Protein AF-0000000084992375 (afdb_homodimer)

pLDDT: mean 96.58, std 5.12, range [36.03, 98.94]

Structure (mmCIF, N/CA/C/O backbone):
data_AF-0000000084992375-model_v1
#
loop_
_entity.id
_entity.type
_entity.pdbx_description
1 polymer 'Peptidase M20'
#
loop_
_atom_site.group_PDB
_atom_site.id
_atom_site.type_symbol
_atom_site.label_atom_id
_atom_site.label_alt_id
_atom_site.label_comp_id
_atom_site.label_asym_id
_atom_site.label_entity_id
_atom_site.label_seq_id
_atom_site.pdbx_PDB_ins_code
_atom_site.Cartn_x
_atom_site.Cartn_y
_atom_site.Cartn_z
_atom_site.occupancy
_atom_site.B_iso_or_equiv
_atom_site.auth_seq_id
_atom_site.auth_comp_id
_atom_site.auth_asym_id
_atom_site.auth_atom_id
_atom_site.pdbx_PDB_model_num
ATOM 1 N N . MET A 1 1 ? -22.203 34.688 29.859 1 39.03 1 MET A N 1
ATOM 2 C CA . MET A 1 1 ? -20.953 34.688 29.094 1 39.03 1 MET A CA 1
ATOM 3 C C . MET A 1 1 ? -20.547 33.281 28.703 1 39.03 1 MET A C 1
ATOM 5 O O . MET A 1 1 ? -20.406 32.406 29.578 1 39.03 1 MET A O 1
ATOM 9 N N . TRP A 1 2 ? -20.875 32.781 27.609 1 53.34 2 TRP A N 1
ATOM 10 C CA . TRP A 1 2 ? -20.703 31.391 27.188 1 53.34 2 TRP A CA 1
ATOM 11 C C . TRP A 1 2 ? -19.297 30.891 27.5 1 53.34 2 TRP A C 1
ATOM 13 O O . TRP A 1 2 ? -18.328 31.609 27.297 1 53.34 2 TRP A O 1
ATOM 23 N N . GLN A 1 3 ? -19.188 29.984 28.375 1 79.69 3 GLN A N 1
ATOM 24 C CA . GLN A 1 3 ? -17.922 29.391 28.828 1 79.69 3 GLN A CA 1
ATOM 25 C C . GLN A 1 3 ? -17.125 28.859 27.641 1 79.69 3 GLN A C 1
ATOM 27 O O . GLN A 1 3 ? -17.703 28.391 26.656 1 79.69 3 GLN A O 1
ATOM 32 N N . CYS A 1 4 ? -15.977 29.469 27.406 1 92.88 4 CYS A N 1
ATOM 33 C CA . CYS A 1 4 ? -15 29.078 26.406 1 92.88 4 CYS A CA 1
ATOM 34 C C . CYS A 1 4 ? -15.094 27.578 26.109 1 92.88 4 CYS A C 1
ATOM 36 O O . CYS A 1 4 ? -15.039 27.172 24.953 1 92.88 4 CYS A O 1
ATOM 38 N N . LYS A 1 5 ? -15.461 26.875 27.109 1 95.94 5 LYS A N 1
ATOM 39 C CA . LYS A 1 5 ? -15.586 25.422 27 1 95.94 5 LYS A CA 1
ATOM 40 C C . LYS A 1 5 ? -16.797 25.031 26.156 1 95.94 5 LYS A C 1
ATOM 42 O O . LYS A 1 5 ? -16.703 24.172 25.281 1 95.94 5 LYS A O 1
ATOM 47 N N . GLU A 1 6 ? -17.906 25.656 26.453 1 96.88 6 GLU A N 1
ATOM 48 C CA . GLU A 1 6 ? -19.125 25.344 25.734 1 96.88 6 GLU A CA 1
ATOM 49 C C . GLU A 1 6 ? -19.031 25.766 24.266 1 96.88 6 GLU A C 1
ATOM 51 O O . GLU A 1 6 ? -19.547 25.078 23.375 1 96.88 6 GLU A O 1
ATOM 56 N N . LEU A 1 7 ? -18.422 26.875 24.062 1 97.62 7 LEU A N 1
ATOM 57 C CA . LEU A 1 7 ? -18.219 27.328 22.688 1 97.62 7 LEU A CA 1
ATOM 58 C C . LEU A 1 7 ? -17.359 26.328 21.922 1 97.62 7 LEU A C 1
ATOM 60 O O . LEU A 1 7 ? -17.656 26.016 20.766 1 97.62 7 LEU A O 1
ATOM 64 N N . LEU A 1 8 ? -16.281 25.844 22.547 1 98.44 8 LEU A N 1
ATOM 65 C CA . LEU A 1 8 ? -15.422 24.875 21.891 1 98.44 8 LEU A CA 1
ATOM 66 C C . LEU A 1 8 ? -16.203 23.625 21.516 1 98.44 8 LEU A C 1
ATOM 68 O O . LEU A 1 8 ? -16.047 23.094 20.422 1 98.44 8 LEU A O 1
ATOM 72 N N . LYS A 1 9 ? -17.031 23.156 22.391 1 98.19 9 LYS A N 1
ATOM 73 C CA . LYS A 1 9 ? -17.859 21.984 22.125 1 98.19 9 LYS A CA 1
ATOM 74 C C . LYS A 1 9 ? -18.75 22.203 20.906 1 98.19 9 LYS A C 1
ATOM 76 O O . LYS A 1 9 ? -18.891 21.297 20.078 1 98.19 9 LYS A O 1
ATOM 81 N N . LEU A 1 10 ? -19.328 23.406 20.859 1 98.19 10 LEU A N 1
ATOM 82 C CA . LEU A 1 10 ? -20.219 23.719 19.75 1 98.19 10 LEU A CA 1
ATOM 83 C C . LEU A 1 10 ? -19.438 23.766 18.438 1 98.19 10 LEU A C 1
ATOM 85 O O . LEU A 1 10 ? -19.922 23.281 17.406 1 98.19 10 LEU A O 1
ATOM 89 N N . LEU A 1 11 ? -18.312 24.375 18.484 1 98.69 11 LEU A N 1
ATOM 90 C CA . LEU A 1 11 ? -17.453 24.469 17.297 1 98.69 11 LEU A CA 1
ATOM 91 C C . LEU A 1 11 ? -17.078 23.078 16.797 1 98.69 11 LEU A C 1
ATOM 93 O O . LEU A 1 11 ? -17.203 22.781 15.609 1 98.69 11 LEU A O 1
ATOM 97 N N . VAL A 1 12 ? -16.625 22.234 17.672 1 98.62 12 VAL A N 1
ATOM 98 C CA . VAL A 1 12 ? -16.141 20.906 17.328 1 98.62 12 VAL A CA 1
ATOM 99 C C . VAL A 1 12 ? -17.281 20.047 16.781 1 98.62 12 VAL A C 1
ATOM 101 O O . VAL A 1 12 ? -17.125 19.359 15.773 1 98.62 12 VAL A O 1
ATOM 104 N N . LYS A 1 13 ? -18.422 20.125 17.422 1 98.12 13 LYS A N 1
ATOM 105 C CA . LYS A 1 13 ? -19.594 19.375 16.969 1 98.12 13 LYS A CA 1
ATOM 106 C C . LYS A 1 13 ? -20 19.797 15.555 1 98.12 13 LYS A C 1
ATOM 108 O O . LYS A 1 13 ? -20.25 18.938 14.703 1 98.12 13 LYS A O 1
ATOM 113 N N . ALA A 1 14 ? -20.031 21.062 15.312 1 98.5 14 ALA A N 1
ATOM 114 C CA . ALA A 1 14 ? -20.438 21.578 14 1 98.5 14 ALA A CA 1
ATOM 115 C C . ALA A 1 14 ? -19.406 21.219 12.938 1 98.5 14 ALA A C 1
ATOM 117 O O . ALA A 1 14 ? -19.75 20.859 11.812 1 98.5 14 ALA A O 1
ATOM 118 N N . ALA A 1 15 ? -18.172 21.312 13.297 1 97.69 15 ALA A N 1
ATOM 119 C CA . ALA A 1 15 ? -17.094 21 12.367 1 97.69 15 ALA A CA 1
ATOM 120 C C . ALA A 1 15 ? -17.078 19.516 12 1 97.69 15 ALA A C 1
ATOM 122 O O . ALA A 1 15 ? -16.734 19.141 10.883 1 97.69 15 ALA A O 1
ATOM 123 N N . THR A 1 16 ? -17.453 18.688 12.953 1 96.5 16 THR A N 1
ATOM 124 C CA . THR A 1 16 ? -17.547 17.266 12.695 1 96.5 16 THR A CA 1
ATOM 125 C C . THR A 1 16 ? -18.547 16.969 11.586 1 96.5 16 THR A C 1
ATOM 127 O O . THR A 1 16 ? -18.359 16.062 10.789 1 96.5 16 THR A O 1
ATOM 130 N N . CYS A 1 17 ? -19.547 17.781 11.5 1 97 17 CYS A N 1
ATOM 131 C CA . CYS A 1 17 ? -20.594 17.594 10.5 1 97 17 CYS A CA 1
ATOM 132 C C . CYS A 1 17 ? -20.141 18.141 9.141 1 97 17 CYS A C 1
ATOM 134 O O . CYS A 1 17 ? -20.469 17.562 8.102 1 97 17 CYS A O 1
ATOM 136 N N . ASP A 1 18 ? -19.469 19.234 9.156 1 98.06 18 ASP A N 1
ATOM 137 C CA . ASP A 1 18 ? -18.938 19.875 7.965 1 98.06 18 ASP A CA 1
ATOM 138 C C . ASP A 1 18 ? -17.531 20.406 8.219 1 98.06 18 ASP A C 1
ATOM 140 O O . ASP A 1 18 ? -17.344 21.562 8.602 1 98.06 18 ASP A O 1
ATOM 144 N N . PRO A 1 19 ? -16.578 19.594 7.914 1 98.38 19 PRO A N 1
ATOM 145 C CA . PRO A 1 19 ? -15.188 19.922 8.258 1 98.38 19 PRO A CA 1
ATOM 146 C C . PRO A 1 19 ? -14.719 21.234 7.625 1 98.38 19 PRO A C 1
ATOM 148 O O . PRO A 1 19 ? -13.867 21.922 8.195 1 98.38 19 PRO A O 1
ATOM 151 N N . ALA A 1 20 ? -15.242 21.625 6.508 1 97.88 20 ALA A N 1
ATOM 152 C CA . ALA A 1 20 ? -14.766 22.797 5.777 1 97.88 20 ALA A CA 1
ATOM 153 C C . ALA A 1 20 ? -15.383 24.078 6.328 1 97.88 20 ALA A C 1
ATOM 155 O O . ALA A 1 20 ? -14.711 25.094 6.445 1 97.88 20 ALA A O 1
ATOM 156 N N . ARG A 1 21 ? -16.766 24 6.793 1 97.38 21 ARG A N 1
ATOM 157 C CA . ARG A 1 21 ? -17.453 25.266 7.043 1 97.38 21 ARG A CA 1
ATOM 158 C C . ARG A 1 21 ? -18.297 25.188 8.312 1 97.38 21 ARG A C 1
ATOM 160 O O . ARG A 1 21 ? -18.859 26.188 8.758 1 97.38 21 ARG A O 1
ATOM 167 N N . GLY A 1 22 ? -18.312 24.078 8.867 1 98.44 22 GLY A N 1
ATOM 168 C CA . GLY A 1 22 ? -19.234 23.859 9.961 1 98.44 22 GLY A CA 1
ATOM 169 C C . GLY A 1 22 ? -19.016 24.797 11.133 1 98.44 22 GLY A C 1
ATOM 170 O O . GLY A 1 22 ? -19.969 25.234 11.773 1 98.44 22 GLY A O 1
ATOM 171 N N . ALA A 1 23 ? -17.828 25.125 11.398 1 98.5 23 ALA A N 1
ATOM 172 C CA . ALA A 1 23 ? -17.484 25.953 12.562 1 98.5 23 ALA A CA 1
ATOM 173 C C . ALA A 1 23 ? -17.922 27.391 12.367 1 98.5 23 ALA A C 1
ATOM 175 O O . ALA A 1 23 ? -17.984 28.172 13.328 1 98.5 23 ALA A O 1
ATOM 176 N N . LEU A 1 24 ? -18.281 27.797 11.164 1 98.44 24 LEU A N 1
ATOM 177 C CA . LEU A 1 24 ? -18.609 29.188 10.867 1 98.44 24 LEU A CA 1
ATOM 178 C C . LEU A 1 24 ? -19.844 29.625 11.648 1 98.44 24 LEU A C 1
ATOM 180 O O . LEU A 1 24 ? -19.875 30.734 12.195 1 98.44 24 LEU A O 1
ATOM 184 N N . ALA A 1 25 ? -20.828 28.797 11.711 1 97.94 25 ALA A N 1
ATOM 185 C CA . ALA A 1 25 ? -22.078 29.188 12.344 1 97.94 25 ALA A CA 1
ATOM 186 C C . ALA A 1 25 ? -21.875 29.516 13.82 1 97.94 25 ALA A C 1
ATOM 188 O O . ALA A 1 25 ? -22.203 30.609 14.281 1 97.94 25 ALA A O 1
ATOM 189 N N . PRO A 1 26 ? -21.328 28.562 14.578 1 98.38 26 PRO A N 1
ATOM 190 C CA . PRO A 1 26 ? -21.094 28.922 15.977 1 98.38 26 PRO A CA 1
ATOM 191 C C . PRO A 1 26 ? -20.109 30.078 16.141 1 98.38 26 PRO A C 1
ATOM 193 O O . PRO A 1 26 ? -20.219 30.859 17.078 1 98.38 26 PRO A O 1
ATOM 196 N N . LEU A 1 27 ? -19.172 30.203 15.289 1 98.44 27 LEU A N 1
ATOM 197 C CA . LEU A 1 27 ? -18.203 31.297 15.305 1 98.44 27 LEU A CA 1
ATOM 198 C C . LEU A 1 27 ? -18.906 32.625 15.133 1 98.44 27 LEU A C 1
ATOM 200 O O . LEU A 1 27 ? -18.672 33.562 15.914 1 98.44 27 LEU A O 1
ATOM 204 N N . LEU A 1 28 ? -19.766 32.75 14.133 1 98.31 28 LEU A N 1
ATOM 205 C CA . LEU A 1 28 ? -20.484 33.969 13.859 1 98.31 28 LEU A CA 1
ATOM 206 C C . LEU A 1 28 ? -21.469 34.281 14.977 1 98.31 28 LEU A C 1
ATOM 208 O O . LEU A 1 28 ? -21.625 35.469 15.352 1 98.31 28 LEU A O 1
ATOM 212 N N . PHE A 1 29 ? -22.062 33.281 15.461 1 97.25 29 PHE A N 1
ATOM 213 C CA . PHE A 1 29 ? -22.953 33.469 16.594 1 97.25 29 PHE A CA 1
ATOM 214 C C . PHE A 1 29 ? -22.219 34.062 17.781 1 97.25 29 PHE A C 1
ATOM 216 O O . PHE A 1 29 ? -22.734 34.969 18.438 1 97.25 29 PHE A O 1
ATOM 223 N N . ALA A 1 30 ? -21.062 33.562 18.062 1 97.12 30 ALA A N 1
ATOM 224 C CA . ALA A 1 30 ? -20.266 34.062 19.172 1 97.12 30 ALA A CA 1
ATOM 225 C C . ALA A 1 30 ? -19.891 35.531 18.953 1 97.12 30 ALA A C 1
ATOM 227 O O . ALA A 1 30 ? -19.969 36.344 19.891 1 97.12 30 ALA A O 1
ATOM 228 N N . LEU A 1 31 ? -19.469 35.906 17.75 1 97.5 31 LEU A N 1
ATOM 229 C CA . LEU A 1 31 ? -19.094 37.281 17.422 1 97.5 31 LEU A CA 1
ATOM 230 C C . LEU A 1 31 ? -20.281 38.219 17.578 1 97.5 31 LEU A C 1
ATOM 232 O O . LEU A 1 31 ? -20.172 39.281 18.188 1 97.5 31 LEU A O 1
ATOM 236 N N . GLU A 1 32 ? -21.406 37.781 17.062 1 96.62 32 GLU A N 1
ATOM 237 C CA . GLU A 1 32 ? -22.625 38.594 17.109 1 96.62 32 GLU A CA 1
ATOM 238 C C . GLU A 1 32 ? -23.125 38.781 18.547 1 96.62 32 GLU A C 1
ATOM 240 O O . GLU A 1 32 ? -23.531 39.875 18.938 1 96.62 32 GLU A O 1
ATOM 245 N N . SER A 1 33 ? -23.094 37.688 19.234 1 95.19 33 SER A N 1
ATOM 246 C CA . SER A 1 33 ? -23.562 37.75 20.609 1 95.19 33 SER A CA 1
ATOM 247 C C . SER A 1 33 ? -22.719 38.688 21.453 1 95.19 33 SER A C 1
ATOM 249 O O . SER A 1 33 ? -23.219 39.312 22.406 1 95.19 33 SER A O 1
ATOM 251 N N . ALA A 1 34 ? -21.453 38.812 21.109 1 94.38 34 ALA A N 1
ATOM 252 C CA . ALA A 1 34 ? -20.547 39.688 21.844 1 94.38 34 ALA A CA 1
ATOM 253 C C . ALA A 1 34 ? -20.562 41.094 21.266 1 94.38 34 ALA A C 1
ATOM 255 O O . ALA A 1 34 ? -19.922 42 21.812 1 94.38 34 ALA A O 1
ATOM 256 N N . GLY A 1 35 ? -21.188 41.344 20.125 1 95 35 GLY A N 1
ATOM 257 C CA . GLY A 1 35 ? -21.406 42.656 19.562 1 95 35 GLY A CA 1
ATOM 258 C C . GLY A 1 35 ? -20.25 43.125 18.688 1 95 35 GLY A C 1
ATOM 259 O O . GLY A 1 35 ? -20.047 44.312 18.5 1 95 35 GLY A O 1
ATOM 260 N N . PHE A 1 36 ? -19.516 42.25 18.203 1 96.62 36 PHE A N 1
ATOM 261 C CA . PHE A 1 36 ? -18.375 42.625 17.375 1 96.62 36 PHE A CA 1
ATOM 262 C C . PHE A 1 36 ? -18.781 42.719 15.906 1 96.62 36 PHE A C 1
ATOM 264 O O . PHE A 1 36 ? -19.531 41.906 15.391 1 96.62 36 PHE A O 1
ATOM 271 N N . PRO A 1 37 ? -18.266 43.781 15.328 1 95.19 37 PRO A N 1
ATOM 272 C CA . PRO A 1 37 ? -18.469 43.844 13.875 1 95.19 37 PRO A CA 1
ATOM 273 C C . PRO A 1 37 ? -17.609 42.812 13.125 1 95.19 37 PRO A C 1
ATOM 275 O O . PRO A 1 37 ? -16.5 42.5 13.547 1 95.19 37 PRO A O 1
ATOM 278 N N . TRP A 1 38 ? -18.172 42.25 12.07 1 97.06 38 TRP A N 1
ATOM 279 C CA . TRP A 1 38 ? -17.422 41.312 11.219 1 97.06 38 TRP A CA 1
ATOM 280 C C . TRP A 1 38 ? -17.891 41.438 9.766 1 97.06 38 TRP A C 1
ATOM 282 O O . TRP A 1 38 ? -18.969 41.969 9.492 1 97.06 38 TRP A O 1
ATOM 292 N N . ARG A 1 39 ? -17.031 41.062 8.844 1 97.06 39 ARG A N 1
ATOM 293 C CA . ARG A 1 39 ? -17.422 41 7.438 1 97.06 39 ARG A CA 1
ATOM 294 C C . ARG A 1 39 ? -16.828 39.75 6.758 1 97.06 39 ARG A C 1
ATOM 296 O O . ARG A 1 39 ? -15.695 39.375 7.059 1 97.06 39 ARG A O 1
ATOM 303 N N . PRO A 1 40 ? -17.594 39.219 5.824 1 97.62 40 PRO A N 1
ATOM 304 C CA . PRO A 1 40 ? -17.062 38.125 5.023 1 97.62 40 PRO A CA 1
ATOM 305 C C . PRO A 1 40 ? -16.109 38.594 3.932 1 97.62 40 PRO A C 1
ATOM 307 O O . PRO A 1 40 ? -16.312 39.656 3.338 1 97.62 40 PRO A O 1
ATOM 310 N N . GLU A 1 41 ? -15.062 37.875 3.781 1 97.12 41 GLU A N 1
ATOM 311 C CA . GLU A 1 41 ? -14.148 38.062 2.662 1 97.12 41 GLU A CA 1
ATOM 312 C C . GLU A 1 41 ? -14.086 36.812 1.789 1 97.12 41 GLU A C 1
ATOM 314 O O . GLU A 1 41 ? -13.242 35.938 2.006 1 97.12 41 GLU A O 1
ATOM 319 N N . PRO A 1 42 ? -14.906 36.812 0.761 1 96.5 42 PRO A N 1
ATOM 320 C CA . PRO A 1 42 ? -14.891 35.656 -0.117 1 96.5 42 PRO A CA 1
ATOM 321 C C . PRO A 1 42 ? -13.57 35.5 -0.87 1 96.5 42 PRO A C 1
ATOM 323 O O . PRO A 1 42 ? -13.055 36.469 -1.419 1 96.5 42 PRO A O 1
ATOM 326 N N . VAL A 1 43 ? -13.031 34.406 -0.852 1 96.25 43 VAL A N 1
ATOM 327 C CA . VAL A 1 43 ? -11.805 34.062 -1.58 1 96.25 43 VAL A CA 1
ATOM 328 C C . VAL A 1 43 ? -12.156 33.406 -2.912 1 96.25 43 VAL A C 1
ATOM 330 O O . VAL A 1 43 ? -11.602 33.781 -3.953 1 96.25 43 VAL A O 1
ATOM 333 N N . ASP A 1 44 ? -13.07 32.469 -2.951 1 94.31 44 ASP A N 1
ATOM 334 C CA . ASP A 1 44 ? -13.68 31.828 -4.109 1 94.31 44 ASP A CA 1
ATOM 335 C C . ASP A 1 44 ? -15.047 31.25 -3.76 1 94.31 44 ASP A C 1
ATOM 337 O O . ASP A 1 44 ? -15.672 31.656 -2.781 1 94.31 44 ASP A O 1
ATOM 341 N N . GLU A 1 45 ? -15.57 30.375 -4.605 1 93.44 45 GLU A N 1
ATOM 342 C CA . GLU A 1 45 ? -16.922 29.875 -4.438 1 93.44 45 GLU A CA 1
ATOM 343 C C . GLU A 1 45 ? -17.031 29 -3.188 1 93.44 45 GLU A C 1
ATOM 345 O O . GLU A 1 45 ? -18.125 28.859 -2.617 1 93.44 45 GLU A O 1
ATOM 350 N N . GLU A 1 46 ? -15.93 28.531 -2.658 1 94.62 46 GLU A N 1
ATOM 351 C CA . GLU A 1 46 ? -15.984 27.516 -1.607 1 94.62 46 GLU A CA 1
ATOM 352 C C . GLU A 1 46 ? -15.414 28.047 -0.298 1 94.62 46 GLU A C 1
ATOM 354 O O . GLU A 1 46 ? -15.734 27.547 0.779 1 94.62 46 GLU A O 1
ATOM 359 N N . VAL A 1 47 ? -14.523 29.078 -0.389 1 97.44 47 VAL A N 1
ATOM 360 C CA . VAL A 1 47 ? -13.758 29.516 0.771 1 97.44 47 VAL A CA 1
ATOM 361 C C . VAL A 1 47 ? -14.102 30.953 1.108 1 97.44 47 VAL A C 1
ATOM 363 O O . VAL A 1 47 ? -14.094 31.828 0.232 1 97.44 47 VAL A O 1
ATOM 366 N N . VAL A 1 48 ? -14.438 31.219 2.381 1 98.25 48 VAL A N 1
ATOM 367 C CA . VAL A 1 48 ? -14.711 32.562 2.879 1 98.25 48 VAL A CA 1
ATOM 368 C C . VAL A 1 48 ? -13.93 32.812 4.168 1 98.25 48 VAL A C 1
ATOM 370 O O . VAL A 1 48 ? -13.828 31.922 5.016 1 98.25 48 VAL A O 1
ATOM 373 N N . ASN A 1 49 ? -13.297 33.906 4.215 1 98.69 49 ASN A N 1
ATOM 374 C CA . ASN A 1 49 ? -12.711 34.344 5.469 1 98.69 49 ASN A CA 1
ATOM 375 C C . ASN A 1 49 ? -13.672 35.25 6.238 1 98.69 49 ASN A C 1
ATOM 377 O O . ASN A 1 49 ? -14.562 35.875 5.648 1 98.69 49 ASN A O 1
ATOM 381 N N . ILE A 1 50 ? -13.57 35.25 7.543 1 98.75 50 ILE A N 1
ATOM 382 C CA . ILE A 1 50 ? -14.289 36.188 8.391 1 98.75 50 ILE A CA 1
ATOM 383 C C . ILE A 1 50 ? -13.312 37.188 9.008 1 98.75 50 ILE A C 1
ATOM 385 O O . ILE A 1 50 ? -12.422 36.812 9.766 1 98.75 50 ILE A O 1
ATOM 389 N N . LEU A 1 51 ? -13.516 38.438 8.672 1 98.44 51 LEU A N 1
ATOM 390 C CA . LEU A 1 51 ? -12.641 39.469 9.172 1 98.44 51 LEU A CA 1
ATOM 391 C C . LEU A 1 51 ? -13.328 40.281 10.266 1 98.44 51 LEU A C 1
ATOM 393 O O . LEU A 1 51 ? -14.508 40.625 10.148 1 98.44 51 LEU A O 1
ATOM 397 N N . VAL A 1 52 ? -12.609 40.531 11.344 1 98.38 52 VAL A N 1
ATOM 398 C CA . VAL A 1 52 ? -13.016 41.406 12.438 1 98.38 52 VAL A CA 1
ATOM 399 C C . VAL A 1 52 ? -12.062 42.562 12.547 1 98.38 52 VAL A C 1
ATOM 401 O O . VAL A 1 52 ? -11.109 42.531 13.328 1 98.38 52 VAL A O 1
ATOM 404 N N . PRO A 1 53 ? -12.359 43.656 11.82 1 97.25 53 PRO A N 1
ATOM 405 C CA . PRO A 1 53 ? -11.469 44.812 11.773 1 97.25 53 PRO A CA 1
ATOM 406 C C . PRO A 1 53 ? -11.648 45.719 12.977 1 97.25 53 PRO A C 1
ATOM 408 O O . PRO A 1 53 ? -12.383 46.719 12.906 1 97.25 53 PRO A O 1
ATOM 411 N N . LEU A 1 54 ? -10.891 45.562 13.961 1 97.69 54 LEU A N 1
ATOM 412 C CA . LEU A 1 54 ? -11.109 46.219 15.242 1 97.69 54 LEU A CA 1
ATOM 413 C C . LEU A 1 54 ? -10.406 47.562 15.289 1 97.69 54 LEU A C 1
ATOM 415 O O . LEU A 1 54 ? -10.539 48.312 16.266 1 97.69 54 LEU A O 1
ATOM 419 N N . SER A 1 55 ? -9.656 47.875 14.281 1 97.5 55 SER A N 1
ATOM 420 C CA . SER A 1 55 ? -8.984 49.156 14.148 1 97.5 55 SER A CA 1
ATOM 421 C C . SER A 1 55 ? -8.984 49.625 12.703 1 97.5 55 SER A C 1
ATOM 423 O O . SER A 1 55 ? -8.938 48.812 11.773 1 97.5 55 SER A O 1
ATOM 425 N N . SER A 1 56 ? -8.969 50.969 12.523 1 97 56 SER A N 1
ATOM 426 C CA . SER A 1 56 ? -8.938 51.531 11.18 1 97 56 SER A CA 1
ATOM 427 C C . SER A 1 56 ? -7.535 51.5 10.602 1 97 56 SER A C 1
ATOM 429 O O . SER A 1 56 ? -7.359 51.562 9.375 1 97 56 SER A O 1
ATOM 431 N N . VAL A 1 57 ? -6.543 51.406 11.414 1 97.19 57 VAL A N 1
ATOM 432 C CA . VAL A 1 57 ? -5.148 51.344 10.992 1 97.19 57 VAL A CA 1
ATOM 433 C C . VAL A 1 57 ? -4.457 50.188 11.719 1 97.19 57 VAL A C 1
ATOM 435 O O . VAL A 1 57 ? -3.588 50.406 12.562 1 97.19 57 VAL A O 1
ATOM 438 N N . PRO A 1 58 ? -4.797 49.031 11.32 1 97.44 58 PRO A N 1
ATOM 439 C CA . PRO A 1 58 ? -4.254 47.875 12.023 1 97.44 58 PRO A CA 1
ATOM 440 C C . PRO A 1 58 ? -2.75 47.719 11.828 1 97.44 58 PRO A C 1
ATOM 442 O O . PRO A 1 58 ? -2.23 48 10.742 1 97.44 58 PRO A O 1
ATOM 445 N N . ARG A 1 59 ? -2.062 47.219 12.852 1 98.12 59 ARG A N 1
ATOM 446 C CA . ARG A 1 59 ? -0.638 46.875 12.82 1 98.12 59 ARG A CA 1
ATOM 447 C C . ARG A 1 59 ? -0.403 45.406 13.078 1 98.12 59 ARG A C 1
ATOM 449 O O . ARG A 1 59 ? 0.623 44.844 12.68 1 98.12 59 ARG A O 1
ATOM 456 N N . VAL A 1 60 ? -1.342 44.812 13.781 1 98.5 60 VAL A N 1
ATOM 457 C CA . VAL A 1 60 ? -1.217 43.406 14.18 1 98.5 60 VAL A CA 1
ATOM 458 C C . VAL A 1 60 ? -2.414 42.625 13.664 1 98.5 60 VAL A C 1
ATOM 460 O O . VAL A 1 60 ? -3.555 43.094 13.742 1 98.5 60 VAL A O 1
ATOM 463 N N . LEU A 1 61 ? -2.115 41.469 13.109 1 98.75 61 LEU A N 1
ATOM 464 C CA . LEU A 1 61 ? -3.133 40.5 12.695 1 98.75 61 LEU A CA 1
ATOM 465 C C . LEU A 1 61 ? -3.105 39.25 13.578 1 98.75 61 LEU A C 1
ATOM 467 O O . LEU A 1 61 ? -2.045 38.656 13.789 1 98.75 61 LEU A O 1
ATOM 471 N N . VAL A 1 62 ? -4.227 38.938 14.156 1 98.88 62 VAL A N 1
ATOM 472 C CA . VAL A 1 62 ? -4.391 37.594 14.766 1 98.88 62 VAL A CA 1
ATOM 473 C C . VAL A 1 62 ? -5.234 36.719 13.852 1 98.88 62 VAL A C 1
ATOM 475 O O . VAL A 1 62 ? -6.355 37.094 13.484 1 98.88 62 VAL A O 1
ATOM 478 N N . ALA A 1 63 ? -4.668 35.594 13.477 1 98.88 63 ALA A N 1
ATOM 479 C CA . ALA A 1 63 ? -5.363 34.75 12.516 1 98.88 63 ALA A CA 1
ATOM 480 C C . ALA A 1 63 ? -5.477 33.312 13.031 1 98.88 63 ALA A C 1
ATOM 482 O O . ALA A 1 63 ? -4.559 32.812 13.688 1 98.88 63 ALA A O 1
ATOM 483 N N . VAL A 1 64 ? -6.559 32.656 12.766 1 98.88 64 VAL A N 1
ATOM 484 C CA . VAL A 1 64 ? -6.812 31.25 13.086 1 98.88 64 VAL A CA 1
ATOM 485 C C . VAL A 1 64 ? -7.758 30.656 12.047 1 98.88 64 VAL A C 1
ATOM 487 O O . VAL A 1 64 ? -8.688 31.312 11.586 1 98.88 64 VAL A O 1
ATOM 490 N N . HIS A 1 65 ? -7.457 29.469 11.594 1 98.88 65 HIS A N 1
ATOM 491 C CA . HIS A 1 65 ? -8.367 28.859 10.633 1 98.88 65 HIS A CA 1
ATOM 492 C C . HIS A 1 65 ? -9.516 28.156 11.328 1 98.88 65 HIS A C 1
ATOM 494 O O . HIS A 1 65 ? -9.461 27.906 12.539 1 98.88 65 HIS A O 1
ATOM 500 N N . TYR A 1 66 ? -10.609 27.922 10.547 1 98.75 66 TYR A N 1
ATOM 501 C CA . TYR A 1 66 ? -11.781 27.328 11.18 1 98.75 66 TYR A CA 1
ATOM 502 C C . TYR A 1 66 ? -12.078 25.953 10.586 1 98.75 66 TYR A C 1
ATOM 504 O O . TYR A 1 66 ? -12.898 25.203 11.133 1 98.75 66 TYR A O 1
ATOM 512 N N . ASP A 1 67 ? -11.43 25.594 9.438 1 98.69 67 ASP A N 1
ATOM 513 C CA . ASP A 1 67 ? -11.633 24.281 8.852 1 98.69 67 ASP A CA 1
ATOM 514 C C . ASP A 1 67 ? -10.844 23.219 9.609 1 98.69 67 ASP A C 1
ATOM 516 O O . ASP A 1 67 ? -9.852 23.531 10.273 1 98.69 67 ASP A O 1
ATOM 520 N N . VAL A 1 68 ? -11.352 22.016 9.562 1 98.62 68 VAL A N 1
ATOM 521 C CA . VAL A 1 68 ? -10.68 20.875 10.195 1 98.62 68 VAL A CA 1
ATOM 522 C C . VAL A 1 68 ? -10.562 19.734 9.195 1 98.62 68 VAL A C 1
ATOM 524 O O . VAL A 1 68 ? -11.141 19.781 8.109 1 98.62 68 VAL A O 1
ATOM 527 N N . VAL A 1 69 ? -9.703 18.734 9.453 1 98.31 69 VAL A N 1
ATOM 528 C CA . VAL A 1 69 ? -9.617 17.547 8.609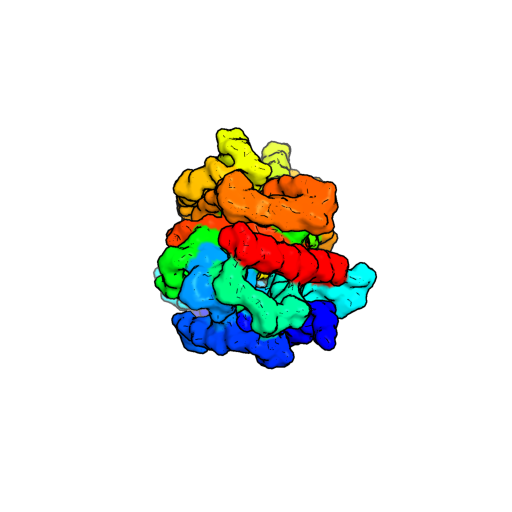 1 98.31 69 VAL A CA 1
ATOM 529 C C . VAL A 1 69 ? -10.828 16.656 8.859 1 98.31 69 VAL A C 1
ATOM 531 O O . VAL A 1 69 ? -11.578 16.859 9.812 1 98.31 69 VAL A O 1
ATOM 534 N N . PRO A 1 70 ? -11.078 15.648 8.047 1 97.94 70 PRO A N 1
ATOM 535 C CA . PRO A 1 70 ? -12.266 14.805 8.18 1 97.94 70 PRO A CA 1
ATOM 536 C C . PRO A 1 70 ? -12.312 14.047 9.508 1 97.94 70 PRO A C 1
ATOM 538 O O . PRO A 1 70 ? -11.273 13.633 10.023 1 97.94 70 PRO A O 1
ATOM 541 N N . PRO A 1 71 ? -13.547 13.867 9.984 1 97.75 71 PRO A N 1
ATOM 542 C CA . PRO A 1 71 ? -13.68 13.141 11.25 1 97.75 71 PRO A CA 1
ATOM 543 C C . PRO A 1 71 ? -13.305 11.672 11.133 1 97.75 71 PRO A C 1
ATOM 545 O O . PRO A 1 71 ? -13 11.023 12.141 1 97.75 71 PRO A O 1
ATOM 548 N N . VAL A 1 72 ? -13.43 11.141 9.93 1 97.81 72 VAL A N 1
ATOM 549 C CA . VAL A 1 72 ? -13.047 9.758 9.656 1 97.81 72 VAL A CA 1
ATOM 550 C C . VAL A 1 72 ? -11.859 9.727 8.695 1 97.81 72 VAL A C 1
ATOM 552 O O . VAL A 1 72 ? -11.938 10.266 7.59 1 97.81 72 VAL A O 1
ATOM 555 N N . ILE A 1 73 ? -10.781 9.141 9.117 1 97.06 73 ILE A N 1
ATOM 556 C CA . ILE A 1 73 ? -9.586 8.961 8.305 1 97.06 73 ILE A CA 1
ATOM 557 C C . ILE A 1 73 ? -9.188 7.484 8.289 1 97.06 73 ILE A C 1
ATOM 559 O O . ILE A 1 73 ? -9.102 6.848 9.336 1 97.06 73 ILE A O 1
ATOM 563 N N . GLU A 1 74 ? -8.961 6.934 7.141 1 96.56 74 GLU A N 1
ATOM 564 C CA . GLU A 1 74 ? -8.602 5.527 6.988 1 96.56 74 GLU A CA 1
ATOM 565 C C . GLU A 1 74 ? -9.664 4.617 7.609 1 96.56 74 GLU A C 1
ATOM 567 O O . GLU A 1 74 ? -9.336 3.594 8.211 1 96.56 74 GLU A O 1
ATOM 572 N N . GLY A 1 75 ? -10.875 5.105 7.598 1 95.56 75 GLY A N 1
ATOM 573 C CA . GLY A 1 75 ? -11.977 4.324 8.141 1 95.56 75 GLY A CA 1
ATOM 574 C C . GLY A 1 75 ? -12.078 4.395 9.648 1 95.56 75 GLY A C 1
ATOM 575 O O . GLY A 1 75 ? -12.961 3.775 10.25 1 95.56 75 GLY A O 1
ATOM 576 N N . VAL A 1 76 ? -11.172 5.148 10.281 1 96.88 76 VAL A N 1
ATOM 577 C CA . VAL A 1 76 ? -11.172 5.27 11.734 1 96.88 76 VAL A CA 1
ATOM 578 C C . VAL A 1 76 ? -11.758 6.617 12.141 1 96.88 76 VAL A C 1
ATOM 580 O O . VAL A 1 76 ? -11.289 7.668 11.703 1 96.88 76 VAL A O 1
ATOM 583 N N . ARG A 1 77 ? -12.734 6.641 13.008 1 97.56 77 ARG A N 1
ATOM 584 C CA . ARG A 1 77 ? -13.367 7.863 13.484 1 97.56 77 ARG A CA 1
ATOM 585 C C . ARG A 1 77 ? -12.609 8.445 14.68 1 97.56 77 ARG A C 1
ATOM 587 O O . ARG A 1 77 ? -12.172 7.703 15.562 1 97.56 77 ARG A O 1
ATOM 594 N N . ALA A 1 78 ? -12.461 9.734 14.688 1 98.06 78 ALA A N 1
ATOM 595 C CA . ALA A 1 78 ? -11.852 10.398 15.844 1 98.06 78 ALA A CA 1
ATOM 596 C C . ALA A 1 78 ? -12.695 10.195 17.094 1 98.06 78 ALA A C 1
ATOM 598 O O . ALA A 1 78 ? -13.93 10.227 17.047 1 98.06 78 ALA A O 1
ATOM 599 N N . ARG A 1 79 ? -12.023 9.992 18.219 1 97.5 79 ARG A N 1
ATOM 600 C CA . ARG A 1 79 ? -12.703 9.906 19.5 1 97.5 79 ARG A CA 1
ATOM 601 C C . ARG A 1 79 ? -13.477 11.18 19.812 1 97.5 79 ARG A C 1
ATOM 603 O O . ARG A 1 79 ? -13.016 12.281 19.484 1 97.5 79 ARG A O 1
ATOM 610 N N . GLU A 1 80 ? -14.633 11.055 20.438 1 98.06 80 GLU A N 1
ATOM 611 C CA . GLU A 1 80 ? -15.477 12.188 20.797 1 98.06 80 GLU A CA 1
ATOM 612 C C . GLU A 1 80 ? -15.883 12.133 22.266 1 98.06 80 GLU A C 1
ATOM 614 O O . GLU A 1 80 ? -15.938 11.055 22.859 1 98.06 80 GLU A O 1
ATOM 619 N N . GLY A 1 81 ? -16.062 13.289 22.797 1 97.5 81 GLY A N 1
ATOM 620 C CA . GLY A 1 81 ? -16.562 13.359 24.172 1 97.5 81 GLY A CA 1
ATOM 621 C C . GLY A 1 81 ? -15.547 13.961 25.125 1 97.5 81 GLY A C 1
ATOM 622 O O . GLY A 1 81 ? -14.523 14.492 24.703 1 97.5 81 GLY A O 1
ATOM 623 N N . GLU A 1 82 ? -15.977 14.008 26.375 1 97.69 82 GLU A N 1
ATOM 624 C CA . GLU A 1 82 ? -15.133 14.57 27.422 1 97.69 82 GLU A CA 1
ATOM 625 C C . GLU A 1 82 ? -14.609 13.484 28.359 1 97.69 82 GLU A C 1
ATOM 627 O O . GLU A 1 82 ? -15.352 12.57 28.734 1 97.69 82 GLU A O 1
ATOM 632 N N . GLU A 1 83 ? -13.344 13.531 28.578 1 97.44 83 GLU A N 1
ATOM 633 C CA . GLU A 1 83 ? -12.727 12.594 29.516 1 97.44 83 GLU A CA 1
ATOM 634 C C . GLU A 1 83 ? -11.539 13.227 30.234 1 97.44 83 GLU A C 1
ATOM 636 O O . GLU A 1 83 ? -10.648 13.797 29.609 1 97.44 83 GLU A O 1
ATOM 641 N N . SER A 1 84 ? -11.531 13.234 31.609 1 97.06 84 SER A N 1
ATOM 642 C CA . SER A 1 84 ? -10.406 13.641 32.438 1 97.06 84 SER A CA 1
ATOM 643 C C . SER A 1 84 ? -9.984 15.07 32.125 1 97.06 84 SER A C 1
ATOM 645 O O . SER A 1 84 ? -8.797 15.344 31.938 1 97.06 84 SER A O 1
ATOM 647 N N . GLY A 1 85 ? -10.945 15.93 31.891 1 97.38 85 GLY A N 1
ATOM 648 C CA . GLY A 1 85 ? -10.664 17.344 31.703 1 97.38 85 GLY A CA 1
ATOM 649 C C . GLY A 1 85 ? -10.25 17.688 30.297 1 97.38 85 GLY A C 1
ATOM 650 O O . GLY A 1 85 ? -9.75 18.781 30.031 1 97.38 85 GLY A O 1
ATOM 651 N N . ARG A 1 86 ? -10.477 16.734 29.406 1 98.12 86 ARG A N 1
ATOM 652 C CA . ARG A 1 86 ? -10.133 16.938 28 1 98.12 86 ARG A CA 1
ATOM 653 C C . ARG A 1 86 ? -11.367 16.812 27.109 1 98.12 86 ARG A C 1
ATOM 655 O O . ARG A 1 86 ? -12.273 16.016 27.406 1 98.12 86 ARG A O 1
ATOM 662 N N . LEU A 1 87 ? -11.391 17.594 26.094 1 98.56 87 LEU A N 1
ATOM 663 C CA . LEU A 1 87 ? -12.359 17.391 25.031 1 98.56 87 LEU A CA 1
ATOM 664 C C . LEU A 1 87 ? -11.734 16.641 23.859 1 98.56 87 LEU A C 1
ATOM 666 O O . LEU A 1 87 ? -10.789 17.141 23.234 1 98.56 87 LEU A O 1
ATOM 670 N N . TYR A 1 88 ? -12.258 15.5 23.641 1 98.62 88 TYR A N 1
ATOM 671 C CA . TYR A 1 88 ? -11.859 14.742 22.469 1 98.62 88 TYR A CA 1
ATOM 672 C C . TYR A 1 88 ? -12.75 15.078 21.281 1 98.62 88 TYR A C 1
ATOM 674 O O . TYR A 1 88 ? -13.969 15.234 21.422 1 98.62 88 TYR A O 1
ATOM 682 N N . GLY A 1 89 ? -12.133 15.25 20.141 1 98.5 89 GLY A N 1
ATOM 683 C CA . GLY A 1 89 ? -12.852 15.547 18.906 1 98.5 89 GLY A CA 1
ATOM 684 C C . GLY A 1 89 ? -11.969 16.141 17.828 1 98.5 89 GLY A C 1
ATOM 685 O O . GLY A 1 89 ? -10.992 16.828 18.125 1 98.5 89 GLY A O 1
ATOM 686 N N . ARG A 1 90 ? -12.398 15.836 16.609 1 98.5 90 ARG A N 1
ATOM 687 C CA . ARG A 1 90 ? -11.688 16.438 15.477 1 98.5 90 ARG A CA 1
ATOM 688 C C . ARG A 1 90 ? -11.773 17.953 15.523 1 98.5 90 ARG A C 1
ATOM 690 O O . ARG A 1 90 ? -12.859 18.516 15.609 1 98.5 90 ARG A O 1
ATOM 697 N N . GLY A 1 91 ? -10.609 18.594 15.539 1 98.44 91 GLY A N 1
ATOM 698 C CA . GLY A 1 91 ? -10.578 20.047 15.555 1 98.44 91 GLY A CA 1
ATOM 699 C C . GLY A 1 91 ? -10.383 20.625 16.953 1 98.44 91 GLY A C 1
ATOM 700 O O . GLY A 1 91 ? -10.078 21.797 17.094 1 98.44 91 GLY A O 1
ATOM 701 N N . ALA A 1 92 ? -10.453 19.797 17.984 1 98.62 92 ALA A N 1
ATOM 702 C CA . ALA A 1 92 ? -10.328 20.312 19.344 1 98.62 92 ALA A CA 1
ATOM 703 C C . ALA A 1 92 ? -9 21.031 19.531 1 98.62 92 ALA A C 1
ATOM 705 O O . ALA A 1 92 ? -8.977 22.172 20.016 1 98.62 92 ALA A O 1
ATOM 706 N N . CYS A 1 93 ? -7.988 20.375 19.109 1 97.06 93 CYS A N 1
ATOM 707 C CA . CYS A 1 93 ? -6.652 20.938 19.266 1 97.06 93 CYS A CA 1
ATOM 708 C C . CYS A 1 93 ? -6.23 21.703 18.016 1 97.06 93 CYS A C 1
ATOM 710 O O . CYS A 1 93 ? -5.52 22.703 18.109 1 97.06 93 CYS A O 1
ATOM 712 N N . ASP A 1 94 ? -6.621 21.391 16.844 1 98.06 94 ASP A N 1
ATOM 713 C CA . ASP A 1 94 ? -6.227 21.922 15.547 1 98.06 94 ASP A CA 1
ATOM 714 C C . ASP A 1 94 ? -7.449 22.281 14.703 1 98.06 94 ASP A C 1
ATOM 716 O O . ASP A 1 94 ? -7.922 21.469 13.906 1 98.06 94 ASP A O 1
ATOM 720 N N . VAL A 1 95 ? -7.973 23.453 14.93 1 98.06 95 VAL A N 1
ATOM 721 C CA . VAL A 1 95 ? -7.395 24.469 15.797 1 98.06 95 VAL A CA 1
ATOM 722 C C . VAL A 1 95 ? -8.508 25.219 16.531 1 98.06 95 VAL A C 1
ATOM 724 O O . VAL A 1 95 ? -8.312 26.344 16.969 1 98.06 95 VAL A O 1
ATOM 727 N N . LEU A 1 96 ? -9.641 24.531 16.641 1 98.81 96 LEU A N 1
ATOM 728 C CA . LEU A 1 96 ? -10.836 25.219 17.125 1 98.81 96 LEU A CA 1
ATOM 729 C C . LEU A 1 96 ? -10.688 25.578 18.609 1 98.81 96 LEU A C 1
ATOM 731 O O . LEU A 1 96 ? -11.383 26.469 19.094 1 98.81 96 LEU A O 1
ATOM 735 N N . GLY A 1 97 ? -9.797 24.891 19.328 1 98.69 97 GLY A N 1
ATOM 736 C CA . GLY A 1 97 ? -9.445 25.359 20.656 1 98.69 97 GLY A CA 1
ATOM 737 C C . GLY A 1 97 ? -8.891 26.766 20.672 1 98.69 97 GLY A C 1
ATOM 738 O O . GLY A 1 97 ? -9.242 27.578 21.531 1 98.69 97 GLY A O 1
ATOM 739 N N . GLY A 1 98 ? -7.98 27.031 19.734 1 98.69 98 GLY A N 1
ATOM 740 C CA . GLY A 1 98 ? -7.465 28.375 19.578 1 98.69 98 GLY A CA 1
ATOM 741 C C . GLY A 1 98 ? -8.539 29.391 19.203 1 98.69 98 GLY A C 1
ATOM 742 O O . GLY A 1 98 ? -8.562 30.5 19.719 1 98.69 98 GLY A O 1
ATOM 743 N N . ALA A 1 99 ? -9.422 29 18.297 1 98.81 99 ALA A N 1
ATOM 744 C CA . ALA A 1 99 ? -10.523 29.859 17.891 1 98.81 99 ALA A CA 1
ATOM 745 C C . ALA A 1 99 ? -11.43 30.188 19.078 1 98.81 99 ALA A C 1
ATOM 747 O O . ALA A 1 99 ? -11.828 31.344 19.266 1 98.81 99 ALA A O 1
ATOM 748 N N . ALA A 1 100 ? -11.734 29.172 19.828 1 98.69 100 ALA A N 1
ATOM 749 C CA . ALA A 1 100 ? -12.594 29.359 20.984 1 98.69 100 ALA A CA 1
ATOM 750 C C . ALA A 1 100 ? -11.938 30.297 22 1 98.69 100 ALA A C 1
ATOM 752 O O . ALA A 1 100 ? -12.602 31.156 22.578 1 98.69 100 ALA A O 1
ATOM 753 N N . ALA A 1 101 ? -10.688 30.094 22.266 1 98.56 101 ALA A N 1
ATOM 754 C CA . ALA A 1 101 ? -9.953 30.953 23.188 1 98.56 101 ALA A CA 1
ATOM 755 C C . ALA A 1 101 ? -9.969 32.406 22.734 1 98.56 101 ALA A C 1
ATOM 757 O O . ALA A 1 101 ? -10.172 33.312 23.531 1 98.56 101 ALA A O 1
ATOM 758 N N . LEU A 1 102 ? -9.758 32.594 21.438 1 98.62 102 LEU A N 1
ATOM 759 C CA . LEU A 1 102 ? -9.758 33.938 20.844 1 98.62 102 LEU A CA 1
ATOM 760 C C . LEU A 1 102 ? -11.125 34.594 21.016 1 98.62 102 LEU A C 1
ATOM 762 O O . LEU A 1 102 ? -11.219 35.75 21.453 1 98.62 102 LEU A O 1
ATOM 766 N N . LEU A 1 103 ? -12.156 33.875 20.703 1 98.31 103 LEU A N 1
ATOM 767 C CA . LEU A 1 103 ? -13.516 34.375 20.828 1 98.31 103 LEU A CA 1
ATOM 768 C C . LEU A 1 103 ? -13.859 34.656 22.281 1 98.31 103 LEU A C 1
ATOM 770 O O . LEU A 1 103 ? -14.539 35.656 22.578 1 98.31 103 LEU A O 1
ATOM 774 N N . GLY A 1 104 ? -13.422 33.781 23.125 1 97.69 104 GLY A N 1
ATOM 775 C CA . GLY A 1 104 ? -13.617 34 24.547 1 97.69 104 GLY A CA 1
ATOM 776 C C . GLY A 1 104 ? -12.938 35.281 25.047 1 97.69 104 GLY A C 1
ATOM 777 O O . GLY A 1 104 ? -13.523 36.031 25.828 1 97.69 104 GLY A O 1
ATOM 778 N N . ALA A 1 105 ? -11.688 35.469 24.641 1 97.88 105 ALA A N 1
ATOM 779 C CA . ALA A 1 105 ? -10.953 36.688 25.016 1 97.88 105 ALA A CA 1
ATOM 780 C C . ALA A 1 105 ? -11.68 37.938 24.531 1 97.88 105 ALA A C 1
ATOM 782 O O . ALA A 1 105 ? -11.828 38.906 25.281 1 97.88 105 ALA A O 1
ATOM 783 N N . LEU A 1 106 ? -12.133 37.938 23.297 1 97.62 106 LEU A N 1
ATOM 784 C CA . LEU A 1 106 ? -12.891 39.062 22.734 1 97.62 106 LEU A CA 1
ATOM 785 C C . LEU A 1 106 ? -14.156 39.312 23.531 1 97.62 106 LEU A C 1
ATOM 787 O O . LEU A 1 106 ? -14.438 40.469 23.906 1 97.62 106 LEU A O 1
ATOM 791 N N . ALA A 1 107 ? -14.859 38.281 23.812 1 96.5 107 ALA A N 1
ATOM 792 C CA . ALA A 1 107 ? -16.125 38.406 24.516 1 96.5 107 ALA A CA 1
ATOM 793 C C . ALA A 1 107 ? -15.922 39 25.906 1 96.5 107 ALA A C 1
ATOM 795 O O . ALA A 1 107 ? -16.719 39.812 26.359 1 96.5 107 ALA A O 1
ATOM 796 N N . GLU A 1 108 ? -14.953 38.5 26.578 1 96.5 108 GLU A N 1
ATOM 797 C CA . GLU A 1 108 ? -14.703 38.969 27.938 1 96.5 108 GLU A CA 1
ATOM 798 C C . GLU A 1 108 ? -14.281 40.438 27.969 1 96.5 108 GLU A C 1
ATOM 800 O O . GLU A 1 108 ? -14.68 41.188 28.859 1 96.5 108 GLU A O 1
ATOM 805 N N . LEU A 1 109 ? -13.406 40.844 27.047 1 96.12 109 LEU A N 1
ATOM 806 C CA . LEU A 1 109 ? -13.008 42.25 26.969 1 96.12 109 LEU A CA 1
ATOM 807 C C . LEU A 1 109 ? -14.156 43.094 26.484 1 96.12 109 LEU A C 1
ATOM 809 O O . LEU A 1 109 ? -14.32 44.25 26.938 1 96.12 109 LEU A O 1
ATOM 813 N N . GLY A 1 110 ? -14.883 42.562 25.531 1 94.94 110 GLY A N 1
ATOM 814 C CA . GLY A 1 110 ? -16.109 43.219 25.078 1 94.94 110 GLY A CA 1
ATOM 815 C C . GLY A 1 110 ? -15.859 44.281 24.016 1 94.94 110 GLY A C 1
ATOM 816 O O . GLY A 1 110 ? -14.711 44.656 23.75 1 94.94 110 GLY A O 1
ATOM 817 N N . LYS A 1 111 ? -16.953 44.812 23.547 1 91.88 111 LYS A N 1
ATOM 818 C CA . LYS A 1 111 ? -16.891 45.75 22.438 1 91.88 111 LYS A CA 1
ATOM 819 C C . LYS A 1 111 ? -16.391 47.125 22.891 1 91.88 111 LYS A C 1
ATOM 821 O O . LYS A 1 111 ? -15.898 47.906 22.078 1 91.88 111 LYS A O 1
ATOM 826 N N . ASP A 1 112 ? -16.469 47.438 24.188 1 93.75 112 ASP A N 1
ATOM 827 C CA . ASP A 1 112 ? -16.141 48.75 24.703 1 93.75 112 ASP A CA 1
ATOM 828 C C . ASP A 1 112 ? -14.641 48.875 24.984 1 93.75 112 ASP A C 1
ATOM 830 O O . ASP A 1 112 ? -14.141 49.969 25.281 1 93.75 112 ASP A O 1
ATOM 834 N N . PHE A 1 113 ? -13.945 47.719 24.969 1 96.5 113 PHE A N 1
ATOM 835 C CA . PHE A 1 113 ? -12.484 47.781 25.031 1 96.5 113 PHE A CA 1
ATOM 836 C C . PHE A 1 113 ? -11.938 48.75 23.969 1 96.5 113 PHE A C 1
ATOM 838 O O . PHE A 1 113 ? -12.516 48.875 22.875 1 96.5 113 PHE A O 1
ATOM 845 N N . PRO A 1 114 ? -10.828 49.5 24.219 1 97.31 114 PRO A N 1
ATOM 846 C CA . PRO A 1 114 ? -10.328 50.469 23.25 1 97.31 114 PRO A CA 1
ATOM 847 C C . PRO A 1 114 ? -9.602 49.812 22.078 1 97.31 114 PRO A C 1
ATOM 849 O O . PRO A 1 114 ? -8.406 50.062 21.859 1 97.31 114 PRO A O 1
ATOM 852 N N . TRP A 1 115 ? -10.312 49.188 21.328 1 97.38 115 TRP A N 1
ATOM 853 C CA . TRP A 1 115 ? -9.781 48.375 20.234 1 97.38 115 TRP A CA 1
ATOM 854 C C . TRP A 1 115 ? -9.039 49.25 19.219 1 97.38 115 TRP A C 1
ATOM 856 O O . TRP A 1 115 ? -8.039 48.812 18.641 1 97.38 115 TRP A O 1
ATOM 866 N N . GLU A 1 116 ? -9.547 50.438 18.953 1 96.88 116 GLU A N 1
ATOM 867 C CA . GLU A 1 116 ? -8.875 51.312 18 1 96.88 116 GLU A CA 1
ATOM 868 C C . GLU A 1 116 ? -7.422 51.531 18.391 1 96.88 116 GLU A C 1
ATOM 870 O O . GLU A 1 116 ? -6.543 51.594 17.531 1 96.88 116 GLU A O 1
ATOM 875 N N . LYS A 1 117 ? -7.176 51.625 19.641 1 96.81 117 LYS A N 1
ATOM 876 C CA . LYS A 1 117 ? -5.836 51.875 20.156 1 96.81 117 LYS A CA 1
ATOM 877 C C . LYS A 1 117 ? -4.957 50.625 20.062 1 96.81 117 LYS A C 1
ATOM 879 O O . LYS A 1 117 ? -3.73 50.75 19.984 1 96.81 117 LYS A O 1
ATOM 884 N N . SER A 1 118 ? -5.527 49.5 20.047 1 95.69 118 SER A N 1
ATOM 885 C CA . SER A 1 118 ? -4.773 48.25 20 1 95.69 118 SER A CA 1
ATOM 886 C C . SER A 1 118 ? -4.254 47.969 18.594 1 95.69 118 SER A C 1
ATOM 888 O O . SER A 1 118 ? -3.377 47.125 18.406 1 95.69 118 SER A O 1
ATOM 890 N N . LYS A 1 119 ? -4.828 48.562 17.516 1 97.5 119 LYS A N 1
ATOM 891 C CA . LYS A 1 119 ? -4.414 48.469 16.125 1 97.5 119 LYS A CA 1
ATOM 892 C C . LYS A 1 119 ? -4.422 47 15.664 1 97.5 119 LYS A C 1
ATOM 894 O O . LYS A 1 119 ? -3.459 46.531 15.055 1 97.5 119 LYS A O 1
ATOM 899 N N . ILE A 1 120 ? -5.57 46.375 15.984 1 97.44 120 ILE A N 1
ATOM 900 C CA . ILE A 1 120 ? -5.594 44.938 15.742 1 97.44 120 ILE A CA 1
ATOM 901 C C . ILE A 1 120 ? -6.707 44.625 14.758 1 97.44 120 ILE A C 1
ATOM 903 O O . ILE A 1 120 ? -7.754 45.25 14.75 1 97.44 120 ILE A O 1
ATOM 907 N N . TRP A 1 121 ? -6.383 43.625 13.852 1 98.44 121 TRP A N 1
ATOM 908 C CA . TRP A 1 121 ? -7.387 42.875 13.109 1 98.44 121 TRP A CA 1
ATOM 909 C C . TRP A 1 121 ? -7.383 41.406 13.539 1 98.44 121 TRP A C 1
ATOM 911 O O . TRP A 1 121 ? -6.344 40.844 13.922 1 98.44 121 TRP A O 1
ATOM 921 N N . VAL A 1 122 ? -8.57 40.844 13.539 1 98.69 122 VAL A N 1
ATOM 922 C CA . VAL A 1 122 ? -8.734 39.406 13.734 1 98.69 122 VAL A CA 1
ATOM 923 C C . VAL A 1 122 ? -9.297 38.781 12.469 1 98.69 122 VAL A C 1
ATOM 925 O O . VAL A 1 122 ? -10.172 39.344 11.82 1 98.69 122 VAL A O 1
ATOM 928 N N . ALA A 1 123 ? -8.734 37.656 12.094 1 98.81 123 ALA A N 1
ATOM 929 C CA . ALA A 1 123 ? -9.227 36.969 10.898 1 98.81 123 ALA A CA 1
ATOM 930 C C . ALA A 1 123 ? -9.414 35.469 11.172 1 98.81 123 ALA A C 1
ATOM 932 O O . ALA A 1 123 ? -8.562 34.844 11.789 1 98.81 123 ALA A O 1
ATOM 933 N N . PHE A 1 124 ? -10.523 34.938 10.805 1 98.88 124 PHE A N 1
ATOM 934 C CA . PHE A 1 124 ? -10.789 33.5 10.727 1 98.88 124 PHE A CA 1
ATOM 935 C C . PHE A 1 124 ? -10.727 33.031 9.281 1 98.88 124 PHE A C 1
ATOM 937 O O . PHE A 1 124 ? -11.531 33.469 8.445 1 98.88 124 PHE A O 1
ATOM 944 N N . THR A 1 125 ? -9.75 32.125 8.969 1 98.81 125 THR A N 1
ATOM 945 C CA . THR A 1 125 ? -9.469 31.781 7.582 1 98.81 125 THR A CA 1
ATOM 946 C C . THR A 1 125 ? -9.977 30.375 7.266 1 98.81 125 THR A C 1
ATOM 948 O O . THR A 1 125 ? -10.094 29.547 8.164 1 98.81 125 THR A O 1
ATOM 951 N N . GLY A 1 126 ? -10.305 30.188 6.008 1 98.38 126 GLY A N 1
ATOM 952 C CA . GLY A 1 126 ? -10.727 28.875 5.547 1 98.38 126 GLY A CA 1
ATOM 953 C C . GLY A 1 126 ? -9.672 28.156 4.734 1 98.38 126 GLY A C 1
ATOM 954 O O . GLY A 1 126 ? -8.742 28.781 4.223 1 98.38 126 GLY A O 1
ATOM 955 N N . ASP A 1 127 ? -9.711 26.844 4.742 1 97.62 127 ASP A N 1
ATOM 956 C CA . ASP A 1 127 ? -9.008 25.969 3.818 1 97.62 127 ASP A CA 1
ATOM 957 C C . ASP A 1 127 ? -7.535 25.828 4.211 1 97.62 127 ASP A C 1
ATOM 959 O O . ASP A 1 127 ? -6.684 25.562 3.359 1 97.62 127 ASP A O 1
ATOM 963 N N . GLU A 1 128 ? -7.215 26 5.438 1 97.38 128 GLU A N 1
ATOM 964 C CA . GLU A 1 128 ? -5.848 25.781 5.898 1 97.38 128 GLU A CA 1
ATOM 965 C C . GLU A 1 128 ? -5.445 24.312 5.77 1 97.38 128 GLU A C 1
ATOM 967 O O . GLU A 1 128 ? -4.305 24 5.422 1 97.38 128 GLU A O 1
ATOM 972 N N . GLU A 1 129 ? -6.281 23.391 5.973 1 96.06 129 GLU A N 1
ATOM 973 C CA . GLU A 1 129 ? -6.012 21.953 6.031 1 96.06 129 GLU A CA 1
ATOM 974 C C . GLU A 1 129 ? -5.816 21.375 4.637 1 96.06 129 GLU A C 1
ATOM 976 O O . GLU A 1 129 ? -5.5 20.188 4.488 1 96.06 129 GLU A O 1
ATOM 981 N N . ARG A 1 130 ? -6.004 22.172 3.605 1 92.94 130 ARG A N 1
ATOM 982 C CA . ARG A 1 130 ? -5.836 21.719 2.227 1 92.94 130 ARG A CA 1
ATOM 983 C C . ARG A 1 130 ? -4.832 22.594 1.483 1 92.94 130 ARG A C 1
ATOM 985 O O . ARG A 1 130 ? -3.623 22.453 1.682 1 92.94 130 ARG A O 1
ATOM 992 N N . GLU A 1 131 ? -5.285 23.766 0.9 1 92.19 131 GLU A N 1
ATOM 993 C CA . GLU A 1 131 ? -4.41 24.516 0.014 1 92.19 131 GLU A CA 1
ATOM 994 C C . GLU A 1 131 ? -4.016 25.859 0.638 1 92.19 131 GLU A C 1
ATOM 996 O O . GLU A 1 131 ? -3.188 26.578 0.086 1 92.19 131 GLU A O 1
ATOM 1001 N N . GLY A 1 132 ? -4.598 26.172 1.754 1 96.25 132 GLY A N 1
ATOM 1002 C CA . GLY A 1 132 ? -4.297 27.453 2.367 1 96.25 132 GLY A CA 1
ATOM 1003 C C . GLY A 1 132 ? -4.84 28.641 1.58 1 96.25 132 GLY A C 1
ATOM 1004 O O . GLY A 1 132 ? -4.285 29.734 1.64 1 96.25 132 GLY A O 1
ATOM 1005 N N . ARG A 1 133 ? -6.051 28.438 0.833 1 96.94 133 ARG A N 1
ATOM 1006 C CA . ARG A 1 133 ? -6.59 29.453 -0.063 1 96.94 133 ARG A CA 1
ATOM 1007 C C . ARG A 1 133 ? -7.039 30.688 0.716 1 96.94 133 ARG A C 1
ATOM 1009 O O . ARG A 1 133 ? -6.898 31.812 0.241 1 96.94 133 ARG A O 1
ATOM 1016 N N . GLY A 1 134 ? -7.512 30.453 1.933 1 98.44 134 GLY A N 1
ATOM 1017 C CA . GLY A 1 134 ? -7.984 31.547 2.758 1 98.44 134 GLY A CA 1
ATOM 1018 C C . GLY A 1 134 ? -6.887 32.531 3.133 1 98.44 134 GLY A C 1
ATOM 1019 O O . GLY A 1 134 ? -6.992 33.719 2.852 1 98.44 134 GLY A O 1
ATOM 1020 N N . SER A 1 135 ? -5.875 32 3.709 1 98.25 135 SER A N 1
ATOM 1021 C CA . SER A 1 135 ? -4.785 32.875 4.145 1 98.25 135 SER A CA 1
ATOM 1022 C C . SER A 1 135 ? -4.043 33.469 2.953 1 98.25 135 SER A C 1
ATOM 1024 O O . SER A 1 135 ? -3.553 34.594 3.023 1 98.25 135 SER A O 1
ATOM 1026 N N . ARG A 1 136 ? -3.91 32.719 1.889 1 97.38 136 ARG A N 1
ATOM 1027 C CA . ARG A 1 136 ? -3.297 33.25 0.682 1 97.38 136 ARG A CA 1
ATOM 1028 C C . ARG A 1 136 ? -4.066 34.469 0.178 1 97.38 136 ARG A C 1
ATOM 1030 O O . ARG A 1 136 ? -3.469 35.5 -0.147 1 97.38 136 ARG A O 1
ATOM 1037 N N . GLY A 1 137 ? -5.359 34.344 0.041 1 97.25 137 GLY A N 1
ATOM 1038 C CA . GLY A 1 137 ? -6.203 35.438 -0.367 1 97.25 137 GLY A CA 1
ATOM 1039 C C . GLY A 1 137 ? -6.113 36.625 0.568 1 97.25 137 GLY A C 1
ATOM 1040 O O . GLY A 1 137 ? -5.996 37.781 0.118 1 97.25 137 GLY A O 1
ATOM 1041 N N . LEU A 1 138 ? -6.148 36.344 1.847 1 98 138 LEU A N 1
ATOM 1042 C CA . LEU A 1 138 ? -6.078 37.406 2.842 1 98 138 LEU A CA 1
ATOM 1043 C C . LEU A 1 138 ? -4.746 38.156 2.76 1 98 138 LEU A C 1
ATOM 1045 O O . LEU A 1 138 ? -4.711 39.375 2.803 1 98 138 LEU A O 1
ATOM 1049 N N . ALA A 1 139 ? -3.691 37.406 2.682 1 97.88 139 ALA A N 1
ATOM 1050 C CA . ALA A 1 139 ? -2.357 38 2.619 1 97.88 139 ALA A CA 1
ATOM 1051 C C . ALA A 1 139 ? -2.242 38.969 1.446 1 97.88 139 ALA A C 1
ATOM 1053 O O . ALA A 1 139 ? -1.56 40 1.543 1 97.88 139 ALA A O 1
ATOM 1054 N N . ALA A 1 140 ? -2.9 38.719 0.39 1 95.88 140 ALA A N 1
ATOM 1055 C CA . ALA A 1 140 ? -2.82 39.531 -0.822 1 95.88 140 ALA A CA 1
ATOM 1056 C C . ALA A 1 140 ? -3.564 40.844 -0.648 1 95.88 140 ALA A C 1
ATOM 1058 O O . ALA A 1 140 ? -3.297 41.812 -1.362 1 95.88 140 ALA A O 1
ATOM 1059 N N . SER A 1 141 ? -4.449 40.906 0.286 1 94.62 141 SER A N 1
ATOM 1060 C CA . SER A 1 141 ? -5.324 42.062 0.376 1 94.62 141 SER A CA 1
ATOM 1061 C C . SER A 1 141 ? -5.074 42.844 1.662 1 94.62 141 SER A C 1
ATOM 1063 O O . SER A 1 141 ? -5.781 43.812 1.955 1 94.62 141 SER A O 1
ATOM 1065 N N . LEU A 1 142 ? -4.129 42.5 2.404 1 96 142 LEU A N 1
ATOM 1066 C CA . LEU A 1 142 ? -3.863 43.156 3.688 1 96 142 LEU A CA 1
ATOM 1067 C C . LEU A 1 142 ? -3.422 44.594 3.492 1 96 142 LEU A C 1
ATOM 1069 O O . LEU A 1 142 ? -2.699 44.906 2.543 1 96 142 LEU A O 1
ATOM 1073 N N . PRO A 1 143 ? -3.826 45.469 4.352 1 96.56 143 PRO A N 1
ATOM 1074 C CA . PRO A 1 143 ? -3.328 46.844 4.273 1 96.56 143 PRO A CA 1
ATOM 1075 C C . PRO A 1 143 ? -1.844 46.969 4.613 1 96.56 143 PRO A C 1
ATOM 1077 O O . PRO A 1 143 ? -1.318 46.125 5.371 1 96.56 143 PRO A O 1
ATOM 1080 N N . PRO A 1 144 ? -1.228 47.969 4.121 1 96.5 144 PRO A N 1
ATOM 1081 C CA . PRO A 1 144 ? 0.211 48.125 4.344 1 96.5 144 PRO A CA 1
ATOM 1082 C C . PRO A 1 144 ? 0.553 48.438 5.797 1 96.5 144 PRO A C 1
ATOM 1084 O O . PRO A 1 144 ? 1.708 48.281 6.207 1 96.5 144 PRO A O 1
ATOM 1087 N N . SER A 1 145 ? -0.442 48.844 6.539 1 97.56 145 SER A N 1
ATOM 1088 C CA . SER A 1 145 ? -0.192 49.188 7.93 1 97.56 145 SER A CA 1
ATOM 1089 C C . SER A 1 145 ? 0.112 47.938 8.766 1 97.56 145 SER A C 1
ATOM 1091 O O . SER A 1 145 ? 0.701 48.062 9.844 1 97.56 145 SER A O 1
ATOM 1093 N N . LEU A 1 146 ? -0.292 46.812 8.305 1 98.06 146 LEU A N 1
ATOM 1094 C CA . LEU A 1 146 ? -0.052 45.594 9.047 1 98.06 146 LEU A CA 1
ATOM 1095 C C . LEU A 1 146 ? 1.428 45.219 9.023 1 98.06 146 LEU A C 1
ATOM 1097 O O . LEU A 1 146 ? 2.041 45.156 7.957 1 98.06 146 LEU A O 1
ATOM 1101 N N . ARG A 1 147 ? 1.977 44.875 10.188 1 97.75 147 ARG A N 1
ATOM 1102 C CA . ARG A 1 147 ? 3.402 44.594 10.305 1 97.75 147 ARG A CA 1
ATOM 1103 C C . ARG A 1 147 ? 3.629 43.219 10.961 1 97.75 147 ARG A C 1
ATOM 1105 O O . ARG A 1 147 ? 4.652 42.594 10.727 1 97.75 147 ARG A O 1
ATOM 1112 N N . TYR A 1 148 ? 2.662 42.844 11.773 1 98.31 148 TYR A N 1
ATOM 1113 C CA . TYR A 1 148 ? 2.846 41.656 12.609 1 98.31 148 TYR A CA 1
ATOM 1114 C C . TYR A 1 148 ? 1.665 40.688 12.477 1 98.31 148 TYR A C 1
ATOM 1116 O O . TYR A 1 148 ? 0.546 41.125 12.18 1 98.31 148 TYR A O 1
ATOM 1124 N N . ALA A 1 149 ? 1.96 39.438 12.664 1 98.75 149 ALA A N 1
ATOM 1125 C CA . ALA A 1 149 ? 0.883 38.438 12.68 1 98.75 149 ALA A CA 1
ATOM 1126 C C . ALA A 1 149 ? 1.102 37.406 13.781 1 98.75 149 ALA A C 1
ATOM 1128 O O . ALA A 1 149 ? 2.221 36.938 13.984 1 98.75 149 ALA A O 1
ATOM 1129 N N . LEU A 1 150 ? 0.12 37.156 14.547 1 98.88 150 LEU A N 1
ATOM 1130 C CA . LEU A 1 150 ? 0.033 36 15.445 1 98.88 150 LEU A CA 1
ATOM 1131 C C . LEU A 1 150 ? -0.926 34.938 14.898 1 98.88 150 LEU A C 1
ATOM 1133 O O . LEU A 1 150 ? -2.131 35.188 14.789 1 98.88 150 LEU A O 1
ATOM 1137 N N . VAL A 1 151 ? -0.376 33.812 14.531 1 98.94 151 VAL A N 1
ATOM 1138 C CA . VAL A 1 151 ? -1.188 32.75 13.969 1 98.94 151 VAL A CA 1
ATOM 1139 C C . VAL A 1 151 ? -1.401 31.656 15.023 1 98.94 151 VAL A C 1
ATOM 1141 O O . VAL A 1 151 ? -0.44 31.156 15.617 1 98.94 151 VAL A O 1
ATOM 1144 N N . LEU A 1 152 ? -2.625 31.297 15.273 1 98.94 152 LEU A N 1
ATOM 1145 C CA . LEU A 1 152 ? -2.932 30.344 16.328 1 98.94 152 LEU A CA 1
ATOM 1146 C C . LEU A 1 152 ? -2.887 28.906 15.805 1 98.94 152 LEU A C 1
ATOM 1148 O O . LEU A 1 152 ? -3.615 28.562 14.867 1 98.94 152 LEU A O 1
ATOM 1152 N N . GLU A 1 153 ? -2.047 28.125 16.312 1 98.81 153 GLU A N 1
ATOM 1153 C CA . GLU A 1 153 ? -1.84 26.703 16.031 1 98.81 153 GLU A CA 1
ATOM 1154 C C . GLU A 1 153 ? -1.426 25.953 17.297 1 98.81 153 GLU A C 1
ATOM 1156 O O . GLU A 1 153 ? -0.957 26.562 18.266 1 98.81 153 GLU A O 1
ATOM 1161 N N . PRO A 1 154 ? -1.558 24.688 17.328 1 98.69 154 PRO A N 1
ATOM 1162 C CA . PRO A 1 154 ? -1.182 23.969 18.531 1 98.69 154 PRO A CA 1
ATOM 1163 C C . PRO A 1 154 ? 0.331 23.891 18.734 1 98.69 154 PRO A C 1
ATOM 1165 O O . PRO A 1 154 ? 0.998 23.062 18.109 1 98.69 154 PRO A O 1
ATOM 1168 N N . THR A 1 155 ? 0.775 24.703 19.641 1 98.31 155 THR A N 1
ATOM 1169 C CA . THR A 1 155 ? 2.188 24.734 20 1 98.31 155 THR A CA 1
ATOM 1170 C C . THR A 1 155 ? 2.373 24.422 21.484 1 98.31 155 THR A C 1
ATOM 1172 O O . THR A 1 155 ? 3.416 24.734 22.062 1 98.31 155 THR A O 1
ATOM 1175 N N . ARG A 1 156 ? 1.396 23.906 22.141 1 96.75 156 ARG A N 1
ATOM 1176 C CA . ARG A 1 156 ? 1.408 23.625 23.578 1 96.75 156 ARG A CA 1
ATOM 1177 C C . ARG A 1 156 ? 1.594 24.906 24.391 1 96.75 156 ARG A C 1
ATOM 1179 O O . ARG A 1 156 ? 2.24 24.906 25.438 1 96.75 156 ARG A O 1
ATOM 1186 N N . GLY A 1 157 ? 1.211 25.953 23.75 1 97.69 157 GLY A N 1
ATOM 1187 C CA . GLY A 1 157 ? 1.315 27.234 24.422 1 97.69 157 GLY A CA 1
ATOM 1188 C C . GLY A 1 157 ? 2.699 27.859 24.328 1 97.69 157 GLY A C 1
ATOM 1189 O O . GLY A 1 157 ? 2.992 28.844 25 1 97.69 157 GLY A O 1
ATOM 1190 N N . GLU A 1 158 ? 3.547 27.297 23.562 1 98.06 158 GLU A N 1
ATOM 1191 C CA . GLU A 1 158 ? 4.883 27.859 23.375 1 98.06 158 GLU A CA 1
ATOM 1192 C C . GLU A 1 158 ? 4.922 28.797 22.172 1 98.06 158 GLU A C 1
ATOM 1194 O O . GLU A 1 158 ? 4.16 28.625 21.219 1 98.06 158 GLU A O 1
ATOM 1199 N N . LEU A 1 159 ? 5.84 29.781 22.219 1 98.62 159 LEU A N 1
ATOM 1200 C CA . LEU A 1 159 ? 5.984 30.734 21.141 1 98.62 159 LEU A CA 1
ATOM 1201 C C . LEU A 1 159 ? 6.895 30.188 20.047 1 98.62 159 LEU A C 1
ATOM 1203 O O . LEU A 1 159 ? 8.07 29.906 20.281 1 98.62 159 LEU A O 1
ATOM 1207 N N . ALA A 1 160 ? 6.379 30.016 18.875 1 98.75 160 ALA A N 1
ATOM 1208 C CA . ALA A 1 160 ? 7.18 29.578 17.734 1 98.75 160 ALA A CA 1
ATOM 1209 C C . ALA A 1 160 ? 7.555 30.75 16.844 1 98.75 160 ALA A C 1
ATOM 1211 O O . ALA A 1 160 ? 6.699 31.312 16.141 1 98.75 160 ALA A O 1
ATOM 1212 N N . PHE A 1 161 ? 8.812 31.047 16.797 1 98.19 161 PHE A N 1
ATOM 1213 C CA . PHE A 1 161 ? 9.305 32.156 15.992 1 98.19 161 PHE A CA 1
ATOM 1214 C C . PHE A 1 161 ? 9.82 31.688 14.648 1 98.19 161 PHE A C 1
ATOM 1216 O O . PHE A 1 161 ? 10.398 32.469 13.883 1 98.19 161 PHE A O 1
ATOM 1223 N N . SER A 1 162 ? 9.68 30.391 14.406 1 98.12 162 SER A N 1
ATOM 1224 C CA . SER A 1 162 ? 10.062 29.781 13.141 1 98.12 162 SER A CA 1
ATOM 1225 C C . SER A 1 162 ? 9.141 28.609 12.781 1 98.12 162 SER A C 1
ATOM 1227 O O . SER A 1 162 ? 8.383 28.141 13.625 1 98.12 162 SER A O 1
ATOM 1229 N N . SER A 1 163 ? 9.195 28.25 11.5 1 98.38 163 SER A N 1
ATOM 1230 C CA . SER A 1 163 ? 8.398 27.125 11.016 1 98.38 163 SER A CA 1
ATOM 1231 C C . SER A 1 163 ? 9.156 26.312 9.984 1 98.38 163 SER A C 1
ATOM 1233 O O . SER A 1 163 ? 9.953 26.844 9.211 1 98.38 163 SER A O 1
ATOM 1235 N N . CYS A 1 164 ? 8.906 25.016 10.039 1 98.44 164 CYS A N 1
ATOM 1236 C CA . CYS A 1 164 ? 9.445 24.156 8.992 1 98.44 164 CYS A CA 1
ATOM 1237 C C . CYS A 1 164 ? 8.789 24.453 7.648 1 98.44 164 CYS A C 1
ATOM 1239 O O . CYS A 1 164 ? 7.633 24.875 7.594 1 98.44 164 CYS A O 1
ATOM 1241 N N . GLY A 1 165 ? 9.648 24.281 6.598 1 97.06 165 GLY A N 1
ATOM 1242 C CA . GLY A 1 165 ? 9.07 24.141 5.27 1 97.06 165 GLY A CA 1
ATOM 1243 C C . GLY A 1 165 ? 8.477 22.781 5.012 1 97.06 165 GLY A C 1
ATOM 1244 O O . GLY A 1 165 ? 8.469 21.922 5.895 1 97.06 165 GLY A O 1
ATOM 1245 N N . SER A 1 166 ? 7.945 22.625 3.791 1 95.5 166 SER A N 1
ATOM 1246 C CA . SER A 1 166 ? 7.285 21.359 3.494 1 95.5 166 SER A CA 1
ATOM 1247 C C . SER A 1 166 ? 7.391 21.016 2.014 1 95.5 166 SER A C 1
ATOM 1249 O O . SER A 1 166 ? 7.398 21.906 1.162 1 95.5 166 SER A O 1
ATOM 1251 N N . LEU A 1 167 ? 7.574 19.781 1.766 1 96 167 LEU A N 1
ATOM 1252 C CA . LEU A 1 167 ? 7.445 19.172 0.449 1 96 167 LEU A CA 1
ATOM 1253 C C . LEU A 1 167 ? 6.547 17.938 0.507 1 96 167 LEU A C 1
ATOM 1255 O O . LEU A 1 167 ? 6.809 17.016 1.27 1 96 167 LEU A O 1
ATOM 1259 N N . GLU A 1 168 ? 5.488 17.969 -0.213 1 95.88 168 GLU A N 1
ATOM 1260 C CA . GLU A 1 168 ? 4.625 16.797 -0.323 1 95.88 168 GLU A CA 1
ATOM 1261 C C . GLU A 1 168 ? 4.594 16.266 -1.754 1 95.88 168 GLU A C 1
ATOM 1263 O O . GLU A 1 168 ? 4.285 17 -2.689 1 95.88 168 GLU A O 1
ATOM 1268 N N . TYR A 1 169 ? 4.902 14.977 -1.903 1 96.31 169 TYR A N 1
ATOM 1269 C CA . TYR A 1 169 ? 5.023 14.398 -3.234 1 96.31 169 TYR A CA 1
ATOM 1270 C C . TYR A 1 169 ? 4.07 13.219 -3.402 1 96.31 169 TYR A C 1
ATOM 1272 O O . TYR A 1 169 ? 3.721 12.555 -2.426 1 96.31 169 TYR A O 1
ATOM 1280 N N . GLU A 1 170 ? 3.609 13.102 -4.566 1 96.69 170 GLU A N 1
ATOM 1281 C CA . GLU A 1 170 ? 2.941 11.883 -5.023 1 96.69 170 GLU A CA 1
ATOM 1282 C C . GLU A 1 170 ? 3.725 11.219 -6.152 1 96.69 170 GLU A C 1
ATOM 1284 O O . GLU A 1 170 ? 4.23 11.891 -7.051 1 96.69 170 GLU A O 1
ATOM 1289 N N . VAL A 1 171 ? 3.863 9.938 -6.078 1 97.19 171 VAL A N 1
ATOM 1290 C CA . VAL A 1 171 ? 4.617 9.164 -7.059 1 97.19 171 VAL A CA 1
ATOM 1291 C C . VAL A 1 171 ? 3.787 7.98 -7.539 1 97.19 171 VAL A C 1
ATOM 1293 O O . VAL A 1 171 ? 3.361 7.148 -6.734 1 97.19 171 VAL A O 1
ATOM 1296 N N . GLU A 1 172 ? 3.488 7.957 -8.773 1 97.31 172 GLU A N 1
ATOM 1297 C CA . GLU A 1 172 ? 2.965 6.758 -9.422 1 97.31 172 GLU A CA 1
ATOM 1298 C C . GLU A 1 172 ? 4.094 5.883 -9.953 1 97.31 172 GLU A C 1
ATOM 1300 O O . GLU A 1 172 ? 4.91 6.34 -10.758 1 97.31 172 GLU A O 1
ATOM 1305 N N . ILE A 1 173 ? 4.129 4.703 -9.516 1 98 173 ILE A N 1
ATOM 1306 C CA . ILE A 1 173 ? 5.188 3.766 -9.883 1 98 173 ILE A CA 1
ATOM 1307 C C . ILE A 1 173 ? 4.613 2.654 -10.758 1 98 173 ILE A C 1
ATOM 1309 O O . ILE A 1 173 ? 3.822 1.832 -10.289 1 98 173 ILE A O 1
ATOM 1313 N N . LYS A 1 174 ? 4.977 2.609 -11.961 1 97.38 174 LYS A N 1
ATOM 1314 C CA . LYS A 1 174 ? 4.559 1.542 -12.867 1 97.38 174 LYS A CA 1
ATOM 1315 C C . LYS A 1 174 ? 5.645 0.48 -13 1 97.38 174 LYS A C 1
ATOM 1317 O O . LYS A 1 174 ? 6.773 0.787 -13.391 1 97.38 174 LYS A O 1
ATOM 1322 N N . GLY A 1 175 ? 5.316 -0.702 -12.656 1 97.19 175 GLY A N 1
ATOM 1323 C CA . GLY A 1 175 ? 6.254 -1.808 -12.758 1 97.19 175 GLY A CA 1
ATOM 1324 C C . GLY A 1 175 ? 6.035 -2.654 -14 1 97.19 175 GLY A C 1
ATOM 1325 O O . GLY A 1 175 ? 5.395 -2.213 -14.953 1 97.19 175 GLY A O 1
ATOM 1326 N N . THR A 1 176 ? 6.703 -3.752 -14.023 1 97.5 176 THR A N 1
ATOM 1327 C CA . THR A 1 176 ? 6.562 -4.773 -15.055 1 97.5 176 THR A CA 1
ATOM 1328 C C . THR A 1 176 ? 5.996 -6.062 -14.469 1 97.5 176 THR A C 1
ATOM 1330 O O . THR A 1 176 ? 6.664 -6.742 -13.688 1 97.5 176 THR A O 1
ATOM 1333 N N . PRO A 1 177 ? 4.766 -6.352 -14.844 1 97.31 177 PRO A N 1
ATOM 1334 C CA . PRO A 1 177 ? 4.129 -7.527 -14.242 1 97.31 177 PRO A CA 1
ATOM 1335 C C . PRO A 1 177 ? 4.773 -8.836 -14.688 1 97.31 177 PRO A C 1
ATOM 1337 O O . PRO A 1 177 ? 5.309 -8.922 -15.789 1 97.31 177 PRO A O 1
ATOM 1340 N N . SER A 1 178 ? 4.781 -9.812 -13.883 1 98.19 178 SER A N 1
ATOM 1341 C CA . SER A 1 178 ? 5.156 -11.203 -14.094 1 98.19 178 SER A CA 1
ATOM 1342 C C . SER A 1 178 ? 4.43 -12.125 -13.117 1 98.19 178 SER A C 1
ATOM 1344 O O . SER A 1 178 ? 3.844 -11.656 -12.133 1 98.19 178 SER A O 1
ATOM 1346 N N . HIS A 1 179 ? 4.391 -13.344 -13.469 1 98.44 179 HIS A N 1
ATOM 1347 C CA . HIS A 1 179 ? 3.846 -14.297 -12.508 1 98.44 179 HIS A CA 1
ATOM 1348 C C . HIS A 1 179 ? 4.555 -14.195 -11.164 1 98.44 179 HIS A C 1
ATOM 1350 O O . HIS A 1 179 ? 5.773 -14 -11.117 1 98.44 179 HIS A O 1
ATOM 1356 N N . GLY A 1 180 ? 3.826 -14.367 -10.125 1 97.75 180 GLY A N 1
ATOM 1357 C CA . GLY A 1 180 ? 4.352 -14.156 -8.781 1 97.75 180 GLY A CA 1
ATOM 1358 C C . GLY A 1 180 ? 5.488 -15.094 -8.43 1 97.75 180 GLY A C 1
ATOM 1359 O O . GLY A 1 180 ? 6.297 -14.797 -7.551 1 97.75 180 GLY A O 1
ATOM 1360 N N . SER A 1 181 ? 5.602 -16.203 -9.109 1 97.94 181 SER A N 1
ATOM 1361 C CA . SER A 1 181 ? 6.605 -17.203 -8.797 1 97.94 181 SER A CA 1
ATOM 1362 C C . SER A 1 181 ? 7.91 -16.938 -9.539 1 97.94 181 SER A C 1
ATOM 1364 O O . SER A 1 181 ? 8.914 -17.609 -9.305 1 97.94 181 SER A O 1
ATOM 1366 N N . VAL A 1 182 ? 7.883 -16 -10.477 1 98 182 VAL A N 1
ATOM 1367 C CA . VAL A 1 182 ? 9.094 -15.633 -11.203 1 98 182 VAL A CA 1
ATOM 1368 C C . VAL A 1 182 ? 9.258 -14.109 -11.203 1 98 182 VAL A C 1
ATOM 1370 O O . VAL A 1 182 ? 9.383 -13.5 -12.266 1 98 182 VAL A O 1
ATOM 1373 N N . PRO A 1 183 ? 9.383 -13.57 -10.031 1 97.94 183 PRO A N 1
ATOM 1374 C CA . PRO A 1 183 ? 9.398 -12.109 -9.922 1 97.94 183 PRO A CA 1
ATOM 1375 C C . PRO A 1 183 ? 10.586 -11.477 -10.648 1 97.94 183 PRO A C 1
ATOM 1377 O O . PRO A 1 183 ? 10.531 -10.305 -11.016 1 97.94 183 PRO A O 1
ATOM 1380 N N . GLU A 1 184 ? 11.688 -12.25 -10.906 1 96.5 184 GLU A N 1
ATOM 1381 C CA . GLU A 1 184 ? 12.875 -11.727 -11.555 1 96.5 184 GLU A CA 1
ATOM 1382 C C . GLU A 1 184 ? 12.602 -11.391 -13.023 1 96.5 184 GLU A C 1
ATOM 1384 O O . GLU A 1 184 ? 13.375 -10.672 -13.656 1 96.5 184 GLU A O 1
ATOM 1389 N N . ARG A 1 185 ? 11.5 -11.914 -13.516 1 97.19 185 ARG A N 1
ATOM 1390 C CA . ARG A 1 185 ? 11.141 -11.641 -14.898 1 97.19 185 ARG A CA 1
ATOM 1391 C C . ARG A 1 185 ? 10.328 -10.359 -15.008 1 97.19 185 ARG A C 1
ATOM 1393 O O . ARG A 1 185 ? 9.977 -9.93 -16.109 1 97.19 185 ARG A O 1
ATOM 1400 N N . GLY A 1 186 ? 9.992 -9.727 -13.898 1 97.56 186 GLY A N 1
ATOM 1401 C CA . GLY A 1 186 ? 9.312 -8.445 -13.828 1 97.56 186 GLY A CA 1
ATOM 1402 C C . GLY A 1 186 ? 10.039 -7.43 -12.961 1 97.56 186 GLY A C 1
ATOM 1403 O O . GLY A 1 186 ? 11.25 -7.547 -12.742 1 97.56 186 GLY A O 1
ATOM 1404 N N . LYS A 1 187 ? 9.391 -6.359 -12.648 1 97.88 187 LYS A N 1
ATOM 1405 C CA . LYS A 1 187 ? 9.859 -5.336 -11.719 1 97.88 187 LYS A CA 1
ATOM 1406 C C . LYS A 1 187 ? 8.742 -4.914 -10.766 1 97.88 187 LYS A C 1
ATOM 1408 O O . LYS A 1 187 ? 7.727 -4.363 -11.195 1 97.88 187 LYS A O 1
ATOM 1413 N N . ASN A 1 188 ? 8.945 -5.141 -9.531 1 98.44 188 ASN A N 1
ATOM 1414 C CA . ASN A 1 188 ? 7.91 -4.945 -8.523 1 98.44 188 ASN A CA 1
ATOM 1415 C C . ASN A 1 188 ? 7.887 -3.504 -8.023 1 98.44 188 ASN A C 1
ATOM 1417 O O . ASN A 1 188 ? 8.828 -3.051 -7.375 1 98.44 188 ASN A O 1
ATOM 1421 N N . PRO A 1 189 ? 6.824 -2.801 -8.266 1 98.31 189 PRO A N 1
ATOM 1422 C CA . PRO A 1 189 ? 6.758 -1.396 -7.855 1 98.31 189 PRO A CA 1
ATOM 1423 C C . PRO A 1 189 ? 6.758 -1.227 -6.34 1 98.31 189 PRO A C 1
ATOM 1425 O O . PRO A 1 189 ? 7.176 -0.182 -5.832 1 98.31 189 PRO A O 1
ATOM 1428 N N . LEU A 1 190 ? 6.258 -2.227 -5.574 1 98.75 190 LEU A N 1
ATOM 1429 C CA . LEU A 1 190 ? 6.277 -2.158 -4.117 1 98.75 190 LEU A CA 1
ATOM 1430 C C . LEU A 1 190 ? 7.703 -2.25 -3.588 1 98.75 190 LEU A C 1
ATOM 1432 O O . LEU A 1 190 ? 8.062 -1.554 -2.635 1 98.75 190 LEU A O 1
ATOM 1436 N N . LEU A 1 191 ? 8.523 -3.113 -4.188 1 98.19 191 LEU A N 1
ATOM 1437 C CA . LEU A 1 191 ? 9.922 -3.203 -3.787 1 98.19 191 LEU A CA 1
ATOM 1438 C C . LEU A 1 191 ? 10.68 -1.93 -4.156 1 98.19 191 LEU A C 1
ATOM 1440 O O . LEU A 1 191 ? 11.523 -1.464 -3.393 1 98.19 191 LEU A O 1
ATOM 1444 N N . TRP A 1 192 ? 10.344 -1.404 -5.328 1 97.88 192 TRP A N 1
ATOM 1445 C CA . TRP A 1 192 ? 10.938 -0.125 -5.695 1 97.88 192 TRP A CA 1
ATOM 1446 C C . TRP A 1 192 ? 10.633 0.938 -4.645 1 97.88 192 TRP A C 1
ATOM 1448 O O . TRP A 1 192 ? 11.531 1.667 -4.211 1 97.88 192 TRP A O 1
ATOM 1458 N N . ALA A 1 193 ? 9.375 1.049 -4.242 1 98.38 193 ALA A N 1
ATOM 1459 C CA . ALA A 1 193 ? 8.945 2.039 -3.258 1 98.38 193 ALA A CA 1
ATOM 1460 C C . ALA A 1 193 ? 9.672 1.85 -1.931 1 98.38 193 ALA A C 1
ATOM 1462 O O . ALA A 1 193 ? 10.094 2.822 -1.302 1 98.38 193 ALA A O 1
ATOM 1463 N N . ALA A 1 194 ? 9.805 0.542 -1.498 1 98.5 194 ALA A N 1
ATOM 1464 C CA . ALA A 1 194 ? 10.5 0.244 -0.247 1 98.5 194 ALA A CA 1
ATOM 1465 C C . ALA A 1 194 ? 11.953 0.699 -0.303 1 98.5 194 ALA A C 1
ATOM 1467 O O . ALA A 1 194 ? 12.445 1.347 0.625 1 98.5 194 ALA A O 1
ATOM 1468 N N . HIS A 1 195 ? 12.633 0.362 -1.392 1 97.94 195 HIS A N 1
ATOM 1469 C CA . HIS A 1 195 ? 14.016 0.784 -1.567 1 97.94 195 HIS A CA 1
ATOM 1470 C C . HIS A 1 195 ? 14.125 2.305 -1.594 1 97.94 195 HIS A C 1
ATOM 1472 O O . HIS A 1 195 ? 15.039 2.873 -0.996 1 97.94 195 HIS A O 1
ATOM 1478 N N . PHE A 1 196 ? 13.211 2.977 -2.309 1 98 196 PHE A N 1
ATOM 1479 C CA . PHE A 1 196 ? 13.203 4.434 -2.402 1 98 196 PHE A CA 1
ATOM 1480 C C . PHE A 1 196 ? 13.086 5.062 -1.02 1 98 196 PHE A C 1
ATOM 1482 O O . PHE A 1 196 ? 13.844 5.965 -0.676 1 98 196 PHE A O 1
ATOM 1489 N N . LEU A 1 197 ? 12.133 4.625 -0.224 1 98.56 197 LEU A N 1
ATOM 1490 C CA . LEU A 1 197 ? 11.891 5.184 1.101 1 98.56 197 LEU A CA 1
ATOM 1491 C C . LEU A 1 197 ? 13.125 5.055 1.982 1 98.56 197 LEU A C 1
ATOM 1493 O O . LEU A 1 197 ? 13.492 5.996 2.691 1 98.56 197 LEU A O 1
ATOM 1497 N N . LEU A 1 198 ? 13.812 3.906 1.961 1 98.19 198 LEU A N 1
ATOM 1498 C CA . LEU A 1 198 ? 14.984 3.703 2.807 1 98.19 198 LEU A CA 1
ATOM 1499 C C . LEU A 1 198 ? 16.156 4.559 2.328 1 98.19 198 LEU A C 1
ATOM 1501 O O . LEU A 1 198 ? 16.906 5.09 3.141 1 98.19 198 LEU A O 1
ATOM 1505 N N . ARG A 1 199 ? 16.312 4.656 1.012 1 97.94 199 ARG A N 1
ATOM 1506 C CA . ARG A 1 199 ? 17.359 5.531 0.486 1 97.94 199 ARG A CA 1
ATOM 1507 C C . ARG A 1 199 ? 17.094 6.984 0.864 1 97.94 199 ARG A C 1
ATOM 1509 O O . ARG A 1 199 ? 18.031 7.734 1.152 1 97.94 199 ARG A O 1
ATOM 1516 N N . LEU A 1 200 ? 15.836 7.363 0.773 1 98.19 200 LEU A N 1
ATOM 1517 C CA . LEU A 1 200 ? 15.461 8.719 1.153 1 98.19 200 LEU A CA 1
ATOM 1518 C C . LEU A 1 200 ? 15.766 8.977 2.627 1 98.19 200 LEU A C 1
ATOM 1520 O O . LEU A 1 200 ? 16.297 10.031 2.982 1 98.19 200 LEU A O 1
ATOM 1524 N N . GLU A 1 201 ? 15.422 8.031 3.508 1 98.06 201 GLU A N 1
ATOM 1525 C CA . GLU A 1 201 ? 15.758 8.148 4.926 1 98.06 201 GLU A CA 1
ATOM 1526 C C . GLU A 1 201 ? 17.25 8.391 5.121 1 98.06 201 GLU A C 1
ATOM 1528 O O . GLU A 1 201 ? 17.656 9.25 5.902 1 98.06 201 GLU A O 1
ATOM 1533 N N . GLU A 1 202 ? 18.031 7.605 4.398 1 98.19 202 GLU A N 1
ATOM 1534 C CA . GLU A 1 202 ? 19.484 7.734 4.492 1 98.19 202 GLU A CA 1
ATOM 1535 C C . GLU A 1 202 ? 19.938 9.117 4.031 1 98.19 202 GLU A C 1
ATOM 1537 O O . GLU A 1 202 ? 20.828 9.711 4.645 1 98.19 202 GLU A O 1
ATOM 1542 N N . THR A 1 203 ? 19.391 9.523 2.979 1 98.25 203 THR A N 1
ATOM 1543 C CA . THR A 1 203 ? 19.719 10.836 2.43 1 98.25 203 THR A CA 1
ATOM 1544 C C . THR A 1 203 ? 19.375 11.938 3.426 1 98.25 203 THR A C 1
ATOM 1546 O O . THR A 1 203 ? 20.172 12.867 3.621 1 98.25 203 THR A O 1
ATOM 1549 N N . LEU A 1 204 ? 18.234 11.852 4.043 1 98.06 204 LEU A N 1
ATOM 1550 C CA . LEU A 1 204 ? 17.812 12.852 5.012 1 98.06 204 LEU A CA 1
ATOM 1551 C C . LEU A 1 204 ? 18.703 12.828 6.242 1 98.06 204 LEU A C 1
ATOM 1553 O O . LEU A 1 204 ? 19.016 13.883 6.816 1 98.06 204 LEU A O 1
ATOM 1557 N N . GLU A 1 205 ? 19.094 11.641 6.629 1 98.19 205 GLU A N 1
ATOM 1558 C CA . GLU A 1 205 ? 20.047 11.531 7.742 1 98.19 205 GLU A CA 1
ATOM 1559 C C . GLU A 1 205 ? 21.359 12.234 7.43 1 98.19 205 GLU A C 1
ATOM 1561 O O . GLU A 1 205 ? 21.938 12.906 8.289 1 98.19 205 GLU A O 1
ATOM 1566 N N . ALA A 1 206 ? 21.828 12.086 6.246 1 98.44 206 ALA A N 1
ATOM 1567 C CA . ALA A 1 206 ? 23.062 12.75 5.812 1 98.44 206 ALA A CA 1
ATOM 1568 C C . ALA A 1 206 ? 22.906 14.266 5.836 1 98.44 206 ALA A C 1
ATOM 1570 O O . ALA A 1 206 ? 23.828 14.984 6.25 1 98.44 206 ALA A O 1
ATOM 1571 N N . LEU A 1 207 ? 21.781 14.742 5.379 1 98.44 207 LEU A N 1
ATOM 1572 C CA . LEU A 1 207 ? 21.516 16.172 5.395 1 98.44 207 LEU A CA 1
ATOM 1573 C C . LEU A 1 207 ? 21.422 16.703 6.824 1 98.44 207 LEU A C 1
ATOM 1575 O O . LEU A 1 207 ? 21.922 17.797 7.125 1 98.44 207 LEU A O 1
ATOM 1579 N N . ASN A 1 208 ? 20.797 15.914 7.676 1 98.56 208 ASN A N 1
ATOM 1580 C CA . ASN A 1 208 ? 20.734 16.281 9.086 1 98.56 208 ASN A CA 1
ATOM 1581 C C . ASN A 1 208 ? 22.125 16.391 9.703 1 98.56 208 ASN A C 1
ATOM 1583 O O . ASN A 1 208 ? 22.391 17.297 10.492 1 98.56 208 ASN A O 1
ATOM 1587 N N . CYS A 1 209 ? 22.984 15.484 9.367 1 98.38 209 CYS A N 1
ATOM 1588 C CA . CYS A 1 209 ? 24.359 15.508 9.867 1 98.38 209 CYS A CA 1
ATOM 1589 C C . CYS A 1 209 ? 25.109 16.719 9.328 1 98.38 209 CYS A C 1
ATOM 1591 O O . CYS A 1 209 ? 25.859 17.359 10.07 1 98.38 209 CYS A O 1
ATOM 1593 N N . ARG A 1 210 ? 24.906 17.109 8.164 1 98 210 ARG A N 1
ATOM 1594 C CA . ARG A 1 210 ? 25.609 18.188 7.496 1 98 210 ARG A CA 1
ATOM 1595 C C . ARG A 1 210 ? 25.203 19.547 8.055 1 98 210 ARG A C 1
ATOM 1597 O O . ARG A 1 210 ? 26.047 20.406 8.297 1 98 210 ARG A O 1
ATOM 1604 N N . TYR A 1 211 ? 23.875 19.703 8.312 1 98.19 211 TYR A N 1
ATOM 1605 C CA . TYR A 1 211 ? 23.391 21.031 8.625 1 98.19 211 TYR A CA 1
ATOM 1606 C C . TYR A 1 211 ? 23.109 21.172 10.117 1 98.19 211 TYR A C 1
ATOM 1608 O O . TYR A 1 211 ? 22.969 22.297 10.625 1 98.19 211 TYR A O 1
ATOM 1616 N N . SER A 1 212 ? 22.906 20.109 10.852 1 97.81 212 SER A N 1
ATOM 1617 C CA . SER A 1 212 ? 22.641 20.078 12.281 1 97.81 212 SER A CA 1
ATOM 1618 C C . SER A 1 212 ? 21.531 21.062 12.648 1 97.81 212 SER A C 1
ATOM 1620 O O . SER A 1 212 ? 21.703 21.906 13.523 1 97.81 212 SER A O 1
ATOM 1622 N N . PRO A 1 213 ? 20.391 20.906 12 1 97.31 213 PRO A N 1
ATOM 1623 C CA . PRO A 1 213 ? 19.281 21.828 12.273 1 97.31 213 PRO A CA 1
ATOM 1624 C C . PRO A 1 213 ? 18.719 21.672 13.68 1 97.31 213 PRO A C 1
ATOM 1626 O O . PRO A 1 213 ? 19.047 20.719 14.383 1 97.31 213 PRO A O 1
ATOM 1629 N N . PRO A 1 214 ? 17.891 22.672 14.148 1 95.31 214 PRO A N 1
ATOM 1630 C CA . PRO A 1 214 ? 17.344 22.609 15.508 1 95.31 214 PRO A CA 1
ATOM 1631 C C . PRO A 1 214 ? 16.438 21.406 15.727 1 95.31 214 PRO A C 1
ATOM 1633 O O . PRO A 1 214 ? 16.266 20.969 16.859 1 95.31 214 PRO A O 1
ATOM 1636 N N . LEU A 1 215 ? 15.805 20.938 14.727 1 96.56 215 LEU A N 1
ATOM 1637 C CA . LEU A 1 215 ? 15.094 19.656 14.68 1 96.56 215 LEU A CA 1
ATOM 1638 C C . LEU A 1 215 ? 15.367 18.922 13.375 1 96.56 215 LEU A C 1
ATOM 1640 O O . LEU A 1 215 ? 15.75 19.547 12.383 1 96.56 215 LEU A O 1
ATOM 1644 N N . PRO A 1 216 ? 15.148 17.75 13.367 1 97.38 216 PRO A N 1
ATOM 1645 C CA . PRO A 1 216 ? 15.555 16.969 12.188 1 97.38 216 PRO A CA 1
ATOM 1646 C C . PRO A 1 216 ? 14.609 17.156 11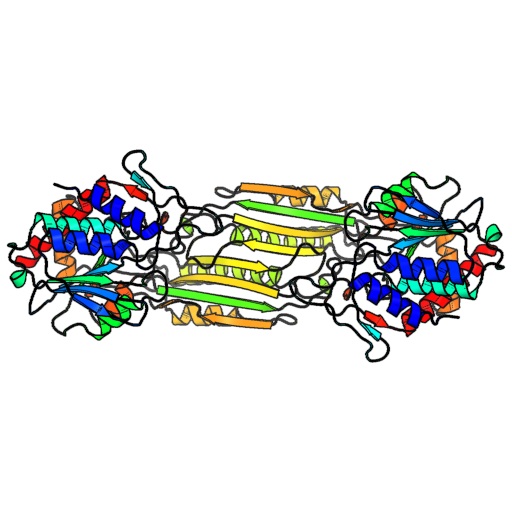.008 1 97.38 216 PRO A C 1
ATOM 1648 O O . PRO A 1 216 ? 13.406 17.344 11.195 1 97.38 216 PRO A O 1
ATOM 1651 N N . LEU A 1 217 ? 15.242 17.109 9.852 1 97.81 217 LEU A N 1
ATOM 1652 C CA . LEU A 1 217 ? 14.484 16.859 8.633 1 97.81 217 LEU A CA 1
ATOM 1653 C C . LEU A 1 217 ? 13.781 15.508 8.695 1 97.81 217 LEU A C 1
ATOM 1655 O O . LEU A 1 217 ? 14.398 14.5 9.047 1 97.81 217 LEU A O 1
ATOM 1659 N N . THR A 1 218 ? 12.461 15.5 8.383 1 97.88 218 THR A N 1
ATOM 1660 C CA . THR A 1 218 ? 11.727 14.258 8.609 1 97.88 218 THR A CA 1
ATOM 1661 C C . THR A 1 218 ? 10.969 13.844 7.355 1 97.88 218 THR A C 1
ATOM 1663 O O . THR A 1 218 ? 10.609 14.688 6.531 1 97.88 218 THR A O 1
ATOM 1666 N N . LEU A 1 219 ? 10.836 12.578 7.234 1 98.44 219 LEU A N 1
ATOM 1667 C CA . LEU A 1 219 ? 10.039 11.922 6.199 1 98.44 219 LEU A CA 1
ATOM 1668 C C . LEU A 1 219 ? 8.797 11.273 6.797 1 98.44 219 LEU A C 1
ATOM 1670 O O . LEU A 1 219 ? 8.883 10.57 7.809 1 98.44 219 LEU A O 1
ATOM 1674 N N . THR A 1 220 ? 7.641 11.5 6.168 1 98.56 220 THR A N 1
ATOM 1675 C CA . THR A 1 220 ? 6.418 10.797 6.551 1 98.56 220 THR A CA 1
ATOM 1676 C C . THR A 1 220 ? 5.738 10.188 5.332 1 98.56 220 THR A C 1
ATOM 1678 O O . THR A 1 220 ? 5.023 10.875 4.602 1 98.56 220 THR A O 1
ATOM 1681 N N . PRO A 1 221 ? 5.969 8.883 5.094 1 98.75 221 PRO A N 1
ATOM 1682 C CA . PRO A 1 221 ? 5.059 8.25 4.137 1 98.75 221 PRO A CA 1
ATOM 1683 C C . PRO A 1 221 ? 3.596 8.344 4.566 1 98.75 221 PRO A C 1
ATOM 1685 O O . PRO A 1 221 ? 3.236 7.887 5.656 1 98.75 221 PRO A O 1
ATOM 1688 N N . LEU A 1 222 ? 2.793 8.906 3.721 1 98.44 222 LEU A N 1
ATOM 1689 C CA . LEU A 1 222 ? 1.391 9.148 4.047 1 98.44 222 LEU A CA 1
ATOM 1690 C C . LEU A 1 222 ? 0.507 8.023 3.52 1 98.44 222 LEU A C 1
ATOM 1692 O O . LEU A 1 222 ? -0.48 7.652 4.16 1 98.44 222 LEU A O 1
ATOM 1696 N N . LEU A 1 223 ? 0.855 7.547 2.348 1 98.56 223 LEU A N 1
ATOM 1697 C CA . LEU A 1 223 ? 0.059 6.543 1.646 1 98.56 223 LEU A CA 1
ATOM 1698 C C . LEU A 1 223 ? 0.94 5.676 0.753 1 98.56 223 LEU A C 1
ATOM 1700 O O . LEU A 1 223 ? 1.838 6.188 0.077 1 98.56 223 LEU A O 1
ATOM 1704 N N . LEU A 1 224 ? 0.757 4.418 0.782 1 98.88 224 LEU A N 1
ATOM 1705 C CA . LEU A 1 224 ? 1.312 3.471 -0.177 1 98.88 224 LEU A CA 1
ATOM 1706 C C . LEU A 1 224 ? 0.301 2.377 -0.509 1 98.88 224 LEU A C 1
ATOM 1708 O O . LEU A 1 224 ? -0.173 1.673 0.385 1 98.88 224 LEU A O 1
ATOM 1712 N N . THR A 1 225 ? -0.047 2.289 -1.757 1 98.56 225 THR A N 1
ATOM 1713 C CA . THR A 1 225 ? -1.011 1.278 -2.18 1 98.56 225 THR A CA 1
ATOM 1714 C C . THR A 1 225 ? -0.591 0.652 -3.506 1 98.56 225 THR A C 1
ATOM 1716 O O . THR A 1 225 ? -0.106 1.348 -4.402 1 98.56 225 THR A O 1
ATOM 1719 N N . GLY A 1 226 ? -0.648 -0.624 -3.549 1 98.62 226 GLY A N 1
ATOM 1720 C CA . GLY A 1 226 ? -0.361 -1.354 -4.773 1 98.62 226 GLY A CA 1
ATOM 1721 C C . GLY A 1 226 ? -0.561 -2.852 -4.637 1 98.62 226 GLY A C 1
ATOM 1722 O O . GLY A 1 226 ? -0.474 -3.395 -3.531 1 98.62 226 GLY A O 1
ATOM 1723 N N . GLY A 1 227 ? -0.933 -3.449 -5.75 1 98.19 227 GLY A N 1
ATOM 1724 C CA . GLY A 1 227 ? -1.01 -4.898 -5.809 1 98.19 227 GLY A CA 1
ATOM 1725 C C . GLY A 1 227 ? -2.408 -5.434 -5.559 1 98.19 227 GLY A C 1
ATOM 1726 O O . GLY A 1 227 ? -3.383 -4.68 -5.605 1 98.19 227 GLY A O 1
ATOM 1727 N N . SER A 1 228 ? -2.514 -6.742 -5.434 1 96.94 228 SER A N 1
ATOM 1728 C CA . SER A 1 228 ? -3.768 -7.465 -5.242 1 96.94 228 SER A CA 1
ATOM 1729 C C . SER A 1 228 ? -3.539 -8.789 -4.523 1 96.94 228 SER A C 1
ATOM 1731 O O . SER A 1 228 ? -2.43 -9.07 -4.062 1 96.94 228 SER A O 1
ATOM 1733 N N . GLU A 1 229 ? -4.59 -9.547 -4.43 1 93.75 229 GLU A N 1
ATOM 1734 C CA . GLU A 1 229 ? -4.504 -10.844 -3.777 1 93.75 229 GLU A CA 1
ATOM 1735 C C . GLU A 1 229 ? -4.016 -11.922 -4.746 1 93.75 229 GLU A C 1
ATOM 1737 O O . GLU A 1 229 ? -3.742 -13.047 -4.34 1 93.75 229 GLU A O 1
ATOM 1742 N N . GLU A 1 230 ? -3.908 -11.555 -5.965 1 95.56 230 GLU A N 1
ATOM 1743 C CA . GLU A 1 230 ? -3.49 -12.531 -6.965 1 95.56 230 GLU A CA 1
ATOM 1744 C C . GLU A 1 230 ? -1.976 -12.719 -6.945 1 95.56 230 GLU A C 1
ATOM 1746 O O . GLU A 1 230 ? -1.231 -11.805 -6.59 1 95.56 230 GLU A O 1
ATOM 1751 N N . LEU A 1 231 ? -1.559 -13.859 -7.348 1 96.56 231 LEU A N 1
ATOM 1752 C CA . LEU A 1 231 ? -0.142 -14.211 -7.348 1 96.56 231 LEU A CA 1
ATOM 1753 C C . LEU A 1 231 ? 0.556 -13.648 -8.578 1 96.56 231 LEU A C 1
ATOM 1755 O O . LEU A 1 231 ? 0.911 -14.406 -9.492 1 96.56 231 LEU A O 1
ATOM 1759 N N . SER A 1 232 ? 0.788 -12.359 -8.562 1 97.5 232 SER A N 1
ATOM 1760 C CA . SER A 1 232 ? 1.464 -11.641 -9.641 1 97.5 232 SER A CA 1
ATOM 1761 C C . SER A 1 232 ? 2.213 -10.43 -9.109 1 97.5 232 SER A C 1
ATOM 1763 O O . SER A 1 232 ? 1.824 -9.844 -8.102 1 97.5 232 SER A O 1
ATOM 1765 N N . VAL A 1 233 ? 3.285 -10.141 -9.758 1 98.5 233 VAL A N 1
ATOM 1766 C CA . VAL A 1 233 ? 3.961 -8.875 -9.492 1 98.5 233 VAL A CA 1
ATOM 1767 C C . VAL A 1 233 ? 3.029 -7.711 -9.828 1 98.5 233 VAL A C 1
ATOM 1769 O O . VAL A 1 233 ? 2.48 -7.648 -10.93 1 98.5 233 VAL A O 1
ATOM 1772 N N . PRO A 1 234 ? 2.842 -6.816 -8.945 1 98.5 234 PRO A N 1
ATOM 1773 C CA . PRO A 1 234 ? 1.9 -5.719 -9.172 1 98.5 234 PRO A CA 1
ATOM 1774 C C . PRO A 1 234 ? 2.242 -4.898 -10.414 1 98.5 234 PRO A C 1
ATOM 1776 O O . PRO A 1 234 ? 3.42 -4.707 -10.727 1 98.5 234 PRO A O 1
ATOM 1779 N N . VAL A 1 235 ? 1.187 -4.348 -11.07 1 97.88 235 VAL A N 1
ATOM 1780 C CA . VAL A 1 235 ? 1.359 -3.531 -12.266 1 97.88 235 VAL A CA 1
ATOM 1781 C C . VAL A 1 235 ? 1.809 -2.125 -11.875 1 97.88 235 VAL A C 1
ATOM 1783 O O . VAL A 1 235 ? 2.559 -1.479 -12.609 1 97.88 235 VAL A O 1
ATOM 1786 N N . ALA A 1 236 ? 1.316 -1.72 -10.711 1 97.94 236 ALA A N 1
ATOM 1787 C CA . ALA A 1 236 ? 1.629 -0.35 -10.312 1 97.94 236 ALA A CA 1
ATOM 1788 C C . ALA A 1 236 ? 1.448 -0.162 -8.812 1 97.94 236 ALA A C 1
ATOM 1790 O O . ALA A 1 236 ? 0.874 -1.02 -8.133 1 97.94 236 ALA A O 1
ATOM 1791 N N . ALA A 1 237 ? 2.012 0.859 -8.273 1 98.44 237 ALA A N 1
ATOM 1792 C CA . ALA A 1 237 ? 1.826 1.325 -6.902 1 98.44 237 ALA A CA 1
ATOM 1793 C C . ALA A 1 237 ? 1.775 2.85 -6.844 1 98.44 237 ALA A C 1
ATOM 1795 O O . ALA A 1 237 ? 2.23 3.527 -7.766 1 98.44 237 ALA A O 1
ATOM 1796 N N . ARG A 1 238 ? 1.151 3.35 -5.895 1 98.44 238 ARG A N 1
ATOM 1797 C CA . ARG A 1 238 ? 1.062 4.785 -5.637 1 98.44 238 ARG A CA 1
ATOM 1798 C C . ARG A 1 238 ? 1.631 5.129 -4.266 1 98.44 238 ARG A C 1
ATOM 1800 O O . ARG A 1 238 ? 1.287 4.492 -3.266 1 98.44 238 ARG A O 1
ATOM 1807 N N . LEU A 1 239 ? 2.529 6.109 -4.242 1 98.5 239 LEU A N 1
ATOM 1808 C CA . LEU A 1 239 ? 3.168 6.559 -3.008 1 98.5 239 LEU A CA 1
ATOM 1809 C C . LEU A 1 239 ? 2.967 8.055 -2.803 1 98.5 239 LEU A C 1
ATOM 1811 O O . LEU A 1 239 ? 3.15 8.844 -3.732 1 98.5 239 LEU A O 1
ATOM 1815 N N . ARG A 1 240 ? 2.49 8.43 -1.667 1 98.19 240 ARG A N 1
ATOM 1816 C CA . ARG A 1 240 ? 2.465 9.82 -1.212 1 98.19 240 ARG A CA 1
ATOM 1817 C C . ARG A 1 240 ? 3.303 9.992 0.05 1 98.19 240 ARG A C 1
ATOM 1819 O O . ARG A 1 240 ? 3.252 9.164 0.956 1 98.19 240 ARG A O 1
ATOM 1826 N N . PHE A 1 241 ? 4.121 10.984 0.084 1 98.19 241 PHE A N 1
ATOM 1827 C CA . PHE A 1 241 ? 4.945 11.219 1.263 1 98.19 241 PHE A CA 1
ATOM 1828 C C . PHE A 1 241 ? 5.176 12.711 1.471 1 98.19 241 PHE A C 1
ATOM 1830 O O . PHE A 1 241 ? 4.984 13.508 0.551 1 98.19 241 PHE A O 1
ATOM 1837 N N . ASP A 1 242 ? 5.523 13.008 2.705 1 97.88 242 ASP A N 1
ATOM 1838 C CA . ASP A 1 242 ? 5.746 14.391 3.119 1 97.88 242 ASP A CA 1
ATOM 1839 C C . ASP A 1 242 ? 7.125 14.555 3.754 1 97.88 242 ASP A C 1
ATOM 1841 O O . ASP A 1 242 ? 7.598 13.664 4.461 1 97.88 242 ASP A O 1
ATOM 1845 N N . LEU A 1 243 ? 7.781 15.719 3.475 1 98.12 243 LEU A N 1
ATOM 1846 C CA . LEU A 1 243 ? 9.023 16.125 4.121 1 98.12 243 LEU A CA 1
ATOM 1847 C C . LEU A 1 243 ? 8.852 17.438 4.871 1 98.12 243 LEU A C 1
ATOM 1849 O O . LEU A 1 243 ? 8.227 18.375 4.352 1 98.12 243 LEU A O 1
ATOM 1853 N N . ARG A 1 244 ? 9.312 17.438 6.047 1 98.38 244 ARG A N 1
ATOM 1854 C CA . ARG A 1 244 ? 9.398 18.688 6.797 1 98.38 244 ARG A CA 1
ATOM 1855 C C . ARG A 1 244 ? 10.836 19.188 6.844 1 98.38 244 ARG A C 1
ATOM 1857 O O . ARG A 1 244 ? 11.734 18.484 7.312 1 98.38 244 ARG A O 1
ATOM 1864 N N . ILE A 1 245 ? 11 20.406 6.414 1 98.19 245 ILE A N 1
ATOM 1865 C CA . ILE A 1 245 ? 12.328 20.984 6.227 1 98.19 245 ILE A CA 1
ATOM 1866 C C . ILE A 1 245 ? 12.578 22.062 7.273 1 98.19 245 ILE A C 1
ATOM 1868 O O . ILE A 1 245 ? 12.055 23.188 7.164 1 98.19 245 ILE A O 1
ATOM 1872 N N . PRO A 1 246 ? 13.422 21.812 8.211 1 98.12 246 PRO A N 1
ATOM 1873 C CA . PRO A 1 246 ? 13.672 22.781 9.266 1 98.12 246 PRO A CA 1
ATOM 1874 C C . PRO A 1 246 ? 14.453 24 8.781 1 98.12 246 PRO A C 1
ATOM 1876 O O . PRO A 1 246 ? 15.078 23.953 7.719 1 98.12 246 PRO A O 1
ATOM 1879 N N . PRO A 1 247 ? 14.312 25.078 9.594 1 97.19 247 PRO A N 1
ATOM 1880 C CA . PRO A 1 247 ? 15.188 26.203 9.281 1 97.19 247 PRO A CA 1
ATOM 1881 C C . PRO A 1 247 ? 16.656 25.812 9.219 1 97.19 247 PRO A C 1
ATOM 1883 O O . PRO A 1 247 ? 17.109 24.969 10 1 97.19 247 PRO A O 1
ATOM 1886 N N . GLY A 1 248 ? 17.359 26.391 8.312 1 96.38 248 GLY A N 1
ATOM 1887 C CA . GLY A 1 248 ? 18.781 26.109 8.195 1 96.38 248 GLY A CA 1
ATOM 1888 C C . GLY A 1 248 ? 19.094 25.109 7.098 1 96.38 248 GLY A C 1
ATOM 1889 O O . GLY A 1 248 ? 20.234 25.016 6.648 1 96.38 248 GLY A O 1
ATOM 1890 N N . VAL A 1 249 ? 18.109 24.297 6.715 1 97.5 249 VAL A N 1
ATOM 1891 C CA . VAL A 1 249 ? 18.297 23.375 5.609 1 97.5 249 VAL A CA 1
ATOM 1892 C C . VAL A 1 249 ? 17.734 23.969 4.324 1 97.5 249 VAL A C 1
ATOM 1894 O O . VAL A 1 249 ? 16.547 24.281 4.25 1 97.5 249 VAL A O 1
ATOM 1897 N N . PRO A 1 250 ? 18.547 24.078 3.338 1 96.56 250 PRO A N 1
ATOM 1898 C CA . PRO A 1 250 ? 18.047 24.688 2.1 1 96.56 250 PRO A CA 1
ATOM 1899 C C . PRO A 1 250 ? 17.062 23.766 1.368 1 96.56 250 PRO A C 1
ATOM 1901 O O . PRO A 1 250 ? 17.391 22.625 1.035 1 96.56 250 PRO A O 1
ATOM 1904 N N . LEU A 1 251 ? 15.906 24.344 1.059 1 96.25 251 LEU A N 1
ATOM 1905 C CA . LEU A 1 251 ? 14.859 23.609 0.358 1 96.25 251 LEU A CA 1
ATOM 1906 C C . LEU A 1 251 ? 15.359 23.094 -0.984 1 96.25 251 LEU A C 1
ATOM 1908 O O . LEU A 1 251 ? 15.055 21.969 -1.368 1 96.25 251 LEU A O 1
ATOM 1912 N N . ARG A 1 252 ? 16.125 23.859 -1.669 1 95.56 252 ARG A N 1
ATOM 1913 C CA . ARG A 1 252 ? 16.625 23.516 -2.994 1 95.56 252 ARG A CA 1
ATOM 1914 C C . ARG A 1 252 ? 17.484 22.25 -2.941 1 95.56 252 ARG A C 1
ATOM 1916 O O . ARG A 1 252 ? 17.453 21.438 -3.855 1 95.56 252 ARG A O 1
ATOM 1923 N N . GLU A 1 253 ? 18.266 22.125 -1.939 1 96.88 253 GLU A N 1
ATOM 1924 C CA . GLU A 1 253 ? 19.109 20.953 -1.808 1 96.88 253 GLU A CA 1
ATOM 1925 C C . GLU A 1 253 ? 18.281 19.688 -1.571 1 96.88 253 GLU A C 1
ATOM 1927 O O . GLU A 1 253 ? 18.609 18.625 -2.098 1 96.88 253 GLU A O 1
ATOM 1932 N N . VAL A 1 254 ? 17.281 19.828 -0.778 1 97.56 254 VAL A N 1
ATOM 1933 C CA . VAL A 1 254 ? 16.391 18.688 -0.532 1 97.56 254 VAL A CA 1
ATOM 1934 C C . VAL A 1 254 ? 15.727 18.266 -1.838 1 97.56 254 VAL A C 1
ATOM 1936 O O . VAL A 1 254 ? 15.648 17.078 -2.139 1 97.56 254 VAL A O 1
ATOM 1939 N N . GLU A 1 255 ? 15.297 19.234 -2.609 1 96 255 GLU A N 1
ATOM 1940 C CA . GLU A 1 255 ? 14.656 18.953 -3.893 1 96 255 GLU A CA 1
ATOM 1941 C C . GLU A 1 255 ? 15.617 18.266 -4.855 1 96 255 GLU A C 1
ATOM 1943 O O . GLU A 1 255 ? 15.227 17.359 -5.598 1 96 255 GLU A O 1
ATOM 1948 N N . GLU A 1 256 ? 16.844 18.719 -4.879 1 95.88 256 GLU A N 1
ATOM 1949 C CA . GLU A 1 256 ? 17.859 18.125 -5.746 1 95.88 256 GLU A CA 1
ATOM 1950 C C . GLU A 1 256 ? 18.125 16.672 -5.363 1 95.88 256 GLU A C 1
ATOM 1952 O O . GLU A 1 256 ? 18.234 15.805 -6.234 1 95.88 256 GLU A O 1
ATOM 1957 N N . GLU A 1 257 ? 18.266 16.422 -4.074 1 96.62 257 GLU A N 1
ATOM 1958 C CA . GLU A 1 257 ? 18.453 15.055 -3.6 1 96.62 257 GLU A CA 1
ATOM 1959 C C . GLU A 1 257 ? 17.281 14.164 -3.98 1 96.62 257 GLU A C 1
ATOM 1961 O O . GLU A 1 257 ? 17.469 13.023 -4.414 1 96.62 257 GLU A O 1
ATOM 1966 N N . LEU A 1 258 ? 16.094 14.672 -3.777 1 96 258 LEU A N 1
ATOM 1967 C CA . LEU A 1 258 ? 14.883 13.93 -4.105 1 96 258 LEU A CA 1
ATOM 1968 C C . LEU A 1 258 ? 14.828 13.609 -5.594 1 96 258 LEU A C 1
ATOM 1970 O O . LEU A 1 258 ? 14.492 12.484 -5.977 1 96 258 LEU A O 1
ATOM 1974 N N . ALA A 1 259 ? 15.164 14.555 -6.422 1 93.75 259 ALA A N 1
ATOM 1975 C CA . ALA A 1 259 ? 15.164 14.359 -7.867 1 93.75 259 ALA A CA 1
ATOM 1976 C C . ALA A 1 259 ? 16.141 13.266 -8.273 1 93.75 259 ALA A C 1
ATOM 1978 O O . ALA A 1 259 ? 15.875 12.5 -9.203 1 93.75 259 ALA A O 1
ATOM 1979 N N . GLY A 1 260 ? 17.25 13.172 -7.594 1 94.94 260 GLY A N 1
ATOM 1980 C CA . GLY A 1 260 ? 18.234 12.133 -7.855 1 94.94 260 GLY A CA 1
ATOM 1981 C C . GLY A 1 260 ? 17.75 10.742 -7.5 1 94.94 260 GLY A C 1
ATOM 1982 O O . GLY A 1 260 ? 18.141 9.766 -8.141 1 94.94 260 GLY A O 1
ATOM 1983 N N . LEU A 1 261 ? 16.953 10.688 -6.496 1 95.56 261 LEU A N 1
ATOM 1984 C CA . LEU A 1 261 ? 16.438 9.406 -6.031 1 95.56 261 LEU A CA 1
ATOM 1985 C C . LEU A 1 261 ? 15.25 8.953 -6.875 1 95.56 261 LEU A C 1
ATOM 1987 O O . LEU A 1 261 ? 14.992 7.758 -7.004 1 95.56 261 LEU A O 1
ATOM 1991 N N . LEU A 1 262 ? 14.461 9.984 -7.395 1 93.81 262 LEU A N 1
ATOM 1992 C CA . LEU A 1 262 ? 13.266 9.695 -8.18 1 93.81 262 LEU A CA 1
ATOM 1993 C C . LEU A 1 262 ? 13.617 9.469 -9.648 1 93.81 262 LEU A C 1
ATOM 1995 O O . LEU A 1 262 ? 13.203 10.242 -10.516 1 93.81 262 LEU A O 1
ATOM 1999 N N . ARG A 1 263 ? 14.445 8.508 -9.93 1 85.62 263 ARG A N 1
ATOM 2000 C CA . ARG A 1 263 ? 14.836 8.148 -11.281 1 85.62 263 ARG A CA 1
ATOM 2001 C C . ARG A 1 263 ? 14.336 6.754 -11.648 1 85.62 263 ARG A C 1
ATOM 2003 O O . ARG A 1 263 ? 14.336 5.852 -10.812 1 85.62 263 ARG A O 1
ATOM 2010 N N . ALA A 1 264 ? 13.93 6.758 -12.906 1 73.88 264 ALA A N 1
ATOM 2011 C CA . ALA A 1 264 ? 13.43 5.488 -13.422 1 73.88 264 ALA A CA 1
ATOM 2012 C C . ALA A 1 264 ? 14.555 4.469 -13.562 1 73.88 264 ALA A C 1
ATOM 2014 O O . ALA A 1 264 ? 15.688 4.832 -13.891 1 73.88 264 ALA A O 1
ATOM 2015 N N . ASP A 1 265 ? 14.266 3.285 -12.969 1 82.81 265 ASP A N 1
ATOM 2016 C CA . ASP A 1 265 ? 15.094 2.119 -13.227 1 82.81 265 ASP A CA 1
ATOM 2017 C C . ASP A 1 265 ? 14.539 1.291 -14.383 1 82.81 265 ASP A C 1
ATOM 2019 O O . ASP A 1 265 ? 13.43 1.553 -14.859 1 82.81 265 ASP A O 1
ATOM 2023 N N . GLU A 1 266 ? 15.391 0.455 -14.898 1 86.81 266 GLU A N 1
ATOM 2024 C CA . GLU A 1 266 ? 14.898 -0.441 -15.945 1 86.81 266 GLU A CA 1
ATOM 2025 C C . GLU A 1 266 ? 13.656 -1.197 -15.484 1 86.81 266 GLU A C 1
ATOM 2027 O O . GLU A 1 266 ? 13.648 -1.786 -14.406 1 86.81 266 GLU A O 1
ATOM 2032 N N . GLY A 1 267 ? 12.578 -1.043 -16.203 1 91.75 267 GLY A N 1
ATOM 2033 C CA . GLY A 1 267 ? 11.352 -1.769 -15.93 1 91.75 267 GLY A CA 1
ATOM 2034 C C . GLY A 1 267 ? 10.414 -1.023 -15 1 91.75 267 GLY A C 1
ATOM 2035 O O . GLY A 1 267 ? 9.336 -1.52 -14.664 1 91.75 267 GLY A O 1
ATOM 2036 N N . ILE A 1 268 ? 10.828 0.119 -14.539 1 94.62 268 ILE A N 1
ATOM 2037 C CA . ILE A 1 268 ? 10 0.972 -13.688 1 94.62 268 ILE A CA 1
ATOM 2038 C C . ILE A 1 268 ? 9.812 2.332 -14.352 1 94.62 268 ILE A C 1
ATOM 2040 O O . ILE A 1 268 ? 10.773 2.955 -14.797 1 94.62 268 ILE A O 1
ATOM 2044 N N . THR A 1 269 ? 8.57 2.775 -14.484 1 95.06 269 THR A N 1
ATOM 2045 C CA . THR A 1 269 ? 8.25 4.125 -14.93 1 95.06 269 THR A CA 1
ATOM 2046 C C . THR A 1 269 ? 7.625 4.934 -13.789 1 95.06 269 THR A C 1
ATOM 2048 O O . THR A 1 269 ? 6.762 4.43 -13.07 1 95.06 269 THR A O 1
ATOM 2051 N N . LEU A 1 270 ? 8.117 6.125 -13.688 1 95.81 270 LEU A N 1
ATOM 2052 C CA . LEU A 1 270 ? 7.637 6.98 -12.609 1 95.81 270 LEU A CA 1
ATOM 2053 C C . LEU A 1 270 ? 6.887 8.188 -13.164 1 95.81 270 LEU A C 1
ATOM 2055 O O . LEU A 1 270 ? 7.293 8.766 -14.172 1 95.81 270 LEU A O 1
ATOM 2059 N N . HIS A 1 271 ? 5.773 8.484 -12.609 1 93.06 271 HIS A N 1
ATOM 2060 C CA . HIS A 1 271 ? 5.109 9.781 -12.711 1 93.06 271 HIS A CA 1
ATOM 2061 C C . HIS A 1 271 ? 4.953 10.43 -11.344 1 93.06 271 HIS A C 1
ATOM 2063 O O . HIS A 1 271 ? 4.293 9.875 -10.461 1 93.06 271 HIS A O 1
ATOM 2069 N N . TYR A 1 272 ? 5.645 11.539 -11.172 1 90.44 272 TYR A N 1
ATOM 2070 C CA . TYR A 1 272 ? 5.605 12.133 -9.844 1 90.44 272 TYR A CA 1
ATOM 2071 C C . TYR A 1 272 ? 5.488 13.648 -9.922 1 90.44 272 TYR A C 1
ATOM 2073 O O . TYR A 1 272 ? 5.754 14.242 -10.969 1 90.44 272 TYR A O 1
ATOM 2081 N N . GLY A 1 273 ? 5.031 14.266 -8.898 1 87.56 273 GLY A N 1
ATOM 2082 C CA . GLY A 1 273 ? 4.895 15.703 -8.766 1 87.56 273 GLY A CA 1
ATOM 2083 C C . GLY A 1 273 ? 4.527 16.141 -7.359 1 87.56 273 GLY A C 1
ATOM 2084 O O . GLY A 1 273 ? 4.316 15.297 -6.477 1 87.56 273 GLY A O 1
ATOM 2085 N N . LEU A 1 274 ? 4.57 17.484 -7.297 1 84.75 274 LEU A N 1
ATOM 2086 C CA . LEU A 1 274 ? 4.133 18.078 -6.031 1 84.75 274 LEU A CA 1
ATOM 2087 C C . LEU A 1 274 ? 2.643 17.844 -5.816 1 84.75 274 LEU A C 1
ATOM 2089 O O . LEU A 1 274 ? 1.851 17.953 -6.758 1 84.75 274 LEU A O 1
ATOM 2093 N N . ALA A 1 275 ? 2.299 17.469 -4.727 1 77.56 275 ALA A N 1
ATOM 2094 C CA . ALA A 1 275 ? 0.893 17.25 -4.398 1 77.56 275 ALA A CA 1
ATOM 2095 C C . ALA A 1 275 ? 0.241 18.531 -3.887 1 77.56 275 ALA A C 1
ATOM 2097 O O . ALA A 1 275 ? -0.455 19.219 -4.633 1 77.56 275 ALA A O 1
ATOM 2098 N N . GLU A 1 276 ? 0.472 18.922 -2.648 1 69.81 276 GLU A N 1
ATOM 2099 C CA . GLU A 1 276 ? -0.309 20.016 -2.076 1 69.81 276 GLU A CA 1
ATOM 2100 C C . GLU A 1 276 ? 0.598 21.094 -1.506 1 69.81 276 GLU A C 1
ATOM 2102 O O . GLU A 1 276 ? 0.24 22.281 -1.512 1 69.81 276 GLU A O 1
ATOM 2107 N N . GLU A 1 277 ? 1.688 20.656 -1.193 1 75.62 277 GLU A N 1
ATOM 2108 C CA . GLU A 1 277 ? 2.402 21.609 -0.349 1 75.62 277 GLU A CA 1
ATOM 2109 C C . GLU A 1 277 ? 3.824 21.844 -0.854 1 75.62 277 GLU A C 1
ATOM 2111 O O . GLU A 1 277 ? 4.562 20.875 -1.101 1 75.62 277 GLU A O 1
ATOM 2116 N N . TRP A 1 278 ? 4.18 22.969 -0.998 1 86.81 278 TRP A N 1
ATOM 2117 C CA . TRP A 1 278 ? 5.527 23.469 -1.259 1 86.81 278 TRP A CA 1
ATOM 2118 C C . TRP A 1 278 ? 5.77 24.797 -0.535 1 86.81 278 TRP A C 1
ATOM 2120 O O . TRP A 1 278 ? 5.113 25.797 -0.826 1 86.81 278 TRP A O 1
ATOM 2130 N N . ALA A 1 279 ? 6.645 24.734 0.462 1 93.94 279 ALA A N 1
ATOM 2131 C CA . ALA A 1 279 ? 6.945 25.953 1.207 1 93.94 279 ALA A CA 1
ATOM 2132 C C . ALA A 1 279 ? 8.359 25.906 1.782 1 93.94 279 ALA A C 1
ATOM 2134 O O . ALA A 1 279 ? 8.828 24.859 2.221 1 93.94 279 ALA A O 1
ATOM 2135 N N . SER A 1 280 ? 8.953 26.984 1.812 1 95 280 SER A N 1
ATOM 2136 C CA . SER A 1 280 ? 10.227 27.109 2.518 1 95 280 SER A CA 1
ATOM 2137 C C . SER A 1 280 ? 10.008 27.312 4.016 1 95 280 SER A C 1
ATOM 2139 O O . SER A 1 280 ? 8.938 27.75 4.441 1 95 280 SER A O 1
ATOM 2141 N N . SER A 1 281 ? 11.055 26.969 4.738 1 97.44 281 SER A N 1
ATOM 2142 C CA . SER A 1 281 ? 11.047 27.344 6.152 1 97.44 281 SER A CA 1
ATOM 2143 C C . SER A 1 281 ? 11.18 28.859 6.324 1 97.44 281 SER A C 1
ATOM 2145 O O . SER A 1 281 ? 11.516 29.562 5.375 1 97.44 281 SER A O 1
ATOM 2147 N N . TRP A 1 282 ? 10.82 29.344 7.508 1 97.19 282 TRP A N 1
ATOM 2148 C CA . TRP A 1 282 ? 11.008 30.766 7.809 1 97.19 282 TRP A CA 1
ATOM 2149 C C . TRP A 1 282 ? 11.367 30.953 9.273 1 97.19 282 TRP A C 1
ATOM 2151 O O . TRP A 1 282 ? 11.203 30.047 10.094 1 97.19 282 TRP A O 1
ATOM 2161 N N . GLU A 1 283 ? 11.914 32.094 9.57 1 96.94 283 GLU A N 1
ATOM 2162 C CA . GLU A 1 283 ? 12.297 32.5 10.922 1 96.94 283 GLU A CA 1
ATOM 2163 C C . GLU A 1 283 ? 11.953 33.969 11.188 1 96.94 283 GLU A C 1
ATOM 2165 O O . GLU A 1 283 ? 12.117 34.812 10.305 1 96.94 283 GLU A O 1
ATOM 2170 N N . SER A 1 284 ? 11.445 34.219 12.305 1 96.31 284 SER A N 1
ATOM 2171 C CA . SER A 1 284 ? 11.242 35.562 12.844 1 96.31 284 SER A CA 1
ATOM 2172 C C . SER A 1 284 ? 12.18 35.844 14.016 1 96.31 284 SER A C 1
ATOM 2174 O O . SER A 1 284 ? 12.625 34.906 14.695 1 96.31 284 SER A O 1
ATOM 2176 N N . ASP A 1 285 ? 12.438 37.094 14.242 1 95.19 285 ASP A N 1
ATOM 2177 C CA . ASP A 1 285 ? 13.352 37.5 15.312 1 95.19 285 ASP A CA 1
ATOM 2178 C C . ASP A 1 285 ? 12.625 37.562 16.656 1 95.19 285 ASP A C 1
ATOM 2180 O O . ASP A 1 285 ? 11.766 38.438 16.844 1 95.19 285 ASP A O 1
ATOM 2184 N N . PRO A 1 286 ? 13.055 36.688 17.578 1 96.06 286 PRO A N 1
ATOM 2185 C CA . PRO A 1 286 ? 12.414 36.75 18.891 1 96.06 286 PRO A CA 1
ATOM 2186 C C . PRO A 1 286 ? 12.688 38.062 19.625 1 96.06 286 PRO A C 1
ATOM 2188 O O . PRO A 1 286 ? 12 38.406 20.594 1 96.06 286 PRO A O 1
ATOM 2191 N N . GLU A 1 287 ? 13.648 38.875 19.141 1 95.62 287 GLU A N 1
ATOM 2192 C CA . GLU A 1 287 ? 14.039 40.094 19.797 1 95.62 287 GLU A CA 1
ATOM 2193 C C . GLU A 1 287 ? 13.422 41.312 19.109 1 95.62 287 GLU A C 1
ATOM 2195 O O . GLU A 1 287 ? 13.68 42.469 19.5 1 95.62 287 GLU A O 1
ATOM 2200 N N . SER A 1 288 ? 12.664 41.031 18.125 1 96.19 288 SER A N 1
ATOM 2201 C CA . SER A 1 288 ? 11.922 42.156 17.516 1 96.19 288 SER A CA 1
ATOM 2202 C C . SER A 1 288 ? 10.961 42.781 18.516 1 96.19 288 SER A C 1
ATOM 2204 O O . SER A 1 288 ? 10.758 42.25 19.609 1 96.19 288 SER A O 1
ATOM 2206 N N . ASP A 1 289 ? 10.336 43.906 18.156 1 96.56 289 ASP A N 1
ATOM 2207 C CA . ASP A 1 289 ? 9.344 44.531 19.016 1 96.56 289 ASP A CA 1
ATOM 2208 C C . ASP A 1 289 ? 8.18 43.594 19.297 1 96.56 289 ASP A C 1
ATOM 2210 O O . ASP A 1 289 ? 7.727 43.5 20.438 1 96.56 289 ASP A O 1
ATOM 2214 N N . PHE A 1 290 ? 7.797 42.938 18.297 1 97.62 290 PHE A N 1
ATOM 2215 C CA . PHE A 1 290 ? 6.672 42 18.438 1 97.62 290 PHE A CA 1
ATOM 2216 C C . PHE A 1 290 ? 7.066 40.812 19.281 1 97.62 290 PHE A C 1
ATOM 2218 O O . PHE A 1 290 ? 6.293 40.375 20.141 1 97.62 290 PHE A O 1
ATOM 2225 N N . GLY A 1 291 ? 8.227 40.312 19.047 1 97.62 291 GLY A N 1
ATOM 2226 C CA . GLY A 1 291 ? 8.727 39.188 19.844 1 97.62 291 GLY A CA 1
ATOM 2227 C C . GLY A 1 291 ? 8.852 39.531 21.312 1 97.62 291 GLY A C 1
ATOM 2228 O O . GLY A 1 291 ? 8.445 38.719 22.172 1 97.62 291 GLY A O 1
ATOM 2229 N N . ARG A 1 292 ? 9.336 40.688 21.562 1 97.12 292 ARG A N 1
ATOM 2230 C CA . ARG A 1 292 ? 9.484 41.125 22.938 1 97.12 292 ARG A CA 1
ATOM 2231 C C . ARG A 1 292 ? 8.133 41.281 23.625 1 97.12 292 ARG A C 1
ATOM 2233 O O . ARG A 1 292 ? 7.969 40.906 24.781 1 97.12 292 ARG A O 1
ATOM 2240 N N . LEU A 1 293 ? 7.234 41.812 22.891 1 97.88 293 LEU A N 1
ATOM 2241 C CA . LEU A 1 293 ? 5.883 41.969 23.422 1 97.88 293 LEU A CA 1
ATOM 2242 C C . LEU A 1 293 ? 5.305 40.625 23.828 1 97.88 293 LEU A C 1
ATOM 2244 O O . LEU A 1 293 ? 4.793 40.469 24.938 1 97.88 293 LEU A O 1
ATOM 2248 N N . LEU A 1 294 ? 5.41 39.656 22.953 1 98.44 294 LEU A N 1
ATOM 2249 C CA . LEU A 1 294 ? 4.844 38.344 23.203 1 98.44 294 LEU A CA 1
ATOM 2250 C C . LEU A 1 294 ? 5.574 37.625 24.344 1 98.44 294 LEU A C 1
ATOM 2252 O O . LEU A 1 294 ? 4.949 36.938 25.156 1 98.44 294 LEU A O 1
ATOM 2256 N N . ARG A 1 295 ? 6.812 37.812 24.391 1 97.88 295 ARG A N 1
ATOM 2257 C CA . ARG A 1 295 ? 7.594 37.219 25.484 1 97.88 295 ARG A CA 1
ATOM 2258 C C . ARG A 1 295 ? 7.215 37.844 26.828 1 97.88 295 ARG A C 1
ATOM 2260 O O . ARG A 1 295 ? 7.156 37.125 27.828 1 97.88 295 ARG A O 1
ATOM 2267 N N . ASP A 1 296 ? 6.953 39.094 26.844 1 97.62 296 ASP A N 1
ATOM 2268 C CA . ASP A 1 296 ? 6.512 39.75 28.062 1 97.62 296 ASP A CA 1
ATOM 2269 C C . ASP A 1 296 ? 5.16 39.219 28.531 1 97.62 296 ASP A C 1
ATOM 2271 O O . ASP A 1 296 ? 4.961 38.969 29.719 1 97.62 296 ASP A O 1
ATOM 2275 N N . VAL A 1 297 ? 4.289 39.094 27.578 1 98.19 297 VAL A N 1
ATOM 2276 C CA . VAL A 1 297 ? 2.975 38.531 27.891 1 98.19 297 VAL A CA 1
ATOM 2277 C C . VAL A 1 297 ? 3.127 37.125 28.453 1 98.19 297 VAL A C 1
ATOM 2279 O O . VAL A 1 297 ? 2.479 36.781 29.453 1 98.19 297 VAL A O 1
ATOM 2282 N N . TYR A 1 298 ? 3.971 36.344 27.812 1 98.25 298 TYR A N 1
ATOM 2283 C CA . TYR A 1 298 ? 4.234 34.969 28.234 1 98.25 298 TYR A CA 1
ATOM 2284 C C . TYR A 1 298 ? 4.762 34.938 29.672 1 98.25 298 TYR A C 1
ATOM 2286 O O . TYR A 1 298 ? 4.27 34.156 30.5 1 98.25 298 TYR A O 1
ATOM 2294 N N . ARG A 1 299 ? 5.672 35.781 29.969 1 97.5 299 ARG A N 1
ATOM 2295 C CA . ARG A 1 299 ? 6.27 35.844 31.297 1 97.5 299 ARG A CA 1
ATOM 2296 C C . ARG A 1 299 ? 5.227 36.219 32.344 1 97.5 299 ARG A C 1
ATOM 2298 O O . ARG A 1 299 ? 5.227 35.688 33.469 1 97.5 299 ARG A O 1
ATOM 2305 N N . GLU A 1 300 ? 4.492 37.125 32 1 97.12 300 GLU A N 1
ATOM 2306 C CA . GLU A 1 300 ? 3.469 37.594 32.938 1 97.12 300 GLU A CA 1
ATOM 2307 C C . GLU A 1 300 ? 2.465 36.5 33.25 1 97.12 300 GLU A C 1
ATOM 2309 O O . GLU A 1 300 ? 2.049 36.344 34.406 1 97.12 300 GLU A O 1
ATOM 2314 N N . LEU A 1 301 ? 2.096 35.781 32.25 1 96.44 301 LEU A N 1
ATOM 2315 C CA . LEU A 1 301 ? 1.064 34.781 32.438 1 96.44 301 LEU A CA 1
ATOM 2316 C C . LEU A 1 301 ? 1.631 33.531 33.125 1 96.44 301 LEU A C 1
ATOM 2318 O O . LEU A 1 301 ? 0.996 33 34.031 1 96.44 301 LEU A O 1
ATOM 2322 N N . TYR A 1 302 ? 2.846 33.094 32.688 1 95.69 302 TYR A N 1
ATOM 2323 C CA . TYR A 1 302 ? 3.326 31.781 33.094 1 95.69 302 TYR A CA 1
ATOM 2324 C C . TYR A 1 302 ? 4.41 31.891 34.156 1 95.69 302 TYR A C 1
ATOM 2326 O O . TYR A 1 302 ? 4.789 30.891 34.781 1 95.69 302 TYR A O 1
ATOM 2334 N N . GLY A 1 303 ? 4.961 33.031 34.312 1 96.06 303 GLY A N 1
ATOM 2335 C CA . GLY A 1 303 ? 5.957 33.281 35.344 1 96.06 303 GLY A CA 1
ATOM 2336 C C . GLY A 1 303 ? 7.328 32.719 35 1 96.06 303 GLY A C 1
ATOM 2337 O O . GLY A 1 303 ? 8.156 32.469 35.875 1 96.06 303 GLY A O 1
ATOM 2338 N N . ARG A 1 304 ? 7.527 32.406 33.75 1 95.38 304 ARG A N 1
ATOM 2339 C CA . ARG A 1 304 ? 8.805 31.891 33.281 1 95.38 304 ARG A CA 1
ATOM 2340 C C . ARG A 1 304 ? 9.133 32.406 31.875 1 95.38 304 ARG A C 1
ATOM 2342 O O . ARG A 1 304 ? 8.234 32.844 31.156 1 95.38 304 ARG A O 1
ATOM 2349 N N . GLU A 1 305 ? 10.359 32.312 31.531 1 95.06 305 GLU A N 1
ATOM 2350 C CA . GLU A 1 305 ? 10.805 32.719 30.203 1 95.06 305 GLU A CA 1
ATOM 2351 C C . GLU A 1 305 ? 10.375 31.703 29.156 1 95.06 305 GLU A C 1
ATOM 2353 O O . GLU A 1 305 ? 10.516 30.484 29.359 1 95.06 305 GLU A O 1
ATOM 2358 N N . PRO A 1 306 ? 9.867 32.219 28.062 1 95.12 306 PRO A N 1
ATOM 2359 C CA . PRO A 1 306 ? 9.523 31.266 27.016 1 95.12 306 PRO A CA 1
ATOM 2360 C C . PRO A 1 306 ? 10.758 30.641 26.344 1 95.12 306 PRO A C 1
ATOM 2362 O O . PRO A 1 306 ? 11.781 31.312 26.188 1 95.12 306 PRO A O 1
ATOM 2365 N N . VAL A 1 307 ? 10.664 29.406 26.016 1 91.5 307 VAL A N 1
ATOM 2366 C CA . VAL A 1 307 ? 11.641 28.734 25.156 1 91.5 307 VAL A CA 1
ATOM 2367 C C . VAL A 1 307 ? 11.102 28.656 23.734 1 91.5 307 VAL A C 1
ATOM 2369 O O . VAL A 1 307 ? 10.156 27.906 23.469 1 91.5 307 VAL A O 1
ATOM 2372 N N . PRO A 1 308 ? 11.75 29.406 22.875 1 91.5 308 PRO A N 1
ATOM 2373 C CA . PRO A 1 308 ? 11.234 29.391 21.516 1 91.5 308 PRO A CA 1
ATOM 2374 C C . PRO A 1 308 ? 11.258 28 20.891 1 91.5 308 PRO A C 1
ATOM 2376 O O . PRO A 1 308 ? 12.203 27.234 21.109 1 91.5 308 PRO A O 1
ATOM 2379 N N . VAL A 1 309 ? 10.172 27.703 20.156 1 95.19 309 VAL A N 1
ATOM 2380 C CA . VAL A 1 309 ? 10.086 26.406 19.469 1 95.19 309 VAL A CA 1
ATOM 2381 C C . VAL A 1 309 ? 9.914 26.625 17.969 1 95.19 309 VAL A C 1
ATOM 2383 O O . VAL A 1 309 ? 9.773 27.766 17.516 1 95.19 309 VAL A O 1
ATOM 2386 N N . VAL A 1 310 ? 10.102 25.562 17.234 1 97.94 310 VAL A N 1
ATOM 2387 C CA . VAL A 1 310 ? 9.852 25.578 15.797 1 97.94 310 VAL A CA 1
ATOM 2388 C C . VAL A 1 310 ? 8.484 24.938 15.508 1 97.94 310 VAL A C 1
ATOM 2390 O O . VAL A 1 310 ? 8.172 23.875 16.016 1 97.94 310 VAL A O 1
ATOM 2393 N N . MET A 1 311 ? 7.668 25.688 14.836 1 98.56 311 MET A N 1
ATOM 2394 C CA . MET A 1 311 ? 6.445 25.047 14.344 1 98.56 311 MET A CA 1
ATOM 2395 C C . MET A 1 311 ? 6.766 24 13.289 1 98.56 311 MET A C 1
ATOM 2397 O O . MET A 1 311 ? 7.262 24.328 12.203 1 98.56 311 MET A O 1
ATOM 2401 N N . GLU A 1 312 ? 6.426 22.797 13.555 1 98 312 GLU A N 1
ATOM 2402 C CA . GLU A 1 312 ? 6.836 21.688 12.703 1 98 312 GLU A CA 1
ATOM 2403 C C . GLU A 1 312 ? 5.98 21.625 11.445 1 98 312 GLU A C 1
ATOM 2405 O O . GLU A 1 312 ? 6.438 21.141 10.398 1 98 312 GLU A O 1
ATOM 2410 N N . SER A 1 313 ? 4.844 22.141 11.492 1 97.75 313 SER A N 1
ATOM 2411 C CA . SER A 1 313 ? 3.883 22 10.406 1 97.75 313 SER A CA 1
ATOM 2412 C C . SER A 1 313 ? 3.76 23.297 9.602 1 97.75 313 SER A C 1
ATOM 2414 O O . SER A 1 313 ? 4.047 24.375 10.117 1 97.75 313 SER A O 1
ATOM 2416 N N . TRP A 1 314 ? 3.41 23.109 8.352 1 96.94 314 TRP A N 1
ATOM 2417 C CA . TRP A 1 314 ? 2.947 24.266 7.586 1 96.94 314 TRP A CA 1
ATOM 2418 C C . TRP A 1 314 ? 1.679 24.844 8.195 1 96.94 314 TRP A C 1
ATOM 2420 O O . TRP A 1 314 ? 0.827 24.109 8.703 1 96.94 314 TRP A O 1
ATOM 2430 N N . THR A 1 315 ? 1.586 26.109 8.195 1 97.94 315 THR A N 1
ATOM 2431 C CA . THR A 1 315 ? 0.404 26.828 8.664 1 97.94 315 THR A CA 1
ATOM 2432 C C . THR A 1 315 ? 0.163 28.062 7.812 1 97.94 315 THR A C 1
ATOM 2434 O O . THR A 1 315 ? 0.974 28.406 6.945 1 97.94 315 THR A O 1
ATOM 2437 N N . ASP A 1 316 ? -0.913 28.719 8.102 1 98.38 316 ASP A N 1
ATOM 2438 C CA . ASP A 1 316 ? -1.253 29.969 7.414 1 98.38 316 ASP A CA 1
ATOM 2439 C C . ASP A 1 316 ? -0.166 31.016 7.613 1 98.38 316 ASP A C 1
ATOM 2441 O O . ASP A 1 316 ? -0.091 31.984 6.863 1 98.38 316 ASP A O 1
ATOM 2445 N N . ALA A 1 317 ? 0.665 30.828 8.586 1 98.56 317 ALA A N 1
ATOM 2446 C CA . ALA A 1 317 ? 1.74 31.766 8.875 1 98.56 317 ALA A CA 1
ATOM 2447 C C . ALA A 1 317 ? 2.662 31.938 7.668 1 98.56 317 ALA A C 1
ATOM 2449 O O . ALA A 1 317 ? 3.25 33 7.473 1 98.56 317 ALA A O 1
ATOM 2450 N N . HIS A 1 318 ? 2.787 30.922 6.902 1 98.06 318 HIS A N 1
ATOM 2451 C CA . HIS A 1 318 ? 3.662 30.953 5.738 1 98.06 318 HIS A CA 1
ATOM 2452 C C . HIS A 1 318 ? 3.244 32.062 4.777 1 98.06 318 HIS A C 1
ATOM 2454 O O . HIS A 1 318 ? 4.09 32.812 4.27 1 98.06 318 HIS A O 1
ATOM 2460 N N . HIS A 1 319 ? 1.969 32.219 4.543 1 97.88 319 HIS A N 1
ATOM 2461 C CA . HIS A 1 319 ? 1.487 33.219 3.6 1 97.88 319 HIS A CA 1
ATOM 2462 C C . HIS A 1 319 ? 1.695 34.625 4.145 1 97.88 319 HIS A C 1
ATOM 2464 O O . HIS A 1 319 ? 2 35.531 3.385 1 97.88 319 HIS A O 1
ATOM 2470 N N . PHE A 1 320 ? 1.541 34.781 5.449 1 98.44 320 PHE A N 1
ATOM 2471 C CA . PHE A 1 320 ? 1.736 36.094 6.059 1 98.44 320 PHE A CA 1
ATOM 2472 C C . PHE A 1 320 ? 3.215 36.469 6.086 1 98.44 320 PHE A C 1
ATOM 2474 O O . PHE A 1 320 ? 3.576 37.625 5.867 1 98.44 320 PHE A O 1
ATOM 2481 N N . ARG A 1 321 ? 3.992 35.5 6.312 1 97.31 321 ARG A N 1
ATOM 2482 C CA . ARG A 1 321 ? 5.434 35.719 6.246 1 97.31 321 ARG A CA 1
ATOM 2483 C C . ARG A 1 321 ? 5.867 36.094 4.84 1 97.31 321 ARG A C 1
ATOM 2485 O O . ARG A 1 321 ? 6.703 37 4.672 1 97.31 321 ARG A O 1
ATOM 2492 N N . ASP A 1 322 ? 5.391 35.469 3.885 1 95.62 322 ASP A N 1
ATOM 2493 C CA . ASP A 1 322 ? 5.723 35.75 2.494 1 95.62 322 ASP A CA 1
ATOM 2494 C C . ASP A 1 322 ? 5.324 37.188 2.119 1 95.62 322 ASP A C 1
ATOM 2496 O O . ASP A 1 322 ? 5.965 37.812 1.271 1 95.62 322 ASP A O 1
ATOM 2500 N N . ARG A 1 323 ? 4.266 37.625 2.771 1 96.62 323 ARG A N 1
ATOM 2501 C CA . ARG A 1 323 ? 3.793 38.969 2.529 1 96.62 323 ARG A CA 1
ATOM 2502 C C . ARG A 1 323 ? 4.703 40 3.201 1 96.62 323 ARG A C 1
ATOM 2504 O O . ARG A 1 323 ? 4.621 41.188 2.91 1 96.62 323 ARG A O 1
ATOM 2511 N N . GLY A 1 324 ? 5.516 39.562 4.137 1 96.56 324 GLY A N 1
ATOM 2512 C CA . GLY A 1 324 ? 6.48 40.438 4.758 1 96.56 324 GLY A CA 1
ATOM 2513 C C . GLY A 1 324 ? 6.172 40.719 6.215 1 96.56 324 GLY A C 1
ATOM 2514 O O . GLY A 1 324 ? 6.859 41.531 6.852 1 96.56 324 GLY A O 1
ATOM 2515 N N . LEU A 1 325 ? 5.172 40.125 6.758 1 97.81 325 LEU A N 1
ATOM 2516 C CA . LEU A 1 325 ? 4.84 40.344 8.164 1 97.81 325 LEU A CA 1
ATOM 2517 C C . LEU A 1 325 ? 5.797 39.594 9.078 1 97.81 325 LEU A C 1
ATOM 2519 O O . LEU A 1 325 ? 6.188 38.469 8.781 1 97.81 325 LEU A O 1
ATOM 2523 N N . GLU A 1 326 ? 6.133 40.188 10.141 1 97.94 326 GLU A N 1
ATOM 2524 C CA . GLU A 1 326 ? 6.75 39.438 11.227 1 97.94 326 GLU A CA 1
ATOM 2525 C C . GLU A 1 326 ? 5.73 38.531 11.922 1 97.94 326 GLU A C 1
ATOM 2527 O O . GLU A 1 326 ? 4.766 39.031 12.516 1 97.94 326 GLU A O 1
ATOM 2532 N N . THR A 1 327 ? 6.027 37.25 11.867 1 98.25 327 THR A N 1
ATOM 2533 C CA . THR A 1 327 ? 4.977 36.281 12.227 1 98.25 327 THR A CA 1
ATOM 2534 C C . THR A 1 327 ? 5.43 35.375 13.367 1 98.25 327 THR A C 1
ATOM 2536 O O . THR A 1 327 ? 6.594 34.969 13.414 1 98.25 327 THR A O 1
ATOM 2539 N N . VAL A 1 328 ? 4.527 35.094 14.281 1 98.75 328 VAL A N 1
ATOM 2540 C CA . VAL A 1 328 ? 4.707 34.125 15.359 1 98.75 328 VAL A CA 1
ATOM 2541 C C . VAL A 1 328 ? 3.529 33.156 15.391 1 98.75 328 VAL A C 1
ATOM 2543 O O . VAL A 1 328 ? 2.391 33.562 15.125 1 98.75 328 VAL A O 1
ATOM 2546 N N . VAL A 1 329 ? 3.84 31.891 15.633 1 98.88 329 VAL A N 1
ATOM 2547 C CA . VAL A 1 329 ? 2.805 30.875 15.773 1 98.88 329 VAL A CA 1
ATOM 2548 C C . VAL A 1 329 ? 2.658 30.484 17.234 1 98.88 329 VAL A C 1
ATOM 2550 O O . VAL A 1 329 ? 3.654 30.297 17.938 1 98.88 329 VAL A O 1
ATOM 2553 N N . TRP A 1 330 ? 1.417 30.422 17.672 1 98.75 330 TRP A N 1
ATOM 2554 C CA . TRP A 1 330 ? 1.166 30.109 19.078 1 98.75 330 TRP A CA 1
ATOM 2555 C C . TRP A 1 330 ? -0.254 29.594 19.281 1 98.75 330 TRP A C 1
ATOM 2557 O O . TRP A 1 330 ? -1.173 30 18.562 1 98.75 330 TRP A O 1
ATOM 2567 N N . GLY A 1 331 ? -0.42 28.719 20.25 1 98.56 331 GLY A N 1
ATOM 2568 C CA . GLY A 1 331 ? -1.764 28.344 20.656 1 98.56 331 GLY A CA 1
ATOM 2569 C C . GLY A 1 331 ? -1.789 27.125 21.562 1 98.56 331 GLY A C 1
ATOM 2570 O O . GLY A 1 331 ? -0.752 26.5 21.797 1 98.56 331 GLY A O 1
ATOM 2571 N N . PRO A 1 332 ? -2.949 26.781 22.062 1 98.44 332 PRO A N 1
ATOM 2572 C CA . PRO A 1 332 ? -3.098 25.609 22.922 1 98.44 332 PRO A CA 1
ATOM 2573 C C . PRO A 1 332 ? -3.117 24.297 22.125 1 98.44 332 PRO A C 1
ATOM 2575 O O . PRO A 1 332 ? -3.465 24.281 20.953 1 98.44 332 PRO A O 1
ATOM 2578 N N . GLY A 1 333 ? -2.744 23.281 22.844 1 98.38 333 GLY A N 1
ATOM 2579 C CA . GLY A 1 333 ? -2.848 21.953 22.266 1 98.38 333 GLY A CA 1
ATOM 2580 C C . GLY A 1 333 ? -1.52 21.406 21.766 1 98.38 333 GLY A C 1
ATOM 2581 O O . GLY A 1 333 ? -0.569 22.172 21.578 1 98.38 333 GLY A O 1
ATOM 2582 N N . ASP A 1 334 ? -1.465 20.109 21.562 1 98.44 334 ASP A N 1
ATOM 2583 C CA . ASP A 1 334 ? -0.293 19.359 21.094 1 98.44 334 ASP A CA 1
ATOM 2584 C C . ASP A 1 334 ? -0.465 18.922 19.641 1 98.44 334 ASP A C 1
ATOM 2586 O O . ASP A 1 334 ? -1.36 18.125 19.344 1 98.44 334 ASP A O 1
ATOM 2590 N N . LEU A 1 335 ? 0.438 19.375 18.828 1 98.5 335 LEU A N 1
ATOM 2591 C CA . LEU A 1 335 ? 0.37 19.047 17.406 1 98.5 335 LEU A CA 1
ATOM 2592 C C . LEU A 1 335 ? 0.351 17.531 17.203 1 98.5 335 LEU A C 1
ATOM 2594 O O . LEU A 1 335 ? -0.272 17.047 16.25 1 98.5 335 LEU A O 1
ATOM 2598 N N . ALA A 1 336 ? 0.932 16.766 18.094 1 97.94 336 ALA A N 1
ATOM 2599 C CA . ALA A 1 336 ? 1.133 15.32 17.922 1 97.94 336 ALA A CA 1
ATOM 2600 C C . ALA A 1 336 ? -0.202 14.586 17.828 1 97.94 336 ALA A C 1
ATOM 2602 O O . ALA A 1 336 ? -0.308 13.562 17.156 1 97.94 336 ALA A O 1
ATOM 2603 N N . VAL A 1 337 ? -1.225 15.133 18.438 1 98.25 337 VAL A N 1
ATOM 2604 C CA . VAL A 1 337 ? -2.488 14.406 18.484 1 98.25 337 VAL A CA 1
ATOM 2605 C C . VAL A 1 337 ? -3.418 14.922 17.391 1 98.25 337 VAL A C 1
ATOM 2607 O O . VAL A 1 337 ? -4.465 14.328 17.125 1 98.25 337 VAL A O 1
ATOM 2610 N N . ALA A 1 338 ? -2.98 16.031 16.719 1 98.38 338 ALA A N 1
ATOM 2611 C CA . ALA A 1 338 ? -3.768 16.547 15.602 1 98.38 338 ALA A CA 1
ATOM 2612 C C . ALA A 1 338 ? -3.834 15.523 14.469 1 98.38 338 ALA A C 1
ATOM 2614 O O . ALA A 1 338 ? -2.891 14.758 14.258 1 98.38 338 ALA A O 1
ATOM 2615 N N . HIS A 1 339 ? -4.984 15.438 13.758 1 98.06 339 HIS A N 1
ATOM 2616 C CA . HIS A 1 339 ? -5.211 14.594 12.586 1 98.06 339 HIS A CA 1
ATOM 2617 C C . HIS A 1 339 ? -5.266 13.117 12.977 1 98.06 339 HIS A C 1
ATOM 2619 O O . HIS A 1 339 ? -5.367 12.25 12.109 1 98.06 339 HIS A O 1
ATOM 2625 N N . THR A 1 340 ? -5.141 12.797 14.328 1 98.12 340 THR A N 1
ATOM 2626 C CA . THR A 1 340 ? -5.188 11.406 14.789 1 98.12 340 THR A CA 1
ATOM 2627 C C . THR A 1 340 ? -6.562 11.078 15.367 1 98.12 340 THR A C 1
ATOM 2629 O O . THR A 1 340 ? -7.371 11.977 15.609 1 98.12 340 THR A O 1
ATOM 2632 N N . PRO A 1 341 ? -6.809 9.797 15.641 1 97.56 341 PRO A N 1
ATOM 2633 C CA . PRO A 1 341 ? -8.07 9.414 16.281 1 97.56 341 PRO A CA 1
ATOM 2634 C C . PRO A 1 341 ? -8.18 9.906 17.719 1 97.56 341 PRO A C 1
ATOM 2636 O O . PRO A 1 341 ? -9.258 9.859 18.312 1 97.56 341 PRO A O 1
ATOM 2639 N N . PHE A 1 342 ? -7.062 10.484 18.234 1 97.56 342 PHE A N 1
ATOM 2640 C CA . PHE A 1 342 ? -7.031 10.828 19.656 1 97.56 342 PHE A CA 1
ATOM 2641 C C . PHE A 1 342 ? -6.887 12.336 19.844 1 97.56 342 PHE A C 1
ATOM 2643 O O . PHE A 1 342 ? -6.379 12.789 20.859 1 97.56 342 PHE A O 1
ATOM 2650 N N . GLU A 1 343 ? -7.25 13.07 18.859 1 98.69 343 GLU A N 1
ATOM 2651 C CA . GLU A 1 343 ? -7.168 14.523 18.969 1 98.69 343 GLU A CA 1
ATOM 2652 C C . GLU A 1 343 ? -7.996 15.047 20.141 1 98.69 343 GLU A C 1
ATOM 2654 O O . GLU A 1 343 ? -9.141 14.633 20.328 1 98.69 343 GLU A O 1
ATOM 2659 N N . HIS A 1 344 ? -7.352 15.898 20.953 1 98.75 344 HIS A N 1
ATOM 2660 C CA . HIS A 1 344 ? -8.016 16.438 22.125 1 98.75 344 HIS A CA 1
ATOM 2661 C C . HIS A 1 344 ? -7.387 17.75 22.562 1 98.75 344 HIS A C 1
ATOM 2663 O O . HIS A 1 344 ? -6.32 18.125 22.078 1 98.75 344 HIS A O 1
ATOM 2669 N N . LEU A 1 345 ? -8.078 18.438 23.375 1 98.75 345 LEU A N 1
ATOM 2670 C CA . LEU A 1 345 ? -7.559 19.625 24.031 1 98.75 345 LEU A CA 1
ATOM 2671 C C . LEU A 1 345 ? -7.906 19.641 25.516 1 98.75 345 LEU A C 1
ATOM 2673 O O . LEU A 1 345 ? -9.047 19.359 25.891 1 98.75 345 LEU A O 1
ATOM 2677 N N . ASP A 1 346 ? -6.918 19.875 26.344 1 98.44 346 ASP A N 1
ATOM 2678 C CA . ASP A 1 346 ? -7.148 20.047 27.766 1 98.44 346 ASP A CA 1
ATOM 2679 C C . ASP A 1 346 ? -7.84 21.375 28.062 1 98.44 346 ASP A C 1
ATOM 2681 O O . ASP A 1 346 ? -7.426 22.422 27.547 1 98.44 346 ASP A O 1
ATOM 2685 N N . TYR A 1 347 ? -8.867 21.359 28.875 1 97.75 347 TYR A N 1
ATOM 2686 C CA . TYR A 1 347 ? -9.617 22.562 29.203 1 97.75 347 TYR A CA 1
ATOM 2687 C C . TYR A 1 347 ? -8.727 23.578 29.922 1 97.75 347 TYR A C 1
ATOM 2689 O O . TYR A 1 347 ? -8.914 24.797 29.766 1 97.75 347 TYR A O 1
ATOM 2697 N N . ARG A 1 348 ? -7.777 23.109 30.609 1 97.5 348 ARG A N 1
ATOM 2698 C CA . ARG A 1 348 ? -6.836 24.016 31.25 1 97.5 348 ARG A CA 1
ATOM 2699 C C . ARG A 1 348 ? -6.051 24.812 30.219 1 97.5 348 ARG A C 1
ATOM 2701 O O . ARG A 1 348 ? -5.848 26.016 30.375 1 97.5 348 ARG A O 1
ATOM 2708 N N . GLU A 1 349 ? -5.648 24.125 29.188 1 98 349 GLU A N 1
ATOM 2709 C CA . GLU A 1 349 ? -4.93 24.797 28.109 1 98 349 GLU A CA 1
ATOM 2710 C C . GLU A 1 349 ? -5.816 25.828 27.422 1 98 349 GLU A C 1
ATOM 2712 O O . GLU A 1 349 ? -5.348 26.891 27.016 1 98 349 GLU A O 1
ATOM 2717 N N . LEU A 1 350 ? -7.059 25.484 27.266 1 98.19 350 LEU A N 1
ATOM 2718 C CA . LEU A 1 350 ? -8.031 26.375 26.656 1 98.19 350 LEU A CA 1
ATOM 2719 C C . LEU A 1 350 ? -8.156 27.672 27.453 1 98.19 350 LEU A C 1
ATOM 2721 O O . LEU A 1 350 ? -8.086 28.766 26.891 1 98.19 350 LEU A O 1
ATOM 2725 N N . GLU A 1 351 ? -8.312 27.547 28.703 1 97.5 351 GLU A N 1
ATOM 2726 C CA . GLU A 1 351 ? -8.469 28.719 29.578 1 97.5 351 GLU A CA 1
ATOM 2727 C C . GLU A 1 351 ? -7.191 29.547 29.609 1 97.5 351 GLU A C 1
ATOM 2729 O O . GLU A 1 351 ? -7.254 30.781 29.625 1 97.5 351 GLU A O 1
ATOM 2734 N N . GLU A 1 352 ? -6.109 28.891 29.688 1 97.75 352 GLU A N 1
ATOM 2735 C CA . GLU A 1 352 ? -4.832 29.594 29.672 1 97.75 352 GLU A CA 1
ATOM 2736 C C . GLU A 1 352 ? -4.648 30.375 28.375 1 97.75 352 GLU A C 1
ATOM 2738 O O . GLU A 1 352 ? -4.125 31.5 28.391 1 97.75 352 GLU A O 1
ATOM 2743 N N . ALA A 1 353 ? -5.031 29.766 27.344 1 98.44 353 ALA A N 1
ATOM 2744 C CA . ALA A 1 353 ? -4.926 30.438 26.047 1 98.44 353 ALA A CA 1
ATOM 2745 C C . ALA A 1 353 ? -5.797 31.688 26 1 98.44 353 ALA A C 1
ATOM 2747 O O . ALA A 1 353 ? -5.379 32.719 25.484 1 98.44 353 ALA A O 1
ATOM 2748 N N . LYS A 1 354 ? -6.992 31.562 26.5 1 98.38 354 LYS A N 1
ATOM 2749 C CA . LYS A 1 354 ? -7.871 32.719 26.578 1 98.38 354 LYS A CA 1
ATOM 2750 C C . LYS A 1 354 ? -7.219 33.844 27.391 1 98.38 354 LYS A C 1
ATOM 2752 O O . LYS A 1 354 ? -7.234 35 26.969 1 98.38 354 LYS A O 1
ATOM 2757 N N . GLU A 1 355 ? -6.66 33.5 28.484 1 98.25 355 GLU A N 1
ATOM 2758 C CA . GLU A 1 355 ? -6.02 34.5 29.344 1 98.25 355 GLU A CA 1
ATOM 2759 C C . GLU A 1 355 ? -4.805 35.125 28.656 1 98.25 355 GLU A C 1
ATOM 2761 O O . GLU A 1 355 ? -4.551 36.312 28.797 1 98.25 355 GLU A O 1
ATOM 2766 N N . PHE A 1 356 ? -4.051 34.312 27.984 1 98.62 356 PHE A N 1
ATOM 2767 C CA . PHE A 1 356 ? -2.914 34.844 27.219 1 98.62 356 PHE A CA 1
ATOM 2768 C C . PHE A 1 356 ? -3.359 35.875 26.219 1 98.62 356 PHE A C 1
ATOM 2770 O O . PHE A 1 356 ? -2.764 36.969 26.141 1 98.62 356 PHE A O 1
ATOM 2777 N N . LEU A 1 357 ? -4.375 35.594 25.5 1 98.69 357 LEU A N 1
ATOM 2778 C CA . LEU A 1 357 ? -4.855 36.5 24.453 1 98.69 357 LEU A CA 1
ATOM 2779 C C . LEU A 1 357 ? -5.41 37.781 25.062 1 98.69 357 LEU A C 1
ATOM 2781 O O . LEU A 1 357 ? -5.211 38.875 24.516 1 98.69 357 LEU A O 1
ATOM 2785 N N . LYS A 1 358 ? -6.066 37.656 26.188 1 98 358 LYS A N 1
ATOM 2786 C CA . LYS A 1 358 ? -6.551 38.844 26.875 1 98 358 LYS A CA 1
ATOM 2787 C C . LYS A 1 358 ? -5.395 39.781 27.266 1 98 358 LYS A C 1
ATOM 2789 O O . LYS A 1 358 ? -5.449 40.969 27.031 1 98 358 LYS A O 1
ATOM 2794 N N . LEU A 1 359 ? -4.441 39.156 27.859 1 98.38 359 LEU A N 1
ATOM 2795 C CA . LEU A 1 359 ? -3.273 39.938 28.266 1 98.38 359 LEU A CA 1
ATOM 2796 C C . LEU A 1 359 ? -2.566 40.531 27.062 1 98.38 359 LEU A C 1
ATOM 2798 O O . LEU A 1 359 ? -2.109 41.688 27.125 1 98.38 359 LEU A O 1
ATOM 2802 N N . PHE A 1 360 ? -2.477 39.812 26.062 1 98.69 360 PHE A N 1
ATOM 2803 C CA . PHE A 1 360 ? -1.87 40.25 24.812 1 98.69 360 PHE A CA 1
ATOM 2804 C C . PHE A 1 360 ? -2.582 41.5 24.281 1 98.69 360 PHE A C 1
ATOM 2806 O O . PHE A 1 360 ? -1.941 42.5 23.953 1 98.69 360 PHE A O 1
ATOM 2813 N N . PHE A 1 361 ? -3.902 41.438 24.25 1 98.31 361 PHE A N 1
ATOM 2814 C CA . PHE A 1 361 ? -4.688 42.562 23.75 1 98.31 361 PHE A CA 1
ATOM 2815 C C . PHE A 1 361 ? -4.5 43.812 24.641 1 98.31 361 PHE A C 1
ATOM 2817 O O . PHE A 1 361 ? -4.398 44.906 24.141 1 98.31 361 PHE A O 1
ATOM 2824 N N . ARG A 1 362 ? -4.41 43.594 25.875 1 97.81 362 ARG A N 1
ATOM 2825 C CA . ARG A 1 362 ? -4.191 44.688 26.797 1 97.81 362 ARG A CA 1
ATOM 2826 C C . ARG A 1 362 ? -2.822 45.312 26.578 1 97.81 362 ARG A C 1
ATOM 2828 O O . ARG A 1 362 ? -2.691 46.562 26.578 1 97.81 362 ARG A O 1
ATOM 2835 N N . ARG A 1 363 ? -1.895 44.531 26.344 1 97.69 363 ARG A N 1
ATOM 2836 C CA . ARG A 1 363 ? -0.532 45.031 26.172 1 97.69 363 ARG A CA 1
ATOM 2837 C C . ARG A 1 363 ? -0.366 45.719 24.828 1 97.69 363 ARG A C 1
ATOM 2839 O O . ARG A 1 363 ? 0.509 46.594 24.688 1 97.69 363 ARG A O 1
ATOM 2846 N N . LEU A 1 364 ? -1.161 45.438 23.875 1 97.69 364 LEU A N 1
ATOM 2847 C CA . LEU A 1 364 ? -1.114 46.062 22.578 1 97.69 364 LEU A CA 1
ATOM 2848 C C . LEU A 1 364 ? -1.465 47.562 22.688 1 97.69 364 LEU A C 1
ATOM 2850 O O . LEU A 1 364 ? -1.102 48.344 21.812 1 97.69 364 LEU A O 1
ATOM 2854 N N . LEU A 1 365 ? -2.162 47.906 23.75 1 96.56 365 LEU A N 1
ATOM 2855 C CA . LEU A 1 365 ? -2.555 49.312 23.922 1 96.56 365 LEU A CA 1
ATOM 2856 C C . LEU A 1 365 ? -1.328 50.219 24.078 1 96.56 365 LEU A C 1
ATOM 2858 O O . LEU A 1 365 ? -1.393 51.406 23.812 1 96.56 365 LEU A O 1
ATOM 2862 N N . GLU A 1 366 ? -0.267 49.594 24.469 1 94.62 366 GLU A N 1
ATOM 2863 C CA . GLU A 1 366 ? 0.964 50.312 24.719 1 94.62 366 GLU A CA 1
ATOM 2864 C C . GLU A 1 366 ? 2.02 50 23.656 1 94.62 366 GLU A C 1
ATOM 2866 O O . GLU A 1 366 ? 3.162 50.469 23.766 1 94.62 366 GLU A O 1
ATOM 2871 N N . PHE A 1 367 ? 1.661 49.375 22.656 1 93.12 367 PHE A N 1
ATOM 2872 C CA . PHE A 1 367 ? 2.592 48.875 21.656 1 93.12 367 PHE A CA 1
ATOM 2873 C C . PHE A 1 367 ? 2.615 49.75 20.422 1 93.12 367 PHE A C 1
ATOM 2875 O O . PHE A 1 367 ? 1.562 50.188 19.922 1 93.12 367 PHE A O 1
ATOM 2882 N N . MET B 1 1 ? -11.453 -32.031 -38.125 1 36.03 1 MET B N 1
ATOM 2883 C CA . MET B 1 1 ? -10.211 -31.422 -37.625 1 36.03 1 MET B CA 1
ATOM 2884 C C . MET B 1 1 ? -10.492 -30.125 -36.875 1 36.03 1 MET B C 1
ATOM 2886 O O . MET B 1 1 ? -10.094 -29.047 -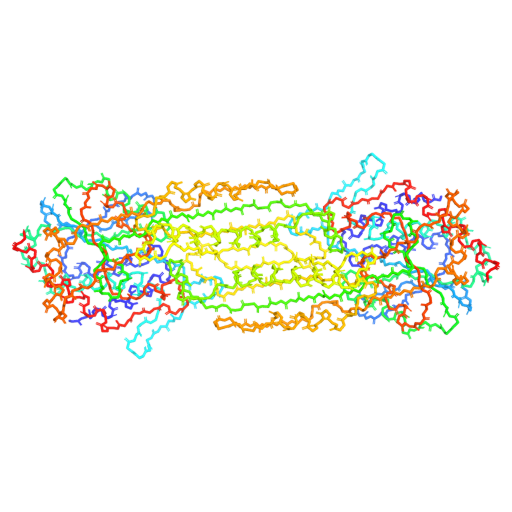37.312 1 36.03 1 MET B O 1
ATOM 2890 N N . TRP B 1 2 ? -11.711 -29.781 -36.375 1 49.06 2 TRP B N 1
ATOM 2891 C CA . TRP B 1 2 ? -12.398 -28.797 -35.562 1 49.06 2 TRP B CA 1
ATOM 2892 C C . TRP B 1 2 ? -11.523 -28.344 -34.375 1 49.06 2 TRP B C 1
ATOM 2894 O O . TRP B 1 2 ? -11.391 -29.047 -33.375 1 49.06 2 TRP B O 1
ATOM 2904 N N . GLN B 1 3 ? -10.125 -27.719 -34.562 1 75.81 3 GLN B N 1
ATOM 2905 C CA . GLN B 1 3 ? -8.688 -27.797 -34.312 1 75.81 3 GLN B CA 1
ATOM 2906 C C . GLN B 1 3 ? -8.352 -27.344 -32.875 1 75.81 3 GLN B C 1
ATOM 2908 O O . GLN B 1 3 ? -9.203 -26.781 -32.188 1 75.81 3 GLN B O 1
ATOM 2913 N N . CYS B 1 4 ? -7.305 -27.891 -32.281 1 91.88 4 CYS B N 1
ATOM 2914 C CA . CYS B 1 4 ? -6.773 -27.594 -30.953 1 91.88 4 CYS B CA 1
ATOM 2915 C C . CYS B 1 4 ? -6.816 -26.094 -30.688 1 91.88 4 CYS B C 1
ATOM 2917 O O . CYS B 1 4 ? -7.172 -25.656 -29.578 1 91.88 4 CYS B O 1
ATOM 2919 N N . LYS B 1 5 ? -6.758 -25.375 -31.734 1 95.81 5 LYS B N 1
ATOM 2920 C CA . LYS B 1 5 ? -6.762 -23.906 -31.656 1 95.81 5 LYS B CA 1
ATOM 2921 C C . LYS B 1 5 ? -8.156 -23.391 -31.328 1 95.81 5 LYS B C 1
ATOM 2923 O O . LYS B 1 5 ? -8.312 -22.531 -30.453 1 95.81 5 LYS B O 1
ATOM 2928 N N . GLU B 1 6 ? -9.117 -23.875 -32.062 1 96.75 6 GLU B N 1
ATOM 2929 C CA . GLU B 1 6 ? -10.492 -23.422 -31.844 1 96.75 6 GLU B CA 1
ATOM 2930 C C . GLU B 1 6 ? -11 -23.812 -30.469 1 96.75 6 GLU B C 1
ATOM 2932 O O . GLU B 1 6 ? -11.734 -23.062 -29.828 1 96.75 6 GLU B O 1
ATOM 2937 N N . LEU B 1 7 ? -10.633 -24.984 -30.078 1 97.5 7 LEU B N 1
ATOM 2938 C CA . LEU B 1 7 ? -11.023 -25.422 -28.75 1 97.5 7 LEU B CA 1
ATOM 2939 C C . LEU B 1 7 ? -10.414 -24.516 -27.688 1 97.5 7 LEU B C 1
ATOM 2941 O O . LEU B 1 7 ? -11.102 -24.141 -26.734 1 97.5 7 LEU B O 1
ATOM 2945 N N . LEU B 1 8 ? -9.141 -24.156 -27.859 1 98.38 8 LEU B N 1
ATOM 2946 C CA . LEU B 1 8 ? -8.492 -23.281 -26.906 1 98.38 8 LEU B CA 1
ATOM 2947 C C . LEU B 1 8 ? -9.211 -21.938 -26.828 1 98.38 8 LEU B C 1
ATOM 2949 O O . LEU B 1 8 ? -9.445 -21.406 -25.734 1 98.38 8 LEU B O 1
ATOM 2953 N N . LYS B 1 9 ? -9.594 -21.422 -27.922 1 98.12 9 LYS B N 1
ATOM 2954 C CA . LYS B 1 9 ? -10.32 -20.156 -27.969 1 98.12 9 LYS B CA 1
ATOM 2955 C C . LYS B 1 9 ? -11.625 -20.234 -27.172 1 98.12 9 LYS B C 1
ATOM 2957 O O . LYS B 1 9 ? -11.977 -19.312 -26.438 1 98.12 9 LYS B O 1
ATOM 2962 N N . LEU B 1 10 ? -12.312 -21.359 -27.391 1 98.06 10 LEU B N 1
ATOM 2963 C CA . LEU B 1 10 ? -13.578 -21.562 -26.703 1 98.06 10 LEU B CA 1
ATOM 2964 C C . LEU B 1 10 ? -13.375 -21.672 -25.188 1 98.06 10 LEU B C 1
ATOM 2966 O O . LEU B 1 10 ? -14.148 -21.109 -24.406 1 98.06 10 LEU B O 1
ATOM 2970 N N . LEU B 1 11 ? -12.367 -22.391 -24.828 1 98.62 11 LEU B N 1
ATOM 29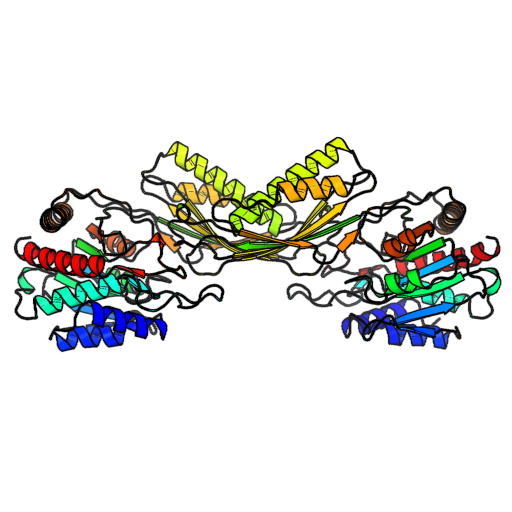71 C CA . LEU B 1 11 ? -12.055 -22.547 -23.406 1 98.62 11 LEU B CA 1
ATOM 2972 C C . LEU B 1 11 ? -11.734 -21.203 -22.766 1 98.62 11 LEU B C 1
ATOM 2974 O O . LEU B 1 11 ? -12.289 -20.875 -21.719 1 98.62 11 LEU B O 1
ATOM 2978 N N . VAL B 1 12 ? -10.906 -20.438 -23.391 1 98.62 12 VAL B N 1
ATOM 2979 C CA . VAL B 1 12 ? -10.438 -19.156 -22.859 1 98.62 12 VAL B CA 1
ATOM 2980 C C . VAL B 1 12 ? -11.609 -18.172 -22.766 1 98.62 12 VAL B C 1
ATOM 2982 O O . VAL B 1 12 ? -11.773 -17.484 -21.766 1 98.62 12 VAL B O 1
ATOM 2985 N N . LYS B 1 13 ? -12.422 -18.141 -23.781 1 98.19 13 LYS B N 1
ATOM 2986 C CA . LYS B 1 13 ? -13.594 -17.266 -23.797 1 98.19 13 LYS B CA 1
ATOM 2987 C C . LYS B 1 13 ? -14.539 -17.594 -22.641 1 98.19 13 LYS B C 1
ATOM 2989 O O . LYS B 1 13 ? -15.008 -16.703 -21.938 1 98.19 13 LYS B O 1
ATOM 2994 N N . ALA B 1 14 ? -14.812 -18.844 -22.469 1 98.5 14 ALA B N 1
ATOM 2995 C CA . ALA B 1 14 ? -15.727 -19.281 -21.422 1 98.5 14 ALA B CA 1
ATOM 2996 C C . ALA B 1 14 ? -15.141 -19.016 -20.031 1 98.5 14 ALA B C 1
ATOM 2998 O O . ALA B 1 14 ? -15.859 -18.594 -19.125 1 98.5 14 ALA B O 1
ATOM 2999 N N . ALA B 1 15 ? -13.883 -19.234 -19.906 1 97.75 15 ALA B N 1
ATOM 3000 C CA . ALA B 1 15 ? -13.211 -19.031 -18.641 1 97.75 15 ALA B CA 1
ATOM 3001 C C . ALA B 1 15 ? -13.18 -17.547 -18.266 1 97.75 15 ALA B C 1
ATOM 3003 O O . ALA B 1 15 ? -13.227 -17.188 -17.094 1 97.75 15 ALA B O 1
ATOM 3004 N N . THR B 1 16 ? -13.07 -16.719 -19.266 1 96.62 16 THR B N 1
ATOM 3005 C CA . THR B 1 16 ? -13.094 -15.273 -19.031 1 96.62 16 THR B CA 1
ATOM 3006 C C . THR B 1 16 ? -14.406 -14.852 -18.375 1 96.62 16 THR B C 1
ATOM 3008 O O . THR B 1 16 ? -14.422 -13.945 -17.547 1 96.62 16 THR B O 1
ATOM 3011 N N . CYS B 1 17 ? -15.438 -15.539 -18.688 1 97 17 CYS B N 1
ATOM 3012 C CA . CYS B 1 17 ? -16.75 -15.227 -18.156 1 97 17 CYS B CA 1
ATOM 3013 C C . CYS B 1 17 ? -16.906 -15.773 -16.734 1 97 17 CYS B C 1
ATOM 3015 O O . CYS B 1 17 ? -17.547 -15.148 -15.891 1 97 17 CYS B O 1
ATOM 3017 N N . ASP B 1 18 ? -16.422 -16.953 -16.531 1 98.06 18 ASP B N 1
ATOM 3018 C CA . ASP B 1 18 ? -16.453 -17.625 -15.242 1 98.06 18 ASP B CA 1
ATOM 3019 C C . ASP B 1 18 ? -15.117 -18.312 -14.953 1 98.06 18 ASP B C 1
ATOM 3021 O O . ASP B 1 18 ? -14.938 -19.484 -15.273 1 98.06 18 ASP B O 1
ATOM 3025 N N . PRO B 1 19 ? -14.281 -17.594 -14.289 1 98.38 19 PRO B N 1
ATOM 3026 C CA . PRO B 1 19 ? -12.914 -18.078 -14.094 1 98.38 19 PRO B CA 1
ATOM 3027 C C . PRO B 1 19 ? -12.859 -19.422 -13.359 1 98.38 19 PRO B C 1
ATOM 3029 O O . PRO B 1 19 ? -11.938 -20.203 -13.586 1 98.38 19 PRO B O 1
ATOM 3032 N N . ALA B 1 20 ? -13.797 -19.734 -12.531 1 97.88 20 ALA B N 1
ATOM 3033 C CA . ALA B 1 20 ? -13.766 -20.938 -11.695 1 97.88 20 ALA B CA 1
ATOM 3034 C C . ALA B 1 20 ? -14.266 -22.156 -12.469 1 97.88 20 ALA B C 1
ATOM 3036 O O . ALA B 1 20 ? -13.711 -23.25 -12.344 1 97.88 20 ALA B O 1
ATOM 3037 N N . ARG B 1 21 ? -15.352 -21.938 -13.414 1 97.38 21 ARG B N 1
ATOM 3038 C CA . ARG B 1 21 ? -16.016 -23.125 -13.93 1 97.38 21 ARG B CA 1
ATOM 3039 C C . ARG B 1 21 ? -16.312 -22.984 -15.422 1 97.38 21 ARG B C 1
ATOM 3041 O O . ARG B 1 21 ? -16.766 -23.938 -16.062 1 97.38 21 ARG B O 1
ATOM 3048 N N . GLY B 1 22 ? -15.992 -21.891 -15.914 1 98.44 22 GLY B N 1
ATOM 3049 C CA . GLY B 1 22 ? -16.422 -21.594 -17.281 1 98.44 22 GLY B CA 1
ATOM 3050 C C . GLY B 1 22 ? -15.867 -22.578 -18.297 1 98.44 22 GLY B C 1
ATOM 3051 O O . GLY B 1 22 ? -16.562 -22.938 -19.266 1 98.44 22 GLY B O 1
ATOM 3052 N N . ALA B 1 23 ? -14.695 -23.047 -18.109 1 98.5 23 ALA B N 1
ATOM 3053 C CA . ALA B 1 23 ? -14.031 -23.922 -19.062 1 98.5 23 ALA B CA 1
ATOM 3054 C C . ALA B 1 23 ? -14.672 -25.297 -19.094 1 98.5 23 ALA B C 1
ATOM 3056 O O . ALA B 1 23 ? -14.43 -26.094 -20 1 98.5 23 ALA B O 1
ATOM 3057 N N . LEU B 1 24 ? -15.5 -25.641 -18.109 1 98.44 24 LEU B N 1
ATOM 3058 C CA . LEU B 1 24 ? -16.078 -26.969 -17.984 1 98.44 24 LEU B CA 1
ATOM 3059 C C . LEU B 1 24 ? -16.953 -27.297 -19.188 1 98.44 24 LEU B C 1
ATOM 3061 O O . LEU B 1 24 ? -16.891 -28.406 -19.734 1 98.44 24 LEU B O 1
ATOM 3065 N N . ALA B 1 25 ? -17.734 -26.359 -19.594 1 97.94 25 ALA B N 1
ATOM 3066 C CA . ALA B 1 25 ? -18.688 -26.641 -20.672 1 97.94 25 ALA B CA 1
ATOM 3067 C C . ALA B 1 25 ? -17.969 -27.016 -21.969 1 97.94 25 ALA B C 1
ATOM 3069 O O . ALA B 1 25 ? -18.219 -28.078 -22.531 1 97.94 25 ALA B O 1
ATOM 3070 N N . PRO B 1 26 ? -17.094 -26.141 -22.438 1 98.25 26 PRO B N 1
ATOM 3071 C CA . PRO B 1 26 ? -16.391 -26.547 -23.656 1 98.25 26 PRO B CA 1
ATOM 3072 C C . PRO B 1 26 ? -15.547 -27.812 -23.453 1 98.25 26 PRO B C 1
ATOM 3074 O O . PRO B 1 26 ? -15.375 -28.609 -24.375 1 98.25 26 PRO B O 1
ATOM 3077 N N . LEU B 1 27 ? -15.008 -28.016 -22.328 1 98.31 27 LEU B N 1
ATOM 3078 C CA . LEU B 1 27 ? -14.234 -29.219 -21.984 1 98.31 27 LEU B CA 1
ATOM 3079 C C . LEU B 1 27 ? -15.094 -30.469 -22.125 1 98.31 27 LEU B C 1
ATOM 3081 O O . LEU B 1 27 ? -14.688 -31.438 -22.781 1 98.31 27 LEU B O 1
ATOM 3085 N N . LEU B 1 28 ? -16.266 -30.453 -21.531 1 98.25 28 LEU B N 1
ATOM 3086 C CA . LEU B 1 28 ? -17.172 -31.594 -21.562 1 98.25 28 LEU B CA 1
ATOM 3087 C C . LEU B 1 28 ? -17.688 -31.828 -22.984 1 98.25 28 LEU B C 1
ATOM 3089 O O . LEU B 1 28 ? -17.812 -32.969 -23.406 1 98.25 28 LEU B O 1
ATOM 3093 N N . PHE B 1 29 ? -17.922 -30.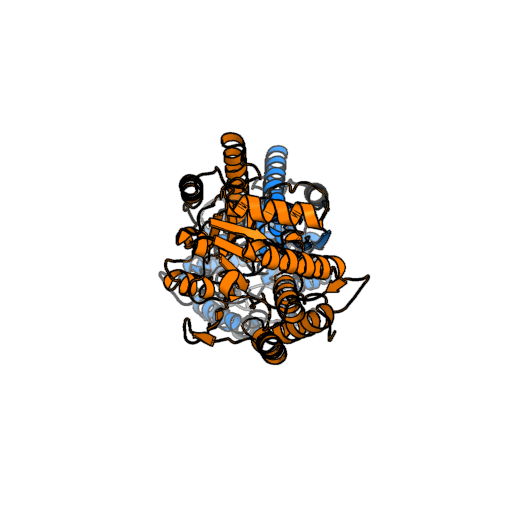766 -23.641 1 97.06 29 PHE B N 1
ATOM 3094 C CA . PHE B 1 29 ? -18.359 -30.891 -25.031 1 97.06 29 PHE B CA 1
ATOM 3095 C C . PHE B 1 29 ? -17.297 -31.594 -25.859 1 97.06 29 PHE B C 1
ATOM 3097 O O . PHE B 1 29 ? -17.609 -32.469 -26.688 1 97.06 29 PHE B O 1
ATOM 3104 N N . ALA B 1 30 ? -16.062 -31.234 -25.672 1 96.81 30 ALA B N 1
ATOM 3105 C CA . ALA B 1 30 ? -14.961 -31.844 -26.406 1 96.81 30 ALA B CA 1
ATOM 3106 C C . ALA B 1 30 ? -14.859 -33.344 -26.094 1 96.81 30 ALA B C 1
ATOM 3108 O O . ALA B 1 30 ? -14.68 -34.156 -27 1 96.81 30 ALA B O 1
ATOM 3109 N N . LEU B 1 31 ? -14.961 -33.719 -24.828 1 97.19 31 LEU B N 1
ATOM 3110 C CA . LEU B 1 31 ? -14.891 -35.094 -24.406 1 97.19 31 LEU B CA 1
ATOM 3111 C C . LEU B 1 31 ? -16.031 -35.906 -25.031 1 97.19 31 LEU B C 1
ATOM 3113 O O . LEU B 1 31 ? -15.805 -37 -25.562 1 97.19 31 LEU B O 1
ATOM 3117 N N . GLU B 1 32 ? -17.219 -35.344 -24.969 1 96.44 32 GLU B N 1
ATOM 3118 C CA . GLU B 1 32 ? -18.391 -36.031 -25.484 1 96.44 32 GLU B CA 1
ATOM 3119 C C . GLU B 1 32 ? -18.328 -36.188 -27 1 96.44 32 GLU B C 1
ATOM 3121 O O . GLU B 1 32 ? -18.672 -37.25 -27.547 1 96.44 32 GLU B O 1
ATOM 3126 N N . SER B 1 33 ? -17.938 -35.156 -27.609 1 95 33 SER B N 1
ATOM 3127 C CA . SER B 1 33 ? -17.844 -35.156 -29.062 1 95 33 SER B CA 1
ATOM 3128 C C . SER B 1 33 ? -16.844 -36.219 -29.531 1 95 33 SER B C 1
ATOM 3130 O O . SER B 1 33 ? -17.016 -36.781 -30.609 1 95 33 SER B O 1
ATOM 3132 N N . ALA B 1 34 ? -15.844 -36.469 -28.734 1 94 34 ALA B N 1
ATOM 3133 C CA . ALA B 1 34 ? -14.82 -37.438 -29.094 1 94 34 ALA B CA 1
ATOM 3134 C C . ALA B 1 34 ? -15.203 -38.844 -28.609 1 94 34 ALA B C 1
ATOM 3136 O O . ALA B 1 34 ? -14.5 -39.812 -28.875 1 94 34 ALA B O 1
ATOM 3137 N N . GLY B 1 35 ? -16.25 -38.969 -27.797 1 94.81 35 GLY B N 1
ATOM 3138 C CA . GLY B 1 35 ? -16.797 -40.25 -27.375 1 94.81 35 GLY B CA 1
ATOM 3139 C C . GLY B 1 35 ? -16.125 -40.812 -26.141 1 94.81 35 GLY B C 1
ATOM 3140 O O . GLY B 1 35 ? -16.141 -42.031 -25.906 1 94.81 35 GLY B O 1
ATOM 3141 N N . PHE B 1 36 ? -15.531 -40.031 -25.391 1 96.5 36 PHE B N 1
ATOM 3142 C CA . PHE B 1 36 ? -14.836 -40.5 -24.203 1 96.5 36 PHE B CA 1
ATOM 3143 C C . PHE B 1 36 ? -15.773 -40.531 -23 1 96.5 36 PHE B C 1
ATOM 3145 O O . PHE B 1 36 ? -16.562 -39.625 -22.781 1 96.5 36 PHE B O 1
ATOM 3152 N N . PRO B 1 37 ? -15.625 -41.625 -22.297 1 95.06 37 PRO B N 1
ATOM 3153 C CA . PRO B 1 37 ? -16.359 -41.625 -21.031 1 95.06 37 PRO B CA 1
ATOM 3154 C C . PRO B 1 37 ? -15.758 -40.688 -19.984 1 95.06 37 PRO B C 1
ATOM 3156 O O . PRO B 1 37 ? -14.531 -40.5 -19.953 1 95.06 37 PRO B O 1
ATOM 3159 N N . TRP B 1 38 ? -16.609 -40.031 -19.219 1 97.06 38 TRP B N 1
ATOM 3160 C CA . TRP B 1 38 ? -16.156 -39.188 -18.125 1 97.06 38 TRP B CA 1
ATOM 3161 C C . TRP B 1 38 ? -17.141 -39.219 -16.969 1 97.06 38 TRP B C 1
ATOM 3163 O O . TRP B 1 38 ? -18.281 -39.625 -17.141 1 97.06 38 TRP B O 1
ATOM 3173 N N . ARG B 1 39 ? -16.656 -38.906 -15.781 1 96.94 39 ARG B N 1
ATOM 3174 C CA . ARG B 1 39 ? -17.547 -38.75 -14.633 1 96.94 39 ARG B CA 1
ATOM 3175 C C . ARG B 1 39 ? -17.125 -37.594 -13.75 1 96.94 39 ARG B C 1
ATOM 3177 O O . ARG B 1 39 ? -15.938 -37.312 -13.586 1 96.94 39 ARG B O 1
ATOM 3184 N N . PRO B 1 40 ? -18.141 -36.938 -13.172 1 97.56 40 PRO B N 1
ATOM 3185 C CA . PRO B 1 40 ? -17.828 -35.906 -12.203 1 97.56 40 PRO B CA 1
ATOM 3186 C C . PRO B 1 40 ? -17.422 -36.438 -10.836 1 97.56 40 PRO B C 1
ATOM 3188 O O . PRO B 1 40 ? -17.953 -37.469 -10.391 1 97.56 40 PRO B O 1
ATOM 3191 N N . GLU B 1 41 ? -16.438 -35.844 -10.281 1 97.12 41 GLU B N 1
ATOM 3192 C CA . GLU B 1 41 ? -16.031 -36.125 -8.898 1 97.12 41 GLU B CA 1
ATOM 3193 C C . GLU B 1 41 ? -16.172 -34.844 -8.047 1 97.12 41 GLU B C 1
ATOM 3195 O O . GLU B 1 41 ? -15.227 -34.062 -7.926 1 97.12 41 GLU B O 1
ATOM 3200 N N . PRO B 1 42 ? -17.328 -34.75 -7.414 1 96.5 42 PRO B N 1
ATOM 3201 C CA . PRO B 1 42 ? -17.516 -33.562 -6.57 1 96.5 42 PRO B CA 1
ATOM 3202 C C . PRO B 1 42 ? -16.562 -33.562 -5.371 1 96.5 42 PRO B C 1
ATOM 3204 O O . PRO B 1 42 ? -16.406 -34.562 -4.688 1 96.5 42 PRO B O 1
ATOM 3207 N N . VAL B 1 43 ? -15.93 -32.531 -5.164 1 96.25 43 VAL B N 1
ATOM 3208 C CA . VAL B 1 43 ? -15.047 -32.312 -4.02 1 96.25 43 VAL B CA 1
ATOM 3209 C C . VAL B 1 43 ? -15.805 -31.594 -2.902 1 96.25 43 VAL B C 1
ATOM 3211 O O . VAL B 1 43 ? -15.727 -31.984 -1.736 1 96.25 43 VAL B O 1
ATOM 3214 N N . ASP B 1 44 ? -16.562 -30.562 -3.189 1 94.31 44 ASP B N 1
ATOM 3215 C CA . ASP B 1 44 ? -17.484 -29.828 -2.332 1 94.31 44 ASP B CA 1
ATOM 3216 C C . ASP B 1 44 ? -18.547 -29.109 -3.16 1 94.31 44 ASP B C 1
ATOM 3218 O O . ASP B 1 44 ? -18.797 -29.469 -4.316 1 94.31 44 ASP B O 1
ATOM 3222 N N . GLU B 1 45 ? -19.266 -28.188 -2.553 1 93.44 45 GLU B N 1
ATOM 3223 C CA . GLU B 1 45 ? -20.391 -27.531 -3.207 1 93.44 45 GLU B CA 1
ATOM 3224 C C . GLU B 1 45 ? -19.938 -26.688 -4.391 1 93.44 45 GLU B C 1
ATOM 3226 O O . GLU B 1 45 ? -20.703 -26.438 -5.32 1 93.44 45 GLU B O 1
ATOM 3231 N N . GLU B 1 46 ? -18.672 -26.344 -4.445 1 94.62 46 GLU B N 1
ATOM 3232 C CA . GLU B 1 46 ? -18.219 -25.359 -5.422 1 94.62 46 GLU B CA 1
ATOM 3233 C C . GLU B 1 46 ? -17.25 -25.984 -6.426 1 94.62 46 GLU B C 1
ATOM 3235 O O . GLU B 1 46 ? -17.094 -25.469 -7.535 1 94.62 46 GLU B O 1
ATOM 3240 N N . VAL B 1 47 ? -16.562 -27.078 -6.023 1 97.44 47 VAL B N 1
ATOM 3241 C CA . VAL B 1 47 ? -15.469 -27.609 -6.816 1 97.44 47 VAL B CA 1
ATOM 3242 C C . VAL B 1 47 ? -15.812 -29.031 -7.289 1 97.44 47 VAL B C 1
ATOM 3244 O O . VAL B 1 47 ? -16.219 -29.875 -6.492 1 97.44 47 VAL B O 1
ATOM 3247 N N . VAL B 1 48 ? -15.656 -29.281 -8.594 1 98.25 48 VAL B N 1
ATOM 3248 C CA . VAL B 1 48 ? -15.867 -30.594 -9.188 1 98.25 48 VAL B CA 1
ATOM 3249 C C . VAL B 1 48 ? -14.688 -30.938 -10.094 1 98.25 48 VAL B C 1
ATOM 3251 O O . VAL B 1 48 ? -14.172 -30.094 -10.812 1 98.25 48 VAL B O 1
ATOM 3254 N N . ASN B 1 49 ? -14.211 -32.094 -9.93 1 98.69 49 ASN B N 1
ATOM 3255 C CA . ASN B 1 49 ? -13.242 -32.625 -10.875 1 98.69 49 ASN B CA 1
ATOM 3256 C C . ASN B 1 49 ? -13.93 -33.438 -11.969 1 98.69 49 ASN B C 1
ATOM 3258 O O . ASN B 1 49 ? -15.039 -33.938 -11.773 1 98.69 49 ASN B O 1
ATOM 3262 N N . ILE B 1 50 ? -13.352 -33.469 -13.133 1 98.81 50 ILE B N 1
ATOM 3263 C CA . ILE B 1 50 ? -13.789 -34.344 -14.211 1 98.81 50 ILE B CA 1
ATOM 3264 C C . ILE B 1 50 ? -12.766 -35.469 -14.43 1 98.81 50 ILE B C 1
ATOM 3266 O O . ILE B 1 50 ? -11.617 -35.188 -14.789 1 98.81 50 ILE B O 1
ATOM 3270 N N . LEU B 1 51 ? -13.211 -36.656 -14.219 1 98.5 51 LEU B N 1
ATOM 3271 C CA . LEU B 1 51 ? -12.328 -37.812 -14.367 1 98.5 51 LEU B CA 1
ATOM 3272 C C . LEU B 1 51 ? -12.633 -38.562 -15.664 1 98.5 51 LEU B C 1
ATOM 3274 O O . LEU B 1 51 ? -13.805 -38.781 -16 1 98.5 51 LEU B O 1
ATOM 3278 N N . VAL B 1 52 ? -11.594 -38.906 -16.391 1 98.38 52 VAL B N 1
ATOM 3279 C CA . VAL B 1 52 ? -11.648 -39.75 -17.578 1 98.38 52 VAL B CA 1
ATOM 3280 C C . VAL B 1 52 ? -10.852 -41.031 -17.344 1 98.38 52 VAL B C 1
ATOM 3282 O O . VAL B 1 52 ? -9.68 -41.094 -17.703 1 98.38 52 VAL B O 1
ATOM 3285 N N . PRO B 1 53 ? -11.516 -42.031 -16.797 1 97.25 53 PRO B N 1
ATOM 3286 C CA . PRO B 1 53 ? -10.836 -43.281 -16.453 1 97.25 53 PRO B CA 1
ATOM 3287 C C . PRO B 1 53 ? -10.648 -44.219 -17.656 1 97.25 53 PRO B C 1
ATOM 3289 O O . PRO B 1 53 ? -11.461 -45.125 -17.875 1 97.25 53 PRO B O 1
ATOM 3292 N N . LEU B 1 54 ? -9.555 -44.125 -18.281 1 97.69 54 LEU B N 1
ATOM 3293 C CA . LEU B 1 54 ? -9.352 -44.812 -19.562 1 97.69 54 LEU B CA 1
ATOM 3294 C C . LEU B 1 54 ? -8.836 -46.219 -19.375 1 97.69 54 LEU B C 1
ATOM 3296 O O . LEU B 1 54 ? -8.664 -46.969 -20.344 1 97.69 54 LEU B O 1
ATOM 3300 N N . SER B 1 55 ? -8.555 -46.594 -18.172 1 97.44 55 SER B N 1
ATOM 3301 C CA . SER B 1 55 ? -8.125 -47.938 -17.812 1 97.44 55 SER B CA 1
ATOM 3302 C C . SER B 1 55 ? -8.727 -48.375 -16.484 1 97.44 55 SER B C 1
ATOM 3304 O O . SER B 1 55 ? -8.938 -47.562 -15.594 1 97.44 55 SER B O 1
ATOM 3306 N N . SER B 1 56 ? -8.938 -49.688 -16.344 1 97 56 SER B N 1
ATOM 3307 C CA . SER B 1 56 ? -9.477 -50.25 -15.109 1 97 56 SER B CA 1
ATOM 3308 C C . SER B 1 56 ? -8.406 -50.344 -14.023 1 97 56 SER B C 1
ATOM 3310 O O . SER B 1 56 ? -8.719 -50.375 -12.836 1 97 56 SER B O 1
ATOM 3312 N N . VAL B 1 57 ? -7.172 -50.406 -14.406 1 97.19 57 VAL B N 1
ATOM 3313 C CA . VAL B 1 57 ? -6.047 -50.438 -13.477 1 97.19 57 VAL B CA 1
ATOM 3314 C C . VAL B 1 57 ? -5.008 -49.406 -13.867 1 97.19 57 VAL B C 1
ATOM 3316 O O . VAL B 1 57 ? -3.916 -49.75 -14.336 1 97.19 57 VAL B O 1
ATOM 3319 N N . PRO B 1 58 ? -5.34 -48.219 -13.602 1 97.44 58 PRO B N 1
ATOM 3320 C CA . PRO B 1 58 ? -4.445 -47.125 -14.023 1 97.44 58 PRO B CA 1
ATOM 3321 C C . PRO B 1 58 ? -3.121 -47.125 -13.266 1 97.44 58 PRO B C 1
ATOM 3323 O O . PRO B 1 58 ? -3.086 -47.438 -12.078 1 97.44 58 PRO B O 1
ATOM 3326 N N . ARG B 1 59 ? -2.041 -46.75 -13.945 1 98.12 59 ARG B N 1
ATOM 3327 C CA . ARG B 1 59 ? -0.713 -46.562 -13.367 1 98.12 59 ARG B CA 1
ATOM 3328 C C . ARG B 1 59 ? -0.239 -45.125 -13.492 1 98.12 59 ARG B C 1
ATOM 3330 O O . ARG B 1 59 ? 0.612 -44.688 -12.719 1 98.12 59 ARG B O 1
ATOM 3337 N N . VAL B 1 60 ? -0.779 -44.438 -14.477 1 98.56 60 VAL B N 1
ATOM 3338 C CA . VAL B 1 60 ? -0.364 -43.094 -14.773 1 98.56 60 VAL B CA 1
ATOM 3339 C C . VAL B 1 60 ? -1.575 -42.156 -14.727 1 98.56 60 VAL B C 1
ATOM 3341 O O . VAL B 1 60 ? -2.643 -42.5 -15.242 1 98.56 60 VAL B O 1
ATOM 3344 N N . LEU B 1 61 ? -1.381 -41 -14.078 1 98.75 61 LEU B N 1
ATOM 3345 C CA . LEU B 1 61 ? -2.373 -39.938 -14.062 1 98.75 61 LEU B CA 1
ATOM 3346 C C . LEU B 1 61 ? -1.879 -38.719 -14.844 1 98.75 61 LEU B C 1
ATOM 3348 O O . LEU B 1 61 ? -0.761 -38.25 -14.625 1 98.75 61 LEU B O 1
ATOM 3352 N N . VAL B 1 62 ? -2.654 -38.281 -15.797 1 98.88 62 VAL B N 1
ATOM 3353 C CA . VAL B 1 62 ? -2.436 -36.969 -16.391 1 98.88 62 VAL B CA 1
ATOM 3354 C C . VAL B 1 62 ? -3.463 -35.969 -15.852 1 98.88 62 VAL B C 1
ATOM 3356 O O . VAL B 1 62 ? -4.672 -36.219 -15.938 1 98.88 62 VAL B O 1
ATOM 3359 N N . ALA B 1 63 ? -2.955 -34.906 -15.258 1 98.88 63 ALA B N 1
ATOM 3360 C CA . ALA B 1 63 ? -3.865 -33.969 -14.617 1 98.88 63 ALA B CA 1
ATOM 3361 C C . ALA B 1 63 ? -3.615 -32.531 -15.109 1 98.88 63 ALA B C 1
ATOM 3363 O O . ALA B 1 63 ? -2.471 -32.156 -15.359 1 98.88 63 ALA B O 1
ATOM 3364 N N . VAL B 1 64 ? -4.645 -31.766 -15.258 1 98.88 64 VAL B N 1
ATOM 3365 C CA . VAL B 1 64 ? -4.605 -30.359 -15.625 1 98.88 64 VAL B CA 1
ATOM 3366 C C . VAL B 1 64 ? -5.801 -29.625 -15.016 1 98.88 64 VAL B C 1
ATOM 3368 O O . VAL B 1 64 ? -6.906 -30.172 -14.961 1 98.88 64 VAL B O 1
ATOM 3371 N N . HIS B 1 65 ? -5.574 -28.484 -14.461 1 98.88 65 HIS B N 1
ATOM 3372 C CA . HIS B 1 65 ? -6.711 -27.75 -13.891 1 98.88 65 HIS B CA 1
ATOM 3373 C C . HIS B 1 65 ? -7.43 -26.938 -14.961 1 98.88 65 HIS B C 1
ATOM 3375 O O . HIS B 1 65 ? -6.891 -26.719 -16.047 1 98.88 65 HIS B O 1
ATOM 3381 N N . TYR B 1 66 ? -8.703 -26.594 -14.648 1 98.75 66 TYR B N 1
ATOM 3382 C CA . TYR B 1 66 ? -9.477 -25.875 -15.664 1 98.75 66 TYR B CA 1
ATOM 3383 C C . TYR B 1 66 ? -9.82 -24.469 -15.195 1 98.75 66 TYR B C 1
ATOM 3385 O O . TYR B 1 66 ? -10.289 -23.641 -15.984 1 98.75 66 TYR B O 1
ATOM 3393 N N . ASP B 1 67 ? -9.625 -24.156 -13.883 1 98.69 67 ASP B N 1
ATOM 3394 C CA . ASP B 1 67 ? -9.891 -22.812 -13.391 1 98.69 67 ASP B CA 1
ATOM 3395 C C . ASP B 1 67 ? -8.758 -21.859 -13.758 1 98.69 67 ASP B C 1
ATOM 3397 O O . ASP B 1 67 ? -7.629 -22.281 -14.008 1 98.69 67 ASP B O 1
ATOM 3401 N N . VAL B 1 68 ? -9.117 -20.609 -13.883 1 98.62 68 VAL B N 1
ATOM 3402 C CA . VAL B 1 68 ? -8.141 -19.562 -14.195 1 98.62 68 VAL B CA 1
ATOM 3403 C C . VAL B 1 68 ? -8.289 -18.406 -13.203 1 98.62 68 VAL B C 1
ATOM 3405 O O . VAL B 1 68 ? -9.25 -18.359 -12.43 1 98.62 68 VAL B O 1
ATOM 3408 N N . VAL B 1 69 ? -7.293 -17.516 -13.086 1 98.31 69 VAL B N 1
ATOM 3409 C CA . VAL B 1 69 ? -7.402 -16.328 -12.25 1 98.31 69 VAL B CA 1
ATOM 3410 C C . VAL B 1 69 ? -8.328 -15.312 -12.922 1 98.31 69 VAL B C 1
ATOM 3412 O O . VAL B 1 69 ? -8.68 -15.461 -14.094 1 98.31 69 VAL B O 1
ATOM 3415 N N . PRO B 1 70 ? -8.742 -14.266 -12.25 1 97.94 70 PRO B N 1
ATOM 3416 C CA . PRO B 1 70 ? -9.695 -13.305 -12.805 1 97.94 70 PRO B CA 1
ATOM 3417 C C . PRO B 1 70 ? -9.156 -12.578 -14.031 1 97.94 70 PRO B C 1
ATOM 3419 O O . PRO B 1 70 ? -7.961 -12.289 -14.109 1 97.94 70 PRO B O 1
ATOM 3422 N N . PRO B 1 71 ? -10.094 -12.273 -14.938 1 97.75 71 PRO B N 1
ATOM 3423 C CA . PRO B 1 71 ? -9.664 -11.57 -16.156 1 97.75 71 PRO B CA 1
ATOM 3424 C C . PRO B 1 71 ? -9.195 -10.141 -15.867 1 97.75 71 PRO B C 1
ATOM 3426 O O . PRO B 1 71 ? -8.477 -9.555 -16.672 1 97.75 71 PRO B O 1
ATOM 3429 N N . VAL B 1 72 ? -9.711 -9.578 -14.789 1 97.81 72 VAL B N 1
ATOM 3430 C CA . VAL B 1 72 ? -9.312 -8.234 -14.367 1 97.81 72 VAL B CA 1
ATOM 3431 C C . VAL B 1 72 ? -8.578 -8.312 -13.031 1 97.81 72 VAL B C 1
ATOM 3433 O O . VAL B 1 72 ? -9.125 -8.82 -12.047 1 97.81 72 VAL B O 1
ATOM 3436 N N . ILE B 1 73 ? -7.367 -7.855 -13 1 97.12 73 ILE B N 1
ATOM 3437 C CA . ILE B 1 73 ? -6.555 -7.789 -11.789 1 97.12 73 ILE B CA 1
ATOM 3438 C C . ILE B 1 73 ? -6.035 -6.367 -11.594 1 97.12 73 ILE B C 1
ATOM 3440 O O . ILE B 1 73 ? -5.492 -5.766 -12.523 1 97.12 73 ILE B O 1
ATOM 3444 N N . GLU B 1 74 ? -6.203 -5.82 -10.438 1 96.5 74 GLU B N 1
ATOM 3445 C CA . GLU B 1 74 ? -5.781 -4.453 -10.133 1 96.5 74 GLU B CA 1
ATOM 3446 C C . GLU B 1 74 ? -6.418 -3.453 -11.086 1 96.5 74 GLU B C 1
ATOM 3448 O O . GLU B 1 74 ? -5.777 -2.484 -11.5 1 96.5 74 GLU B O 1
ATOM 3453 N N . GLY B 1 75 ? -7.594 -3.799 -11.547 1 95.75 75 GLY B N 1
ATOM 3454 C CA . GLY B 1 75 ? -8.312 -2.912 -12.445 1 95.75 75 GLY B CA 1
ATOM 3455 C C . GLY B 1 75 ? -7.844 -3.008 -13.883 1 95.75 75 GLY B C 1
ATOM 3456 O O . GLY B 1 75 ? -8.352 -2.307 -14.758 1 95.75 75 GLY B O 1
ATOM 3457 N N . VAL B 1 76 ? -6.867 -3.865 -14.141 1 97 76 VAL B N 1
ATOM 3458 C CA . VAL B 1 76 ? -6.328 -4.02 -15.484 1 97 76 VAL B CA 1
ATOM 3459 C C . VAL B 1 76 ? -6.863 -5.305 -16.109 1 97 76 VAL B C 1
ATOM 3461 O O . VAL B 1 76 ? -6.719 -6.391 -15.547 1 97 76 VAL B O 1
ATOM 3464 N N . ARG B 1 77 ? -7.43 -5.242 -17.281 1 97.62 77 ARG B N 1
ATOM 3465 C CA . ARG B 1 77 ? -7.961 -6.402 -17.984 1 97.62 77 ARG B CA 1
ATOM 3466 C C . ARG B 1 77 ? -6.875 -7.086 -18.812 1 97.62 77 ARG B C 1
ATOM 3468 O O . ARG B 1 77 ? -6.062 -6.414 -19.453 1 97.62 77 ARG B O 1
ATOM 3475 N N . ALA B 1 78 ? -6.883 -8.391 -18.797 1 98.06 78 ALA B N 1
ATOM 3476 C CA . ALA B 1 78 ? -5.957 -9.141 -19.641 1 98.06 78 ALA B CA 1
ATOM 3477 C C . ALA B 1 78 ? -6.23 -8.875 -21.109 1 98.06 78 ALA B C 1
ATOM 3479 O O . ALA B 1 78 ? -7.391 -8.781 -21.531 1 98.06 78 ALA B O 1
ATOM 3480 N N . ARG B 1 79 ? -5.164 -8.766 -21.891 1 97.56 79 ARG B N 1
ATOM 3481 C CA . ARG B 1 79 ? -5.285 -8.633 -23.344 1 97.56 79 ARG B CA 1
ATOM 3482 C C . ARG B 1 79 ? -6.016 -9.828 -23.938 1 97.56 79 ARG B C 1
ATOM 3484 O O . ARG B 1 79 ? -5.824 -10.969 -23.5 1 97.56 79 ARG B O 1
ATOM 3491 N N . GLU B 1 80 ? -6.844 -9.586 -24.953 1 98.06 80 GLU B N 1
ATOM 3492 C CA . GLU B 1 80 ? -7.602 -10.641 -25.625 1 98.06 80 GLU B CA 1
ATOM 3493 C C . GLU B 1 80 ? -7.422 -10.57 -27.125 1 98.06 80 GLU B C 1
ATOM 3495 O O . GLU B 1 80 ? -7.16 -9.5 -27.688 1 98.06 80 GLU B O 1
ATOM 3500 N N . GLY B 1 81 ? -7.477 -11.711 -27.719 1 97.62 81 GLY B N 1
ATOM 3501 C CA . GLY B 1 81 ? -7.418 -11.758 -29.172 1 97.62 81 GLY B CA 1
ATOM 3502 C C . GLY B 1 81 ? -6.195 -12.484 -29.688 1 97.62 81 GLY B C 1
ATOM 3503 O O . GLY B 1 81 ? -5.465 -13.117 -28.922 1 97.62 81 GLY B O 1
ATOM 3504 N N . GLU B 1 82 ? -6.129 -12.516 -31.016 1 97.62 82 GLU B N 1
ATOM 3505 C CA . GLU B 1 82 ? -5.023 -13.195 -31.672 1 97.62 82 GLU B CA 1
ATOM 3506 C C . GLU B 1 82 ? -4.07 -12.188 -32.312 1 97.62 82 GLU B C 1
ATOM 3508 O O . GLU B 1 82 ? -4.508 -11.203 -32.906 1 97.62 82 GLU B O 1
ATOM 3513 N N . GLU B 1 83 ? -2.826 -12.375 -32.062 1 97.5 83 GLU B N 1
ATOM 3514 C CA . GLU B 1 83 ? -1.805 -11.531 -32.656 1 97.5 83 GLU B CA 1
ATOM 3515 C C . GLU B 1 83 ? -0.514 -12.312 -32.906 1 97.5 83 GLU B C 1
ATOM 3517 O O . GLU B 1 83 ? 0.002 -12.961 -31.984 1 97.5 83 GLU B O 1
ATOM 3522 N N . SER B 1 84 ? 0.002 -12.344 -34.156 1 97.12 84 SER B N 1
ATOM 3523 C CA . SER B 1 84 ? 1.305 -12.898 -34.531 1 97.12 84 SER B CA 1
ATOM 3524 C C . SER B 1 84 ? 1.425 -14.359 -34.125 1 97.12 84 SER B C 1
ATOM 3526 O O . SER B 1 84 ? 2.41 -14.75 -33.469 1 97.12 84 SER B O 1
ATOM 3528 N N . GLY B 1 85 ? 0.366 -15.102 -34.281 1 97.12 85 GLY B N 1
ATOM 3529 C CA . GLY B 1 85 ? 0.403 -16.531 -34.031 1 97.12 85 GLY B CA 1
ATOM 3530 C C . GLY B 1 85 ? 0.213 -16.891 -32.562 1 97.12 85 GLY B C 1
ATOM 3531 O O . GLY B 1 85 ? 0.466 -18.031 -32.156 1 97.12 85 GLY B O 1
ATOM 3532 N N . ARG B 1 86 ? -0.219 -15.898 -31.797 1 98.06 86 ARG B N 1
ATOM 3533 C CA . ARG B 1 86 ? -0.458 -16.094 -30.375 1 98.06 86 ARG B CA 1
ATOM 3534 C C . ARG B 1 86 ? -1.913 -15.812 -30.016 1 98.06 86 ARG B C 1
ATOM 3536 O O . ARG B 1 86 ? -2.545 -14.945 -30.609 1 98.06 86 ARG B O 1
ATOM 3543 N N . LEU B 1 87 ? -2.412 -16.578 -29.094 1 98.56 87 LEU B N 1
ATOM 3544 C CA . LEU B 1 87 ? -3.688 -16.25 -28.469 1 98.56 87 LEU B CA 1
ATOM 3545 C C . LEU B 1 87 ? -3.469 -15.539 -27.141 1 98.56 87 LEU B C 1
ATOM 3547 O O . LEU B 1 87 ? -2.893 -16.109 -26.203 1 98.56 87 LEU B O 1
ATOM 3551 N N . TYR B 1 88 ? -3.902 -14.344 -27.125 1 98.62 88 TYR B N 1
ATOM 3552 C CA . TYR B 1 88 ? -3.902 -13.602 -25.859 1 98.62 88 TYR B CA 1
ATOM 3553 C C . TYR B 1 88 ? -5.207 -13.812 -25.109 1 98.62 88 TYR B C 1
ATOM 3555 O O . TYR B 1 88 ? -6.285 -13.836 -25.703 1 98.62 88 TYR B O 1
ATOM 3563 N N . GLY B 1 89 ? -5.094 -14.016 -23.812 1 98.56 89 GLY B N 1
ATOM 3564 C CA . GLY B 1 89 ? -6.25 -14.211 -22.953 1 98.56 89 GLY B CA 1
ATOM 3565 C C . GLY B 1 89 ? -5.902 -14.867 -21.641 1 98.56 89 GLY B C 1
ATOM 3566 O O . GLY B 1 89 ? -4.969 -15.672 -21.562 1 98.56 89 GLY B O 1
ATOM 3567 N N . ARG B 1 90 ? -6.746 -14.516 -20.672 1 98.5 90 ARG B N 1
ATOM 3568 C CA . ARG B 1 90 ? -6.582 -15.156 -19.359 1 98.5 90 ARG B CA 1
ATOM 3569 C C . ARG B 1 90 ? -6.801 -16.656 -19.469 1 98.5 90 ARG B C 1
ATOM 3571 O O . ARG B 1 90 ? -7.832 -17.109 -19.969 1 98.5 90 ARG B O 1
ATOM 3578 N N . GLY B 1 91 ? -5.793 -17.406 -19.062 1 98.44 91 GLY B N 1
ATOM 3579 C CA . GLY B 1 91 ? -5.91 -18.859 -19.094 1 98.44 91 GLY B CA 1
ATOM 3580 C C . GLY B 1 91 ? -5.266 -19.484 -20.312 1 98.44 91 GLY B C 1
ATOM 3581 O O . GLY B 1 91 ? -5.062 -20.688 -20.375 1 98.44 91 GLY B O 1
ATOM 3582 N N . ALA B 1 92 ? -4.852 -18.672 -21.266 1 98.62 92 ALA B N 1
ATOM 3583 C CA . ALA B 1 92 ? -4.277 -19.219 -22.5 1 98.62 92 ALA B CA 1
ATOM 3584 C C . ALA B 1 92 ? -3.062 -20.094 -22.188 1 98.62 92 ALA B C 1
ATOM 3586 O O . ALA B 1 92 ? -2.977 -21.234 -22.656 1 98.62 92 ALA B O 1
ATOM 3587 N N . CYS B 1 93 ? -2.227 -19.547 -21.391 1 97 93 CYS B N 1
ATOM 3588 C CA . CYS B 1 93 ? -1 -20.25 -21.047 1 97 93 CYS B CA 1
ATOM 3589 C C . CYS B 1 93 ? -1.165 -21.031 -19.75 1 97 93 CYS B C 1
ATOM 3591 O O . CYS B 1 93 ? -0.587 -22.109 -19.594 1 97 93 CYS B O 1
ATOM 3593 N N . ASP B 1 94 ? -1.938 -20.641 -18.812 1 98.06 94 ASP B N 1
ATOM 3594 C CA . ASP B 1 94 ? -2.133 -21.203 -17.469 1 98.06 94 ASP B CA 1
ATOM 3595 C C . ASP B 1 94 ? -3.617 -21.406 -17.172 1 98.06 94 ASP B C 1
ATOM 3597 O O . ASP B 1 94 ? -4.273 -20.516 -16.625 1 98.06 94 ASP B O 1
ATOM 3601 N N . VAL B 1 95 ? -4.133 -22.531 -17.594 1 98.06 95 VAL B N 1
ATOM 3602 C CA . VAL B 1 95 ? -3.379 -23.625 -18.188 1 98.06 95 VAL B CA 1
ATOM 3603 C C . VAL B 1 95 ? -4.207 -24.266 -19.312 1 98.06 95 VAL B C 1
ATOM 3605 O O . VAL B 1 95 ? -3.979 -25.422 -19.672 1 98.06 95 VAL B O 1
ATOM 3608 N N . LEU B 1 96 ? -5.129 -23.453 -19.828 1 98.81 96 LEU B N 1
ATOM 3609 C CA . LEU B 1 96 ? -6.113 -24 -20.75 1 98.81 96 LEU B CA 1
ATOM 3610 C C . LEU B 1 96 ? -5.457 -24.422 -22.062 1 98.81 96 LEU B C 1
ATOM 3612 O O . LEU B 1 96 ? -6.012 -25.219 -22.812 1 98.81 96 LEU B O 1
ATOM 3616 N N . GLY B 1 97 ? -4.301 -23.844 -22.391 1 98.62 97 GLY B N 1
ATOM 3617 C CA . GLY B 1 97 ? -3.52 -24.375 -23.5 1 98.62 97 GLY B CA 1
ATOM 3618 C C . GLY B 1 97 ? -3.158 -25.844 -23.328 1 98.62 97 GLY B C 1
ATOM 3619 O O . GLY B 1 97 ? -3.246 -26.625 -24.281 1 98.62 97 GLY B O 1
ATOM 3620 N N . GLY B 1 98 ? -2.699 -26.172 -22.125 1 98.69 98 GLY B N 1
ATOM 3621 C CA . GLY B 1 98 ? -2.432 -27.578 -21.812 1 98.69 98 GLY B CA 1
ATOM 3622 C C . GLY B 1 98 ? -3.668 -28.453 -21.891 1 98.69 98 GLY B C 1
ATOM 3623 O O . GLY B 1 98 ? -3.613 -29.562 -22.406 1 98.69 98 GLY B O 1
ATOM 3624 N N . ALA B 1 99 ? -4.777 -27.938 -21.391 1 98.75 99 ALA B N 1
ATOM 3625 C CA . ALA B 1 99 ? -6.043 -28.672 -21.438 1 98.75 99 ALA B CA 1
ATOM 3626 C C . ALA B 1 99 ? -6.469 -28.922 -22.891 1 98.75 99 ALA B C 1
ATOM 3628 O O . ALA B 1 99 ? -6.879 -30.031 -23.234 1 98.75 99 ALA B O 1
ATOM 3629 N N . ALA B 1 100 ? -6.352 -27.891 -23.672 1 98.62 100 ALA B N 1
ATOM 3630 C CA . ALA B 1 100 ? -6.727 -28.016 -25.078 1 98.62 100 ALA B CA 1
ATOM 3631 C C . ALA B 1 100 ? -5.84 -29.031 -25.781 1 98.62 100 ALA B C 1
ATOM 3633 O O . ALA B 1 100 ? -6.324 -29.844 -26.594 1 98.62 100 ALA B O 1
ATOM 3634 N N . ALA B 1 101 ? -4.559 -28.984 -25.547 1 98.5 101 ALA B N 1
ATOM 3635 C CA . ALA B 1 101 ? -3.627 -29.938 -26.141 1 98.5 101 ALA B CA 1
ATOM 3636 C C . ALA B 1 101 ? -3.979 -31.375 -25.75 1 98.5 101 ALA B C 1
ATOM 3638 O O . ALA B 1 101 ? -3.957 -32.281 -26.594 1 98.5 101 ALA B O 1
ATOM 3639 N N . LEU B 1 102 ? -4.289 -31.562 -24.484 1 98.56 102 LEU B N 1
ATOM 3640 C CA . LEU B 1 102 ? -4.66 -32.875 -23.969 1 98.56 102 LEU B CA 1
ATOM 3641 C C . LEU B 1 102 ? -5.926 -33.406 -24.656 1 98.56 102 LEU B C 1
ATOM 3643 O O . LEU B 1 102 ? -5.961 -34.531 -25.125 1 98.56 102 LEU B O 1
ATOM 3647 N N . LEU B 1 103 ? -6.914 -32.531 -24.734 1 98.12 103 LEU B N 1
ATOM 3648 C CA . LEU B 1 103 ? -8.172 -32.906 -25.375 1 98.12 103 LEU B CA 1
ATOM 3649 C C . LEU B 1 103 ? -7.973 -33.188 -26.859 1 98.12 103 LEU B C 1
ATOM 3651 O O . LEU B 1 103 ? -8.586 -34.094 -27.406 1 98.12 103 LEU B O 1
ATOM 3655 N N . GLY B 1 104 ? -7.164 -32.375 -27.453 1 97.44 104 GLY B N 1
ATOM 3656 C CA . GLY B 1 104 ? -6.828 -32.625 -28.844 1 97.44 104 GLY B CA 1
ATOM 3657 C C . GLY B 1 104 ? -6.148 -33.938 -29.078 1 97.44 104 GLY B C 1
ATOM 3658 O O . GLY B 1 104 ? -6.473 -34.656 -30.031 1 97.44 104 GLY B O 1
ATOM 3659 N N . ALA B 1 105 ? -5.172 -34.281 -28.234 1 97.69 105 ALA B N 1
ATOM 3660 C CA . ALA B 1 105 ? -4.484 -35.562 -28.328 1 97.69 105 ALA B CA 1
ATOM 3661 C C . ALA B 1 105 ? -5.465 -36.719 -28.188 1 97.69 105 ALA B C 1
ATOM 3663 O O . ALA B 1 105 ? -5.426 -37.688 -28.953 1 97.69 105 ALA B O 1
ATOM 3664 N N . LEU B 1 106 ? -6.355 -36.656 -27.219 1 97.31 106 LEU B N 1
ATOM 3665 C CA . LEU B 1 106 ? -7.379 -37.656 -27 1 97.31 106 LEU B CA 1
ATOM 3666 C C . LEU B 1 106 ? -8.266 -37.812 -28.234 1 97.31 106 LEU B C 1
ATOM 3668 O O . LEU B 1 106 ? -8.508 -38.938 -28.703 1 97.31 106 LEU B O 1
ATOM 3672 N N . ALA B 1 107 ? -8.711 -36.719 -28.719 1 96.19 107 ALA B N 1
ATOM 3673 C CA . ALA B 1 107 ? -9.617 -36.719 -29.859 1 96.19 107 ALA B CA 1
ATOM 3674 C C . ALA B 1 107 ? -8.969 -37.344 -31.094 1 96.19 107 ALA B C 1
ATOM 3676 O O . ALA B 1 107 ? -9.609 -38.094 -31.812 1 96.19 107 ALA B O 1
ATOM 3677 N N . GLU B 1 108 ? -7.77 -37 -31.328 1 96.25 108 GLU B N 1
ATOM 3678 C CA . GLU B 1 108 ? -7.074 -37.5 -32.5 1 96.25 108 GLU B CA 1
ATOM 3679 C C . GLU B 1 108 ? -6.836 -39 -32.375 1 96.25 108 GLU B C 1
ATOM 3681 O O . GLU B 1 108 ? -6.953 -39.75 -33.375 1 96.25 108 GLU B O 1
ATOM 3686 N N . LEU B 1 109 ? -6.414 -39.5 -31.234 1 95.88 109 LEU B N 1
ATOM 3687 C CA . LEU B 1 109 ? -6.227 -40.906 -31.031 1 95.88 109 LEU B CA 1
ATOM 3688 C C . LEU B 1 109 ? -7.562 -41.656 -31.031 1 95.88 109 LEU B C 1
ATOM 3690 O O . LEU B 1 109 ? -7.664 -42.781 -31.547 1 95.88 109 LEU B O 1
ATOM 3694 N N . GLY B 1 110 ? -8.531 -41.031 -30.422 1 94.62 110 GLY B N 1
ATOM 3695 C CA . GLY B 1 110 ? -9.891 -41.531 -30.484 1 94.62 110 GLY B CA 1
ATOM 3696 C C . GLY B 1 110 ? -10.18 -42.594 -29.438 1 94.62 110 GLY B C 1
ATOM 3697 O O . GLY B 1 110 ? -9.266 -43.062 -28.75 1 94.62 110 GLY B O 1
ATOM 3698 N N . LYS B 1 111 ? -11.422 -43 -29.406 1 91.62 111 LYS B N 1
ATOM 3699 C CA . LYS B 1 111 ? -11.898 -43.906 -28.375 1 91.62 111 LYS B CA 1
ATOM 3700 C C . LYS B 1 111 ? -11.414 -45.344 -28.641 1 91.62 111 LYS B C 1
ATOM 3702 O O . LYS B 1 111 ? -11.352 -46.156 -27.719 1 91.62 111 LYS B O 1
ATOM 3707 N N . ASP B 1 112 ? -11.023 -45.656 -29.875 1 93.62 112 ASP B N 1
ATOM 3708 C CA . ASP B 1 112 ? -10.664 -47.031 -30.234 1 93.62 112 ASP B CA 1
ATOM 3709 C C . ASP B 1 112 ? -9.195 -47.312 -29.953 1 93.62 112 ASP B C 1
ATOM 3711 O O . ASP B 1 112 ? -8.742 -48.438 -30.062 1 93.62 112 ASP B O 1
ATOM 3715 N N . PHE B 1 113 ? -8.445 -46.219 -29.641 1 96.44 113 PHE B N 1
ATOM 3716 C CA . PHE B 1 113 ? -7.094 -46.438 -29.156 1 96.44 113 PHE B CA 1
ATOM 3717 C C . PHE B 1 113 ? -7.094 -47.438 -27.984 1 96.44 113 PHE B C 1
ATOM 3719 O O . PHE B 1 113 ? -8.047 -47.469 -27.203 1 96.44 113 PHE B O 1
ATOM 3726 N N . PRO B 1 114 ? -6.051 -48.312 -27.828 1 97.25 114 PRO B N 1
ATOM 3727 C CA . PRO B 1 114 ? -6.062 -49.312 -26.75 1 97.25 114 PRO B CA 1
ATOM 3728 C C . PRO B 1 114 ? -5.766 -48.688 -25.391 1 97.25 114 PRO B C 1
ATOM 3730 O O . PRO B 1 114 ? -4.773 -49.062 -24.75 1 97.25 114 PRO B O 1
ATOM 3733 N N . TRP B 1 115 ? -6.641 -48 -24.953 1 97.38 115 TRP B N 1
ATOM 3734 C CA . TRP B 1 115 ? -6.477 -47.219 -23.734 1 97.38 115 TRP B CA 1
ATOM 3735 C C . TRP B 1 115 ? -6.285 -48.125 -22.531 1 97.38 115 TRP B C 1
ATOM 3737 O O . TRP B 1 115 ? -5.539 -47.812 -21.609 1 97.38 115 TRP B O 1
ATOM 3747 N N . GLU B 1 116 ? -6.969 -49.25 -22.484 1 96.75 116 GLU B N 1
ATOM 3748 C CA . GLU B 1 116 ? -6.812 -50.188 -21.375 1 96.75 116 GLU B CA 1
ATOM 3749 C C . GLU B 1 116 ? -5.352 -50.594 -21.188 1 96.75 116 GLU B C 1
ATOM 3751 O O . GLU B 1 116 ? -4.879 -50.688 -20.047 1 96.75 116 GLU B O 1
ATOM 3756 N N . LYS B 1 117 ? -4.672 -50.719 -22.234 1 96.81 117 LYS B N 1
ATOM 3757 C CA . LYS B 1 117 ? -3.271 -51.125 -22.203 1 96.81 117 LYS B CA 1
ATOM 3758 C C . LYS B 1 117 ? -2.365 -50 -21.766 1 96.81 117 LYS B C 1
ATOM 3760 O O . LYS B 1 117 ? -1.278 -50.219 -21.234 1 96.81 117 LYS B O 1
ATOM 3765 N N . SER B 1 118 ? -2.771 -48.812 -21.953 1 95.69 118 SER B N 1
ATOM 3766 C CA . SER B 1 118 ? -1.963 -47.625 -21.594 1 95.69 118 SER B CA 1
ATOM 3767 C C . SER B 1 118 ? -1.984 -47.406 -20.094 1 95.69 118 SER B C 1
ATOM 3769 O O . SER B 1 118 ? -1.159 -46.656 -19.562 1 95.69 118 SER B O 1
ATOM 3771 N N . LYS B 1 119 ? -2.973 -47.906 -19.328 1 97.5 119 LYS B N 1
ATOM 3772 C CA . LYS B 1 119 ? -3.107 -47.781 -17.875 1 97.5 119 LYS B CA 1
ATOM 3773 C C . LYS B 1 119 ? -3.129 -46.344 -17.422 1 97.5 119 LYS B C 1
ATOM 3775 O O . LYS B 1 119 ? -2.424 -45.969 -16.484 1 97.5 119 LYS B O 1
ATOM 3780 N N . ILE B 1 120 ? -3.998 -45.594 -18.156 1 97.5 120 ILE B N 1
ATOM 3781 C CA . ILE B 1 120 ? -3.955 -44.156 -17.906 1 97.5 120 ILE B CA 1
ATOM 3782 C C . ILE B 1 120 ? -5.316 -43.688 -17.406 1 97.5 120 ILE B C 1
ATOM 3784 O O . ILE B 1 120 ? -6.355 -44.219 -17.812 1 97.5 120 ILE B O 1
ATOM 3788 N N . TRP B 1 121 ? -5.254 -42.719 -16.438 1 98.44 121 TRP B N 1
ATOM 3789 C CA . TRP B 1 121 ? -6.375 -41.844 -16.109 1 98.44 121 TRP B CA 1
ATOM 3790 C C . TRP B 1 121 ? -6.059 -40.375 -16.469 1 98.44 121 TRP B C 1
ATOM 3792 O O . TRP B 1 121 ? -4.898 -39.969 -16.422 1 98.44 121 TRP B O 1
ATOM 3802 N N . VAL B 1 122 ? -7.082 -39.719 -16.906 1 98.69 122 VAL B N 1
ATOM 3803 C CA . VAL B 1 122 ? -7.008 -38.281 -17.125 1 98.69 122 VAL B CA 1
ATOM 3804 C C . VAL B 1 122 ? -7.938 -37.562 -16.141 1 98.69 122 VAL B C 1
ATOM 3806 O O . VAL B 1 122 ? -9.055 -38 -15.898 1 98.69 122 VAL B O 1
ATOM 3809 N N . ALA B 1 123 ? -7.445 -36.5 -15.562 1 98.81 123 ALA B N 1
ATOM 3810 C CA . ALA B 1 123 ? -8.273 -35.719 -14.633 1 98.81 123 ALA B CA 1
ATOM 3811 C C . ALA B 1 123 ? -8.18 -34.25 -14.922 1 98.81 123 ALA B C 1
ATOM 3813 O O . ALA B 1 123 ? -7.098 -33.719 -15.164 1 98.81 123 ALA B O 1
ATOM 3814 N N . PHE B 1 124 ? -9.281 -33.594 -14.992 1 98.88 124 PHE B N 1
ATOM 3815 C CA . PHE B 1 124 ? -9.398 -32.125 -14.984 1 98.88 124 PHE B CA 1
ATOM 3816 C C . PHE B 1 124 ? -9.836 -31.625 -13.617 1 98.88 124 PHE B C 1
ATOM 3818 O O . PHE B 1 124 ? -10.938 -31.938 -13.156 1 98.88 124 PHE B O 1
ATOM 3825 N N . THR B 1 125 ? -8.953 -30.828 -12.945 1 98.81 125 THR B N 1
ATOM 3826 C CA . THR B 1 125 ? -9.18 -30.469 -11.547 1 98.81 125 THR B CA 1
ATOM 3827 C C . THR B 1 125 ? -9.617 -29.016 -11.422 1 98.81 125 THR B C 1
ATOM 3829 O O . THR B 1 125 ? -9.289 -28.188 -12.273 1 98.81 125 THR B O 1
ATOM 3832 N N . GLY B 1 126 ? -10.375 -28.766 -10.383 1 98.38 126 GLY B N 1
ATOM 3833 C CA . GLY B 1 126 ? -10.805 -27.406 -10.086 1 98.38 126 GLY B CA 1
ATOM 3834 C C . GLY B 1 126 ? -10.062 -26.797 -8.914 1 98.38 126 GLY B C 1
ATOM 3835 O O . GLY B 1 126 ? -9.484 -27.5 -8.102 1 98.38 126 GLY B O 1
ATOM 3836 N N . ASP B 1 127 ? -9.961 -25.484 -8.914 1 97.62 127 ASP B N 1
ATOM 3837 C CA . ASP B 1 127 ? -9.562 -24.672 -7.773 1 97.62 127 ASP B CA 1
ATOM 3838 C C . ASP B 1 127 ? -8.047 -24.688 -7.578 1 97.62 127 ASP B C 1
ATOM 3840 O O . ASP B 1 127 ? -7.559 -24.531 -6.457 1 97.62 127 ASP B O 1
ATOM 3844 N N . GLU B 1 128 ? -7.312 -24.922 -8.602 1 97.5 128 GLU B N 1
ATOM 3845 C CA . GLU B 1 128 ? -5.855 -24.875 -8.508 1 97.5 128 GLU B CA 1
ATOM 3846 C C . GLU B 1 128 ? -5.379 -23.453 -8.203 1 97.5 128 GLU B C 1
ATOM 3848 O O . GLU B 1 128 ? -4.426 -23.266 -7.445 1 97.5 128 GLU B O 1
ATOM 3853 N N . GLU B 1 129 ? -5.973 -22.438 -8.68 1 96.06 129 GLU B N 1
ATOM 3854 C CA . GLU B 1 129 ? -5.551 -21.047 -8.609 1 96.06 129 GLU B CA 1
ATOM 3855 C C . GLU B 1 129 ? -5.836 -20.469 -7.227 1 96.06 129 GLU B C 1
ATOM 3857 O O . GLU B 1 129 ? -5.484 -19.312 -6.949 1 96.06 129 GLU B O 1
ATOM 3862 N N . ARG B 1 130 ? -6.48 -21.203 -6.359 1 93 130 ARG B N 1
ATOM 3863 C CA . ARG B 1 130 ? -6.801 -20.75 -5.012 1 93 130 ARG B CA 1
ATOM 3864 C C . ARG B 1 130 ? -6.254 -21.703 -3.959 1 93 130 ARG B C 1
ATOM 3866 O O . ARG B 1 130 ? -5.055 -21.719 -3.68 1 93 130 ARG B O 1
ATOM 3873 N N . GLU B 1 131 ? -7.02 -22.812 -3.617 1 92.12 131 GLU B N 1
ATOM 3874 C CA . GLU B 1 131 ? -6.629 -23.641 -2.479 1 92.12 131 GLU B CA 1
ATOM 3875 C C . GLU B 1 131 ? -6.176 -25.031 -2.932 1 92.12 131 GLU B C 1
ATOM 3877 O O . GLU B 1 131 ? -5.719 -25.828 -2.119 1 92.12 131 GLU B O 1
ATOM 3882 N N . GLY B 1 132 ? -6.309 -25.312 -4.195 1 96.31 132 GLY B N 1
ATOM 3883 C CA . GLY B 1 132 ? -5.934 -26.625 -4.676 1 96.31 132 GLY B CA 1
ATOM 3884 C C . GLY B 1 132 ? -6.859 -27.719 -4.18 1 96.31 132 GLY B C 1
ATOM 3885 O O . GLY B 1 132 ? -6.445 -28.875 -4.047 1 96.31 132 GLY B O 1
ATOM 3886 N N . ARG B 1 133 ? -8.234 -27.375 -3.951 1 96.94 133 ARG B N 1
ATOM 3887 C CA . ARG B 1 133 ? -9.18 -28.312 -3.348 1 96.94 133 ARG B CA 1
ATOM 3888 C C . ARG B 1 133 ? -9.43 -29.5 -4.27 1 96.94 133 ARG B C 1
ATOM 3890 O O . ARG B 1 133 ? -9.594 -30.625 -3.801 1 96.94 133 ARG B O 1
ATOM 3897 N N . GLY B 1 134 ? -9.391 -29.25 -5.559 1 98.44 134 GLY B N 1
ATOM 3898 C CA . GLY B 1 134 ? -9.625 -30.312 -6.527 1 98.44 134 GLY B CA 1
ATOM 3899 C C . GLY B 1 134 ? -8.586 -31.406 -6.477 1 98.44 134 GLY B C 1
ATOM 3900 O O . GLY B 1 134 ? -8.914 -32.594 -6.285 1 98.44 134 GLY B O 1
ATOM 3901 N N . SER B 1 135 ? -7.379 -31.016 -6.613 1 98.31 135 SER B N 1
ATOM 3902 C CA . SER B 1 135 ? -6.305 -32 -6.625 1 98.31 135 SER B CA 1
ATOM 3903 C C . SER B 1 135 ? -6.141 -32.656 -5.254 1 98.31 135 SER B C 1
ATOM 3905 O O . SER B 1 135 ? -5.785 -33.812 -5.156 1 98.31 135 SER B O 1
ATOM 3907 N N . ARG B 1 136 ? -6.336 -31.891 -4.203 1 97.38 136 ARG B N 1
ATOM 3908 C CA . ARG B 1 136 ? -6.289 -32.469 -2.867 1 97.38 136 ARG B CA 1
ATOM 3909 C C . ARG B 1 136 ? -7.316 -33.594 -2.719 1 97.38 136 ARG B C 1
ATOM 3911 O O . ARG B 1 136 ? -7 -34.656 -2.213 1 97.38 136 ARG B O 1
ATOM 3918 N N . GLY B 1 137 ? -8.539 -33.312 -3.072 1 97.31 137 GLY B N 1
ATOM 3919 C CA . GLY B 1 137 ? -9.594 -34.312 -3.035 1 97.31 137 GLY B CA 1
ATOM 3920 C C . GLY B 1 137 ? -9.289 -35.531 -3.893 1 97.31 137 GLY B C 1
ATOM 3921 O O . GLY B 1 137 ? -9.469 -36.656 -3.457 1 97.31 137 GLY B O 1
ATOM 3922 N N . LEU B 1 138 ? -8.805 -35.25 -5.09 1 98 138 LEU B N 1
ATOM 3923 C CA . LEU B 1 138 ? -8.484 -36.344 -6.008 1 98 138 LEU B CA 1
ATOM 3924 C C . LEU B 1 138 ? -7.371 -37.219 -5.445 1 98 138 LEU B C 1
ATOM 3926 O O . LEU B 1 138 ? -7.461 -38.438 -5.488 1 98 138 LEU B O 1
ATOM 3930 N N . ALA B 1 139 ? -6.344 -36.594 -4.953 1 97.88 139 ALA B N 1
ATOM 3931 C CA . ALA B 1 139 ? -5.207 -37.344 -4.406 1 97.88 139 ALA B CA 1
ATOM 3932 C C . ALA B 1 139 ? -5.648 -38.281 -3.297 1 97.88 139 ALA B C 1
ATOM 3934 O O . ALA B 1 139 ? -5.102 -39.375 -3.154 1 97.88 139 ALA B O 1
ATOM 3935 N N . ALA B 1 140 ? -6.621 -37.906 -2.561 1 95.94 140 ALA B N 1
ATOM 3936 C CA . ALA B 1 140 ? -7.098 -38.719 -1.427 1 95.94 140 ALA B CA 1
ATOM 3937 C C . ALA B 1 140 ? -7.855 -39.938 -1.899 1 95.94 140 ALA B C 1
ATOM 3939 O O . ALA B 1 140 ? -7.984 -40.906 -1.159 1 95.94 140 ALA B O 1
ATOM 3940 N N . SER B 1 141 ? -8.328 -39.938 -3.098 1 94.69 141 SER B N 1
ATOM 3941 C CA . SER B 1 141 ? -9.227 -41 -3.537 1 94.69 141 SER B CA 1
ATOM 3942 C C . SER B 1 141 ? -8.586 -41.844 -4.645 1 94.69 141 SER B C 1
ATOM 3944 O O . SER B 1 141 ? -9.227 -42.719 -5.203 1 94.69 141 SER B O 1
ATOM 3946 N N . LEU B 1 142 ? -7.398 -41.594 -4.973 1 96 142 LEU B N 1
ATOM 3947 C CA . LEU B 1 142 ? -6.738 -42.312 -6.074 1 96 142 LEU B CA 1
ATOM 3948 C C . LEU B 1 142 ? -6.562 -43.781 -5.754 1 96 142 LEU B C 1
ATOM 3950 O O . LEU B 1 142 ? -6.281 -44.156 -4.605 1 96 142 LEU B O 1
ATOM 3954 N N . PRO B 1 143 ? -6.703 -44.625 -6.719 1 96.56 143 PRO B N 1
ATOM 3955 C CA . PRO B 1 143 ? -6.422 -46.031 -6.48 1 96.56 143 PRO B CA 1
ATOM 3956 C C . PRO B 1 143 ? -4.938 -46.312 -6.234 1 96.56 143 PRO B C 1
ATOM 3958 O O . PRO B 1 143 ? -4.082 -45.562 -6.719 1 96.56 143 PRO B O 1
ATOM 3961 N N . PRO B 1 144 ? -4.668 -47.375 -5.559 1 96.5 144 PRO B N 1
ATOM 3962 C CA . PRO B 1 144 ? -3.279 -47.688 -5.223 1 96.5 144 PRO B CA 1
ATOM 3963 C C . PRO B 1 144 ? -2.447 -48.062 -6.445 1 96.5 144 PRO B C 1
ATOM 3965 O O . PRO B 1 144 ? -1.215 -48.062 -6.383 1 96.5 144 PRO B O 1
ATOM 3968 N N . SER B 1 145 ? -3.123 -48.375 -7.52 1 97.5 145 SER B N 1
ATOM 3969 C CA . SER B 1 145 ? -2.402 -48.781 -8.719 1 97.5 145 SER B CA 1
ATOM 3970 C C . SER B 1 145 ? -1.672 -47.625 -9.352 1 97.5 145 SER B C 1
ATOM 3972 O O . SER B 1 145 ? -0.738 -47.812 -10.133 1 97.5 145 SER B O 1
ATOM 3974 N N . LEU B 1 146 ? -2.105 -46.438 -9.062 1 98 146 LEU B N 1
ATOM 3975 C CA . LEU B 1 146 ? -1.472 -45.25 -9.633 1 98 146 LEU B CA 1
ATOM 3976 C C . LEU B 1 146 ? -0.08 -45.031 -9.039 1 98 146 LEU B C 1
ATOM 3978 O O . LEU B 1 146 ? 0.087 -45 -7.82 1 98 146 LEU B O 1
ATOM 3982 N N . ARG B 1 147 ? 0.906 -44.781 -9.891 1 97.81 147 ARG B N 1
ATOM 3983 C CA . ARG B 1 147 ? 2.291 -44.656 -9.461 1 97.81 147 ARG B CA 1
ATOM 3984 C C . ARG B 1 147 ? 2.896 -43.344 -9.953 1 97.81 147 ARG B C 1
ATOM 3986 O O . ARG B 1 147 ? 3.801 -42.781 -9.32 1 97.81 147 ARG B O 1
ATOM 3993 N N . TYR B 1 148 ? 2.359 -42.875 -11.062 1 98.38 148 TYR B N 1
ATOM 3994 C CA . TYR B 1 148 ? 2.973 -41.719 -11.75 1 98.38 148 TYR B CA 1
ATOM 3995 C C . TYR B 1 148 ? 1.939 -40.656 -12.047 1 98.38 148 TYR B C 1
ATOM 3997 O O . TYR B 1 148 ? 0.752 -40.938 -12.203 1 98.38 148 TYR B O 1
ATOM 4005 N N . ALA B 1 149 ? 2.422 -39.406 -12.086 1 98.75 149 ALA B N 1
ATOM 4006 C CA . ALA B 1 149 ? 1.546 -38.312 -12.484 1 98.75 149 ALA B CA 1
ATOM 4007 C C . ALA B 1 149 ? 2.275 -37.344 -13.398 1 98.75 149 ALA B C 1
ATOM 4009 O O . ALA B 1 149 ? 3.43 -36.969 -13.148 1 98.75 149 ALA B O 1
ATOM 4010 N N . LEU B 1 150 ? 1.688 -36.969 -14.469 1 98.88 150 LEU B N 1
ATOM 4011 C CA . LEU B 1 150 ? 2.074 -35.844 -15.305 1 98.88 150 LEU B CA 1
ATOM 4012 C C . LEU B 1 150 ? 1.097 -34.688 -15.141 1 98.88 150 LEU B C 1
ATOM 4014 O O . LEU B 1 150 ? -0.075 -34.812 -15.508 1 98.88 150 LEU B O 1
ATOM 4018 N N . VAL B 1 151 ? 1.577 -33.625 -14.562 1 98.94 151 VAL B N 1
ATOM 4019 C CA . VAL B 1 151 ? 0.734 -32.469 -14.328 1 98.94 151 VAL B CA 1
ATOM 4020 C C . VAL B 1 151 ? 1.054 -31.375 -15.359 1 98.94 151 VAL B C 1
ATOM 4022 O O . VAL B 1 151 ? 2.215 -31 -15.531 1 98.94 151 VAL B O 1
ATOM 4025 N N . LEU B 1 152 ? 0.067 -30.906 -16.047 1 98.94 152 LEU B N 1
ATOM 4026 C CA . LEU B 1 152 ? 0.289 -29.938 -17.125 1 98.94 152 LEU B CA 1
ATOM 4027 C C . LEU B 1 152 ? 0.288 -28.516 -16.594 1 98.94 152 LEU B C 1
ATOM 4029 O O . LEU B 1 152 ? -0.695 -28.078 -15.992 1 98.94 152 LEU B O 1
ATOM 4033 N N . GLU B 1 153 ? 1.337 -27.828 -16.734 1 98.81 153 GLU B N 1
ATOM 4034 C CA . GLU B 1 153 ? 1.578 -26.438 -16.375 1 98.81 153 GLU B CA 1
ATOM 4035 C C . GLU B 1 153 ? 2.516 -25.766 -17.375 1 98.81 153 GLU B C 1
ATOM 4037 O O . GLU B 1 153 ? 3.244 -26.438 -18.109 1 98.81 153 GLU B O 1
ATOM 4042 N N . PRO B 1 154 ? 2.539 -24.484 -17.406 1 98.69 154 PRO B N 1
ATOM 4043 C CA . PRO B 1 154 ? 3.426 -23.828 -18.375 1 98.69 154 PRO B CA 1
ATOM 4044 C C . PRO B 1 154 ? 4.898 -23.922 -17.984 1 98.69 154 PRO B C 1
ATOM 4046 O O . PRO B 1 154 ? 5.359 -23.172 -17.125 1 98.69 154 PRO B O 1
ATOM 4049 N N . THR B 1 155 ? 5.59 -24.781 -18.688 1 98.31 155 THR B N 1
ATOM 4050 C CA . THR B 1 155 ? 7.02 -24.969 -18.469 1 98.31 155 THR B CA 1
ATOM 4051 C C . THR B 1 155 ? 7.797 -24.703 -19.766 1 98.31 155 THR B C 1
ATOM 4053 O O . THR B 1 155 ? 8.906 -25.219 -19.938 1 98.31 155 THR B O 1
ATOM 4056 N N . ARG B 1 156 ? 7.188 -24.078 -20.688 1 97.44 156 ARG B N 1
ATOM 4057 C CA . ARG B 1 156 ? 7.77 -23.828 -22 1 97.44 156 ARG B CA 1
ATOM 4058 C C . ARG B 1 156 ? 8.117 -25.141 -22.703 1 97.44 156 ARG B C 1
ATOM 4060 O O . ARG B 1 156 ? 9.117 -25.219 -23.422 1 97.44 156 ARG B O 1
ATOM 4067 N N . GLY B 1 157 ? 7.387 -26.172 -22.359 1 97.5 157 GLY B N 1
ATOM 4068 C CA . GLY B 1 157 ? 7.609 -27.469 -22.969 1 97.5 157 GLY B CA 1
ATOM 4069 C C . GLY B 1 157 ? 8.781 -28.219 -22.375 1 97.5 157 GLY B C 1
ATOM 4070 O O . GLY B 1 157 ? 9.195 -29.25 -22.906 1 97.5 157 GLY B O 1
ATOM 4071 N N . GLU B 1 158 ? 9.305 -27.75 -21.312 1 98 158 GLU B N 1
ATOM 4072 C CA . GLU B 1 158 ? 10.398 -28.453 -20.625 1 98 158 GLU B CA 1
ATOM 4073 C C . GLU B 1 158 ? 9.875 -29.359 -19.531 1 98 158 GLU B C 1
ATOM 4075 O O . GLU B 1 158 ? 8.828 -29.094 -18.938 1 98 158 GLU B O 1
ATOM 4080 N N . LEU B 1 159 ? 10.641 -30.438 -19.25 1 98.62 159 LEU B N 1
ATOM 4081 C CA . LEU B 1 159 ? 10.258 -31.375 -18.219 1 98.62 159 LEU B CA 1
ATOM 4082 C C . LEU B 1 159 ? 10.734 -30.906 -16.844 1 98.62 159 LEU B C 1
ATOM 4084 O O . LEU B 1 159 ? 11.945 -30.766 -16.625 1 98.62 159 LEU B O 1
ATOM 4088 N N . ALA B 1 160 ? 9.844 -30.672 -15.953 1 98.75 160 ALA B N 1
ATOM 4089 C CA . ALA B 1 160 ? 10.195 -30.297 -14.586 1 98.75 160 ALA B CA 1
ATOM 4090 C C . ALA B 1 160 ? 10.062 -31.484 -13.633 1 98.75 160 ALA B C 1
ATOM 4092 O O . ALA B 1 160 ? 8.953 -31.922 -13.328 1 98.75 160 ALA B O 1
ATOM 4093 N N . PHE B 1 161 ? 11.18 -31.906 -13.133 1 98.19 161 PHE B N 1
ATOM 4094 C CA . PHE B 1 161 ? 11.211 -33.062 -12.227 1 98.19 161 PHE B CA 1
ATOM 4095 C C . PHE B 1 161 ? 11.219 -32.594 -10.773 1 98.19 161 PHE B C 1
ATOM 4097 O O . PHE B 1 161 ? 11.375 -33.406 -9.867 1 98.19 161 PHE B O 1
ATOM 4104 N N . SER B 1 162 ? 11.141 -31.297 -10.578 1 98.12 162 SER B N 1
ATOM 4105 C CA . SER B 1 162 ? 11.086 -30.703 -9.242 1 98.12 162 SER B CA 1
ATOM 4106 C C . SER B 1 162 ? 10.227 -29.453 -9.234 1 98.12 162 SER B C 1
ATOM 4108 O O . SER B 1 162 ? 9.891 -28.906 -10.289 1 98.12 162 SER B O 1
ATOM 4110 N N . SER B 1 163 ? 9.836 -29.062 -8.031 1 98.38 163 SER B N 1
ATOM 4111 C CA . SER B 1 163 ? 9.039 -27.844 -7.863 1 98.38 163 SER B CA 1
ATOM 4112 C C . SER B 1 163 ? 9.445 -27.094 -6.602 1 98.38 163 SER B C 1
ATOM 4114 O O . SER B 1 163 ? 9.828 -27.703 -5.602 1 98.38 163 SER B O 1
ATOM 4116 N N . CYS B 1 164 ? 9.375 -25.781 -6.715 1 98.44 164 CYS B N 1
ATOM 4117 C CA . CYS B 1 164 ? 9.562 -24.969 -5.527 1 98.44 164 CYS B CA 1
ATOM 4118 C C . CYS B 1 164 ? 8.422 -25.156 -4.539 1 98.44 164 CYS B C 1
ATOM 4120 O O . CYS B 1 164 ? 7.293 -25.453 -4.938 1 98.44 164 CYS B O 1
ATOM 4122 N N . GLY B 1 165 ? 8.828 -25.047 -3.246 1 97.06 165 GLY B N 1
ATOM 4123 C CA . GLY B 1 165 ? 7.809 -24.828 -2.234 1 97.06 165 GLY B CA 1
ATOM 4124 C C . GLY B 1 165 ? 7.312 -23.406 -2.188 1 97.06 165 GLY B C 1
ATOM 4125 O O . GLY B 1 165 ? 7.734 -22.562 -2.99 1 97.06 165 GLY B O 1
ATOM 4126 N N . SER B 1 166 ? 6.383 -23.172 -1.255 1 95.56 166 SER B N 1
ATOM 4127 C CA . SER B 1 166 ? 5.797 -21.844 -1.205 1 95.56 166 SER B CA 1
ATOM 4128 C C . SER B 1 166 ? 5.367 -21.484 0.213 1 95.56 166 SER B C 1
ATOM 4130 O O . SER B 1 166 ? 4.953 -22.344 0.982 1 95.56 166 SER B O 1
ATOM 4132 N N . LEU B 1 167 ? 5.57 -20.266 0.54 1 96 167 LEU B N 1
ATOM 4133 C CA . LEU B 1 167 ? 5.02 -19.609 1.723 1 96 167 LEU B CA 1
ATOM 4134 C C . LEU B 1 167 ? 4.348 -18.297 1.352 1 96 167 LEU B C 1
ATOM 4136 O O . LEU B 1 167 ? 4.98 -17.422 0.769 1 96 167 LEU B O 1
ATOM 4140 N N . GLU B 1 168 ? 3.094 -18.188 1.618 1 95.88 168 GLU B N 1
ATOM 4141 C CA . GLU B 1 168 ? 2.381 -16.938 1.414 1 95.88 168 GLU B CA 1
ATOM 4142 C C . GLU B 1 168 ? 1.866 -16.375 2.734 1 95.88 168 GLU B C 1
ATOM 4144 O O . GLU B 1 168 ? 1.148 -17.047 3.471 1 95.88 168 GLU B O 1
ATOM 4149 N N . TYR B 1 169 ? 2.238 -15.117 3.016 1 96.31 169 TYR B N 1
ATOM 4150 C CA . TYR B 1 169 ? 1.906 -14.523 4.305 1 96.31 169 TYR B CA 1
ATOM 4151 C C . TYR B 1 169 ? 1.089 -13.25 4.121 1 96.31 169 TYR B C 1
ATOM 4153 O O . TYR B 1 169 ? 1.209 -12.562 3.1 1 96.31 169 TYR B O 1
ATOM 4161 N N . GLU B 1 170 ? 0.237 -13.055 5.035 1 96.75 170 GLU B N 1
ATOM 4162 C CA . GLU B 1 170 ? -0.421 -11.766 5.23 1 96.75 170 GLU B CA 1
ATOM 4163 C C . GLU B 1 170 ? -0.056 -11.164 6.582 1 96.75 170 GLU B C 1
ATOM 4165 O O . GLU B 1 170 ? -0.008 -11.867 7.594 1 96.75 170 GLU B O 1
ATOM 4170 N N . VAL B 1 171 ? 0.243 -9.906 6.594 1 97.25 171 VAL B N 1
ATOM 4171 C CA . VAL B 1 171 ? 0.647 -9.195 7.805 1 97.25 171 VAL B CA 1
ATOM 4172 C C . VAL B 1 171 ? -0.171 -7.918 7.953 1 97.25 171 VAL B C 1
ATOM 4174 O O . VAL B 1 171 ? -0.163 -7.062 7.066 1 97.25 171 VAL B O 1
ATOM 4177 N N . GLU B 1 172 ? -0.909 -7.84 8.992 1 97.31 172 GLU B N 1
ATOM 4178 C CA . GLU B 1 172 ? -1.504 -6.578 9.414 1 97.31 172 GLU B CA 1
ATOM 4179 C C . GLU B 1 172 ? -0.577 -5.82 10.359 1 97.31 172 GLU B C 1
ATOM 4181 O O . GLU B 1 172 ? -0.184 -6.344 11.398 1 97.31 172 GLU B O 1
ATOM 4186 N N . ILE B 1 173 ? -0.247 -4.656 9.992 1 98 173 ILE B N 1
ATOM 4187 C CA . ILE B 1 173 ? 0.688 -3.834 10.75 1 98 173 ILE B CA 1
ATOM 4188 C C . ILE B 1 173 ? -0.051 -2.648 11.367 1 98 173 ILE B C 1
ATOM 4190 O O . ILE B 1 173 ? -0.506 -1.752 10.648 1 98 173 ILE B O 1
ATOM 4194 N N . LYS B 1 174 ? -0.177 -2.613 12.617 1 97.38 174 LYS B N 1
ATOM 4195 C CA . LYS B 1 174 ? -0.792 -1.49 13.32 1 97.38 174 LYS B CA 1
ATOM 4196 C C . LYS B 1 174 ? 0.267 -0.548 13.883 1 97.38 174 LYS B C 1
ATOM 4198 O O . LYS B 1 174 ? 1.119 -0.964 14.672 1 97.38 174 LYS B O 1
ATOM 4203 N N . GLY B 1 175 ? 0.229 0.657 13.461 1 97.19 175 GLY B N 1
ATOM 4204 C CA . GLY B 1 175 ? 1.171 1.657 13.938 1 97.19 175 GLY B CA 1
ATOM 4205 C C . GLY B 1 175 ? 0.594 2.549 15.023 1 97.19 175 GLY B C 1
ATOM 4206 O O . GLY B 1 175 ? -0.407 2.201 15.648 1 97.19 175 GLY B O 1
ATOM 4207 N N . THR B 1 176 ? 1.308 3.566 15.32 1 97.56 176 THR B N 1
ATOM 4208 C CA . THR B 1 176 ? 0.899 4.621 16.25 1 97.56 176 THR B CA 1
ATOM 4209 C C . THR B 1 176 ? 0.746 5.949 15.508 1 97.56 176 THR B C 1
ATOM 4211 O O . THR B 1 176 ? 1.733 6.535 15.062 1 97.56 176 THR B O 1
ATOM 4214 N N . PRO B 1 177 ? -0.485 6.375 15.391 1 97.38 177 PRO B N 1
ATOM 4215 C CA . PRO B 1 177 ? -0.712 7.598 14.617 1 97.38 177 PRO B CA 1
ATOM 4216 C C . PRO B 1 177 ? -0.147 8.844 15.305 1 97.38 177 PRO B C 1
ATOM 4218 O O . PRO B 1 177 ? -0.069 8.891 16.531 1 97.38 177 PRO B O 1
ATOM 4221 N N . SER B 1 178 ? 0.259 9.797 14.586 1 98.25 178 SER B N 1
ATOM 4222 C CA . SER B 1 178 ? 0.678 11.148 14.953 1 98.25 178 SER B CA 1
ATOM 4223 C C . SER B 1 178 ? 0.48 12.125 13.797 1 98.25 178 SER B C 1
ATOM 4225 O O . SER B 1 178 ? 0.265 11.703 12.656 1 98.25 178 SER B O 1
ATOM 4227 N N . HIS B 1 179 ? 0.441 13.344 14.133 1 98.44 179 HIS B N 1
ATOM 4228 C CA . HIS B 1 179 ? 0.406 14.328 13.062 1 98.44 179 HIS B CA 1
ATOM 4229 C C . HIS B 1 179 ? 1.557 14.117 12.078 1 98.44 179 HIS B C 1
ATOM 4231 O O . HIS B 1 179 ? 2.674 13.789 12.492 1 98.44 179 HIS B O 1
ATOM 4237 N N . GLY B 1 180 ? 1.303 14.352 10.844 1 97.81 180 GLY B N 1
ATOM 4238 C CA . GLY B 1 180 ? 2.27 14.055 9.797 1 97.81 180 GLY B CA 1
ATOM 4239 C C . GLY B 1 180 ? 3.551 14.852 9.922 1 97.81 180 GLY B C 1
ATOM 4240 O O . GLY B 1 180 ? 4.594 14.445 9.406 1 97.81 180 GLY B O 1
ATOM 4241 N N . SER B 1 181 ? 3.518 15.953 10.617 1 98 181 SER B N 1
ATOM 4242 C CA . SER B 1 181 ? 4.672 16.844 10.734 1 98 181 SER B CA 1
ATOM 4243 C C . SER B 1 181 ? 5.559 16.438 11.906 1 98 181 SER B C 1
ATOM 4245 O O . SER B 1 181 ? 6.652 16.984 12.078 1 98 181 SER B O 1
ATOM 4247 N N . VAL B 1 182 ? 5.07 15.531 12.734 1 98.06 182 VAL B N 1
ATOM 4248 C CA . VAL B 1 182 ? 5.871 15.047 13.859 1 98.06 182 VAL B CA 1
ATOM 4249 C C . VAL B 1 182 ? 5.848 13.523 13.891 1 98.06 182 VAL B C 1
ATOM 4251 O O . VAL B 1 182 ? 5.508 12.922 14.914 1 98.06 182 VAL B O 1
ATOM 4254 N N . PRO B 1 183 ? 6.344 12.938 12.852 1 97.94 183 PRO B N 1
ATOM 4255 C CA . PRO B 1 183 ? 6.246 11.484 12.734 1 97.94 183 PRO B CA 1
ATOM 4256 C C . PRO B 1 183 ? 6.996 10.742 13.836 1 97.94 183 PRO B C 1
ATOM 4258 O O . PRO B 1 183 ? 6.68 9.594 14.141 1 97.94 183 PRO B O 1
ATOM 4261 N N . GLU B 1 184 ? 7.992 11.406 14.5 1 96.56 184 GLU B N 1
ATOM 4262 C CA . GLU B 1 184 ? 8.789 10.773 15.547 1 96.56 184 GLU B CA 1
ATOM 4263 C C . GLU B 1 184 ? 7.949 10.5 16.797 1 96.56 184 GLU B C 1
ATOM 4265 O O . GLU B 1 184 ? 8.344 9.719 17.656 1 96.56 184 GLU B O 1
ATOM 4270 N N . ARG B 1 185 ? 6.801 11.148 16.844 1 97.19 185 ARG B N 1
ATOM 4271 C CA . ARG B 1 185 ? 5.914 10.953 17.984 1 97.19 185 ARG B CA 1
ATOM 4272 C C . ARG B 1 185 ? 4.984 9.766 17.75 1 97.19 185 ARG B C 1
ATOM 4274 O O . ARG B 1 185 ? 4.203 9.398 18.625 1 97.19 185 ARG B O 1
ATOM 4281 N N . GLY B 1 186 ? 5.035 9.148 16.578 1 97.56 186 GLY B N 1
ATOM 4282 C CA . GLY B 1 186 ? 4.297 7.949 16.234 1 97.56 186 GLY B CA 1
ATOM 4283 C C . GLY B 1 186 ? 5.18 6.844 15.688 1 97.56 186 GLY B C 1
ATOM 4284 O O . GLY B 1 186 ? 6.387 6.824 15.938 1 97.56 186 GLY B O 1
ATOM 4285 N N . LYS B 1 187 ? 4.59 5.848 15.125 1 97.88 187 LYS B N 1
ATOM 4286 C CA . LYS B 1 187 ? 5.258 4.758 14.414 1 97.88 187 LYS B CA 1
ATOM 4287 C C . LYS B 1 187 ? 4.555 4.438 13.102 1 97.88 187 LYS B C 1
ATOM 4289 O O . LYS B 1 187 ? 3.396 4.012 13.102 1 97.88 187 LYS B O 1
ATOM 4294 N N . ASN B 1 188 ? 5.227 4.609 12.047 1 98.38 188 ASN B N 1
ATOM 4295 C CA . ASN B 1 188 ? 4.637 4.504 10.711 1 98.38 188 ASN B CA 1
ATOM 4296 C C . ASN B 1 188 ? 4.648 3.061 10.211 1 98.38 188 ASN B C 1
ATOM 4298 O O . ASN B 1 188 ? 5.715 2.494 9.969 1 98.38 188 ASN B O 1
ATOM 4302 N N . PRO B 1 189 ? 3.508 2.486 10.016 1 98.31 189 PRO B N 1
ATOM 4303 C CA . PRO B 1 189 ? 3.457 1.089 9.586 1 98.31 189 PRO B CA 1
ATOM 4304 C C . PRO B 1 189 ? 4.012 0.886 8.18 1 98.31 189 PRO B C 1
ATOM 4306 O O . PRO B 1 189 ? 4.477 -0.208 7.844 1 98.31 189 PRO B O 1
ATOM 4309 N N . LEU B 1 190 ? 3.953 1.915 7.305 1 98.75 190 LEU B N 1
ATOM 4310 C CA . LEU B 1 190 ? 4.516 1.812 5.961 1 98.75 190 LEU B CA 1
ATOM 4311 C C . LEU B 1 190 ? 6.039 1.735 6.012 1 98.75 190 LEU B C 1
ATOM 4313 O O . LEU B 1 190 ? 6.652 0.981 5.254 1 98.75 190 LEU B O 1
ATOM 4317 N N . LEU B 1 191 ? 6.652 2.531 6.895 1 98.25 191 LEU B N 1
ATOM 4318 C CA . LEU B 1 191 ? 8.102 2.459 7.055 1 98.25 191 LEU B CA 1
ATOM 4319 C C . LEU B 1 191 ? 8.516 1.122 7.66 1 98.25 191 LEU B C 1
ATOM 4321 O O . LEU B 1 191 ? 9.539 0.55 7.27 1 98.25 191 LEU B O 1
ATOM 4325 N N . TRP B 1 192 ? 7.707 0.672 8.602 1 97.88 192 TRP B N 1
ATOM 4326 C CA . TRP B 1 192 ? 7.984 -0.655 9.148 1 97.88 192 TRP B CA 1
ATOM 4327 C C . TRP B 1 192 ? 7.988 -1.703 8.039 1 97.88 192 TRP B C 1
ATOM 4329 O O . TRP B 1 192 ? 8.898 -2.531 7.965 1 97.88 192 TRP B O 1
ATOM 4339 N N . ALA B 1 193 ? 6.965 -1.699 7.184 1 98.38 193 ALA B N 1
ATOM 4340 C CA . ALA B 1 193 ? 6.836 -2.66 6.094 1 98.38 193 ALA B CA 1
ATOM 4341 C C . ALA B 1 193 ? 8.031 -2.58 5.148 1 98.38 193 ALA B C 1
ATOM 4343 O O . ALA B 1 193 ? 8.555 -3.607 4.707 1 98.38 193 ALA B O 1
ATOM 4344 N N . ALA B 1 194 ? 8.469 -1.304 4.824 1 98.5 194 ALA B N 1
ATOM 4345 C CA . ALA B 1 194 ? 9.609 -1.111 3.936 1 98.5 194 ALA B CA 1
ATOM 4346 C C . ALA B 1 194 ? 10.875 -1.721 4.531 1 98.5 194 ALA B C 1
ATOM 4348 O O . ALA B 1 194 ? 11.609 -2.441 3.846 1 98.5 194 ALA B O 1
ATOM 4349 N N . HIS B 1 195 ? 11.117 -1.435 5.801 1 97.94 195 HIS B N 1
ATOM 4350 C CA . HIS B 1 195 ? 12.281 -2 6.48 1 97.94 195 HIS B CA 1
ATOM 4351 C C . HIS B 1 195 ? 12.203 -3.523 6.516 1 97.94 195 HIS B C 1
ATOM 4353 O O . HIS B 1 195 ? 13.211 -4.203 6.297 1 97.94 195 HIS B O 1
ATOM 4359 N N . PHE B 1 196 ? 11.016 -4.074 6.809 1 97.94 196 PHE B N 1
ATOM 4360 C CA . PHE B 1 196 ? 10.812 -5.516 6.859 1 97.94 196 PHE B CA 1
ATOM 4361 C C . PHE B 1 196 ? 11.164 -6.16 5.523 1 97.94 196 PHE B C 1
ATOM 4363 O O . PHE B 1 196 ? 11.898 -7.148 5.477 1 97.94 196 PHE B O 1
ATOM 4370 N N . LEU B 1 197 ? 10.641 -5.641 4.434 1 98.5 197 LEU B N 1
ATOM 4371 C CA . LEU B 1 197 ? 10.859 -6.199 3.104 1 98.5 197 LEU B CA 1
ATOM 4372 C C . LEU B 1 197 ? 12.344 -6.227 2.76 1 98.5 197 LEU B C 1
ATOM 4374 O O . LEU B 1 197 ? 12.844 -7.219 2.225 1 98.5 197 LEU B O 1
ATOM 4378 N N . LEU B 1 198 ? 13.086 -5.152 3.064 1 98.19 198 LEU B N 1
ATOM 4379 C CA . LEU B 1 198 ? 14.508 -5.098 2.734 1 98.19 198 LEU B CA 1
ATOM 4380 C C . LEU B 1 198 ? 15.305 -6.066 3.602 1 98.19 198 LEU B C 1
ATOM 4382 O O . LEU B 1 198 ? 16.25 -6.695 3.125 1 98.19 198 LEU B O 1
ATOM 4386 N N . ARG B 1 199 ? 14.945 -6.148 4.883 1 97.94 199 ARG B N 1
ATOM 4387 C CA . ARG B 1 199 ? 15.609 -7.121 5.746 1 97.94 199 ARG B CA 1
ATOM 4388 C C . ARG B 1 199 ? 15.352 -8.547 5.266 1 97.94 199 ARG B C 1
ATOM 4390 O O . ARG B 1 199 ? 16.234 -9.398 5.332 1 97.94 199 ARG B O 1
ATOM 4397 N N . LEU B 1 200 ? 14.117 -8.789 4.859 1 98.19 200 LEU B N 1
ATOM 4398 C CA . LEU B 1 200 ? 13.773 -10.109 4.336 1 98.19 200 LEU B CA 1
ATOM 4399 C C . LEU B 1 200 ? 14.586 -10.422 3.082 1 98.19 200 LEU B C 1
ATOM 4401 O O . LEU B 1 200 ? 15.094 -11.539 2.932 1 98.19 200 LEU B O 1
ATOM 4405 N N . GLU B 1 201 ? 14.711 -9.469 2.164 1 98.06 201 GLU B N 1
ATOM 4406 C CA . GLU B 1 201 ? 15.539 -9.656 0.979 1 98.06 201 GLU B CA 1
ATOM 4407 C C . GLU B 1 201 ? 16.969 -10.055 1.36 1 98.06 201 GLU B C 1
ATOM 4409 O O . GLU B 1 201 ? 17.531 -10.977 0.771 1 98.06 201 GLU B O 1
ATOM 4414 N N . GLU B 1 202 ? 17.484 -9.336 2.336 1 98.19 202 GLU B N 1
ATOM 4415 C CA . GLU B 1 202 ? 18.844 -9.625 2.799 1 98.19 202 GLU B CA 1
ATOM 4416 C C . GLU B 1 202 ? 18.938 -11.039 3.369 1 98.19 202 GLU B C 1
ATOM 4418 O O . GLU B 1 202 ? 19.922 -11.75 3.125 1 98.19 202 GLU B O 1
ATOM 4423 N N . THR B 1 203 ? 17.984 -11.359 4.129 1 98.25 203 THR B N 1
ATOM 4424 C CA . THR B 1 203 ? 17.938 -12.688 4.734 1 98.25 203 THR B CA 1
ATOM 4425 C C . THR B 1 203 ? 17.891 -13.773 3.662 1 98.25 203 THR B C 1
ATOM 4427 O O . THR B 1 203 ? 18.578 -14.789 3.76 1 98.25 203 THR B O 1
ATOM 4430 N N . LEU B 1 204 ? 17.078 -13.578 2.65 1 98.12 204 LEU B N 1
ATOM 4431 C CA . LEU B 1 204 ? 16.953 -14.555 1.572 1 98.12 204 LEU B CA 1
ATOM 4432 C C . LEU B 1 204 ? 18.25 -14.656 0.779 1 98.12 204 LEU B C 1
ATOM 4434 O O . LEU B 1 204 ? 18.625 -15.742 0.344 1 98.12 204 LEU B O 1
ATOM 4438 N N . GLU B 1 205 ? 18.875 -13.523 0.597 1 98.25 205 GLU B N 1
ATOM 4439 C CA . GLU B 1 205 ? 20.172 -13.539 -0.073 1 98.25 205 GLU B CA 1
ATOM 4440 C C . GLU B 1 205 ? 21.188 -14.375 0.707 1 98.25 205 GLU B C 1
ATOM 4442 O O . GLU B 1 205 ? 21.969 -15.125 0.116 1 98.25 205 GLU B O 1
ATOM 4447 N N . ALA B 1 206 ? 21.188 -14.25 1.993 1 98.44 206 ALA B N 1
ATOM 4448 C CA . ALA B 1 206 ? 22.094 -15.031 2.846 1 98.44 206 ALA B CA 1
ATOM 4449 C C . ALA B 1 206 ? 21.797 -16.516 2.732 1 98.44 206 ALA B C 1
ATOM 4451 O O . ALA B 1 206 ? 22.719 -17.344 2.682 1 98.44 206 ALA B O 1
ATOM 4452 N N . LEU B 1 207 ? 20.531 -16.875 2.709 1 98.44 207 LEU B N 1
ATOM 4453 C CA . LEU B 1 207 ? 20.141 -18.266 2.564 1 98.44 207 LEU B CA 1
ATOM 4454 C C . LEU B 1 207 ? 20.547 -18.812 1.197 1 98.44 207 LEU B C 1
ATOM 4456 O O . LEU B 1 207 ? 21 -19.953 1.084 1 98.44 207 LEU B O 1
ATOM 4460 N N . ASN B 1 208 ? 20.375 -17.984 0.185 1 98.56 208 ASN B N 1
ATOM 4461 C CA . ASN B 1 208 ? 20.812 -18.375 -1.151 1 98.56 208 ASN B CA 1
ATOM 4462 C C . ASN B 1 208 ? 22.312 -18.641 -1.19 1 98.56 208 ASN B C 1
ATOM 4464 O O . ASN B 1 208 ? 22.766 -19.594 -1.838 1 98.56 208 ASN B O 1
ATOM 4468 N N . CYS B 1 209 ? 23.078 -17.828 -0.529 1 98.44 209 CYS B N 1
ATOM 4469 C CA . CYS B 1 209 ? 24.516 -18 -0.471 1 98.44 209 CYS B CA 1
ATOM 4470 C C . CYS B 1 209 ? 24.875 -19.281 0.289 1 98.44 209 CYS B C 1
ATOM 4472 O O . CYS B 1 209 ? 25.781 -20.016 -0.122 1 98.44 209 CYS B O 1
ATOM 4474 N N . ARG B 1 210 ? 24.219 -19.609 1.282 1 98.06 210 ARG B N 1
ATOM 4475 C CA . ARG B 1 210 ? 24.5 -20.75 2.148 1 98.06 210 ARG B CA 1
ATOM 4476 C C . ARG B 1 210 ? 24.172 -22.062 1.442 1 98.06 210 ARG B C 1
ATOM 4478 O O . ARG B 1 210 ? 24.953 -23.016 1.517 1 98.06 210 ARG B O 1
ATOM 4485 N N . TYR B 1 211 ? 23.047 -22.078 0.686 1 98.19 211 TYR B N 1
ATOM 4486 C CA . TYR B 1 211 ? 22.578 -23.375 0.181 1 98.19 211 TYR B CA 1
ATOM 4487 C C . TYR B 1 211 ? 22.875 -23.516 -1.307 1 98.19 211 TYR B C 1
ATOM 4489 O O . TYR B 1 211 ? 22.828 -24.609 -1.853 1 98.19 211 TYR B O 1
ATOM 4497 N N . SER B 1 212 ? 23.078 -22.438 -2.031 1 97.81 212 SER B N 1
ATOM 4498 C CA . SER B 1 212 ? 23.375 -22.406 -3.459 1 97.81 212 SER B CA 1
ATOM 4499 C C . SER B 1 212 ? 22.391 -23.266 -4.246 1 97.81 212 SER B C 1
ATOM 4501 O O . SER B 1 212 ? 22.797 -24.141 -5.012 1 97.81 212 SER B O 1
ATOM 4503 N N . PRO B 1 213 ? 21.109 -22.984 -4.082 1 97.25 213 PRO B N 1
ATOM 4504 C CA . PRO B 1 213 ? 20.094 -23.797 -4.773 1 97.25 213 PRO B CA 1
ATOM 4505 C C . PRO B 1 213 ? 20.125 -23.609 -6.289 1 97.25 213 PRO B C 1
ATOM 4507 O O . PRO B 1 213 ? 20.797 -22.703 -6.785 1 97.25 213 PRO B O 1
ATOM 4510 N N . PRO B 1 214 ? 19.438 -24.5 -7.055 1 95.19 214 PRO B N 1
ATOM 4511 C CA . PRO B 1 214 ? 19.469 -24.422 -8.516 1 95.19 214 PRO B CA 1
ATOM 4512 C C . PRO B 1 214 ? 18.844 -23.125 -9.039 1 95.19 214 PRO B C 1
ATOM 4514 O O . PRO B 1 214 ? 19.156 -22.688 -10.148 1 95.19 214 PRO B O 1
ATOM 4517 N N . LEU B 1 215 ? 17.938 -22.562 -8.344 1 96.5 215 LEU B N 1
ATOM 4518 C CA . LEU B 1 215 ? 17.406 -21.219 -8.555 1 96.5 215 LEU B CA 1
ATOM 4519 C C . LEU B 1 215 ? 17.234 -20.5 -7.223 1 96.5 215 LEU B C 1
ATOM 4521 O O . LEU B 1 215 ? 17.156 -21.125 -6.168 1 96.5 215 LEU B O 1
ATOM 4525 N N . PRO B 1 216 ? 17.156 -19.297 -7.277 1 97.38 216 PRO B N 1
ATOM 4526 C CA . PRO B 1 216 ? 17.172 -18.547 -6.016 1 97.38 216 PRO B CA 1
ATOM 4527 C C . PRO B 1 216 ? 15.828 -18.609 -5.285 1 97.38 216 PRO B C 1
ATOM 4529 O O . PRO B 1 216 ? 14.773 -18.672 -5.926 1 97.38 216 PRO B O 1
ATOM 4532 N N . LEU B 1 217 ? 15.969 -18.609 -3.975 1 97.81 217 LEU B N 1
ATOM 4533 C CA . LEU B 1 217 ? 14.844 -18.25 -3.125 1 97.81 217 LEU B CA 1
ATOM 4534 C C . LEU B 1 217 ? 14.359 -16.828 -3.428 1 97.81 217 LEU B C 1
ATOM 4536 O O . LEU B 1 217 ? 15.172 -15.898 -3.496 1 97.81 217 LEU B O 1
ATOM 4540 N N . THR B 1 218 ? 13.031 -16.672 -3.633 1 97.88 218 THR B N 1
ATOM 4541 C CA . THR B 1 218 ? 12.578 -15.367 -4.098 1 97.88 218 THR B CA 1
ATOM 4542 C C . THR B 1 218 ? 11.445 -14.844 -3.215 1 97.88 218 THR B C 1
ATOM 4544 O O . THR B 1 218 ? 10.711 -15.625 -2.607 1 97.88 218 THR B O 1
ATOM 4547 N N . LEU B 1 219 ? 11.422 -13.562 -3.121 1 98.44 219 LEU B N 1
ATOM 4548 C CA . LEU B 1 219 ? 10.367 -12.805 -2.453 1 98.44 219 LEU B CA 1
ATOM 4549 C C . LEU B 1 219 ? 9.523 -12.039 -3.465 1 98.44 219 LEU B C 1
ATOM 4551 O O . LEU B 1 219 ? 10.062 -11.367 -4.352 1 98.44 219 LEU B O 1
ATOM 4555 N N . THR B 1 220 ? 8.195 -12.125 -3.318 1 98.5 220 THR B N 1
ATOM 4556 C CA . THR B 1 220 ? 7.289 -11.305 -4.125 1 98.5 220 THR B CA 1
ATOM 4557 C C . THR B 1 220 ? 6.27 -10.602 -3.24 1 98.5 220 THR B C 1
ATOM 4559 O O . THR B 1 220 ? 5.262 -11.195 -2.848 1 98.5 220 THR B O 1
ATOM 4562 N N . PRO B 1 221 ? 6.535 -9.312 -2.91 1 98.75 221 PRO B N 1
ATOM 4563 C CA . PRO B 1 221 ? 5.398 -8.57 -2.361 1 98.75 221 PRO B CA 1
ATOM 4564 C C . PRO B 1 221 ? 4.207 -8.516 -3.316 1 98.75 221 PRO B C 1
ATOM 4566 O O . PRO B 1 221 ? 4.344 -8.055 -4.453 1 98.75 221 PRO B O 1
ATOM 4569 N N . LEU B 1 222 ? 3.084 -8.969 -2.855 1 98.44 222 LEU B N 1
ATOM 4570 C CA . LEU B 1 222 ? 1.892 -9.07 -3.691 1 98.44 222 LEU B CA 1
ATOM 4571 C C . LEU B 1 222 ? 1.001 -7.848 -3.516 1 98.44 222 LEU B C 1
ATOM 4573 O O . LEU B 1 222 ? 0.375 -7.387 -4.477 1 98.44 222 LEU B O 1
ATOM 4577 N N . LEU B 1 223 ? 0.937 -7.375 -2.289 1 98.56 223 LEU B N 1
ATOM 4578 C CA . LEU B 1 223 ? 0.05 -6.277 -1.921 1 98.56 223 LEU B CA 1
ATOM 4579 C C . LEU B 1 223 ? 0.616 -5.496 -0.741 1 98.56 223 LEU B C 1
ATOM 4581 O O . LEU B 1 223 ? 1.129 -6.086 0.213 1 98.56 223 LEU B O 1
ATOM 4585 N N . LEU B 1 224 ? 0.591 -4.219 -0.812 1 98.81 224 LEU B N 1
ATOM 4586 C CA . LEU B 1 224 ? 0.839 -3.314 0.307 1 98.81 224 LEU B CA 1
ATOM 4587 C C . LEU B 1 224 ? -0.097 -2.111 0.253 1 98.81 224 LEU B C 1
ATOM 4589 O O . LEU B 1 224 ? -0.117 -1.379 -0.738 1 98.81 224 LEU B O 1
ATOM 4593 N N . THR B 1 225 ? -0.885 -1.966 1.275 1 98.62 225 THR B N 1
ATOM 4594 C CA . THR B 1 225 ? -1.822 -0.849 1.322 1 98.62 225 THR B CA 1
ATOM 4595 C C . THR B 1 225 ? -1.873 -0.243 2.723 1 98.62 225 THR B C 1
ATOM 4597 O O . THR B 1 225 ? -1.843 -0.968 3.719 1 98.62 225 THR B O 1
ATOM 4600 N N . GLY B 1 226 ? -1.791 1.035 2.764 1 98.62 226 GLY B N 1
ATOM 4601 C CA . GLY B 1 226 ? -1.91 1.753 4.023 1 98.62 226 GLY B CA 1
ATOM 4602 C C . GLY B 1 226 ? -1.881 3.26 3.855 1 98.62 226 GLY B C 1
ATOM 4603 O O . GLY B 1 226 ? -1.309 3.771 2.891 1 98.62 226 GLY B O 1
ATOM 4604 N N . GLY B 1 227 ? -2.596 3.916 4.75 1 98.19 227 GLY B N 1
ATOM 4605 C CA . GLY B 1 227 ? -2.535 5.367 4.812 1 98.19 227 GLY B CA 1
ATOM 4606 C C . GLY B 1 227 ? -3.664 6.047 4.059 1 98.19 227 GLY B C 1
ATOM 4607 O O . GLY B 1 227 ? -4.66 5.406 3.717 1 98.19 227 GLY B O 1
ATOM 4608 N N . SER B 1 228 ? -3.568 7.352 3.938 1 96.88 228 SER B N 1
ATOM 4609 C CA . SER B 1 228 ? -4.566 8.203 3.299 1 96.88 228 SER B CA 1
ATOM 4610 C C . SER B 1 228 ? -3.932 9.477 2.75 1 96.88 228 SER B C 1
ATOM 4612 O O . SER B 1 228 ? -2.707 9.625 2.762 1 96.88 228 SER B O 1
ATOM 4614 N N . GLU B 1 229 ? -4.773 10.336 2.271 1 93.81 229 GLU B N 1
ATOM 4615 C CA . GLU B 1 229 ? -4.301 11.609 1.729 1 93.81 229 GLU B CA 1
ATOM 4616 C C . GLU B 1 229 ? -4.105 12.641 2.836 1 93.81 229 GLU B C 1
ATOM 4618 O O . GLU B 1 229 ? -3.566 13.719 2.594 1 93.81 229 GLU B O 1
ATOM 4623 N N . GLU B 1 230 ? -4.512 12.289 4.004 1 95.62 230 GLU B N 1
ATOM 4624 C CA . GLU B 1 230 ? -4.406 13.234 5.109 1 95.62 230 GLU B CA 1
ATOM 4625 C C . GLU B 1 230 ? -2.99 13.266 5.676 1 95.62 230 GLU B C 1
ATOM 4627 O O . GLU B 1 230 ? -2.271 12.266 5.617 1 95.62 230 GLU B O 1
ATOM 4632 N N . LEU B 1 231 ? -2.645 14.367 6.227 1 96.69 231 LEU B N 1
ATOM 4633 C CA . LEU B 1 231 ? -1.307 14.562 6.77 1 96.69 231 LEU B CA 1
ATOM 4634 C C . LEU B 1 231 ? -1.194 13.961 8.164 1 96.69 231 LEU B C 1
ATOM 4636 O O . LEU B 1 231 ? -1.133 14.688 9.156 1 96.69 231 LEU B O 1
ATOM 4640 N N . SER B 1 232 ? -1.123 12.648 8.211 1 97.56 232 SER B N 1
ATOM 4641 C CA . SER B 1 232 ? -0.987 11.891 9.445 1 97.56 232 SER B CA 1
ATOM 4642 C C . SER B 1 232 ? -0.23 10.586 9.219 1 97.56 232 SER B C 1
ATOM 4644 O O . SER B 1 232 ? -0.263 10.031 8.117 1 97.56 232 SER B O 1
ATOM 4646 N N . VAL B 1 233 ? 0.481 10.203 10.219 1 98.5 233 VAL B N 1
ATOM 4647 C CA . VAL B 1 233 ? 1.064 8.867 10.203 1 98.5 233 VAL B CA 1
ATOM 4648 C C . VAL B 1 233 ? -0.044 7.816 10.133 1 98.5 233 VAL B C 1
ATOM 4650 O O . VAL B 1 233 ? -0.978 7.836 10.938 1 98.5 233 VAL B O 1
ATOM 4653 N N . PRO B 1 234 ? 0.033 6.926 9.211 1 98.5 234 PRO B N 1
ATOM 4654 C CA . PRO B 1 234 ? -1.035 5.938 9.039 1 98.5 234 PRO B CA 1
ATOM 4655 C C . PRO B 1 234 ? -1.284 5.113 10.305 1 98.5 234 PRO B C 1
ATOM 4657 O O . PRO B 1 234 ? -0.344 4.809 11.039 1 98.5 234 PRO B O 1
ATOM 4660 N N . VAL B 1 235 ? -2.561 4.691 10.492 1 97.88 235 VAL B N 1
ATOM 4661 C CA . VAL B 1 235 ? -2.949 3.889 11.648 1 97.88 235 VAL B CA 1
ATOM 4662 C C . VAL B 1 235 ? -2.541 2.436 11.422 1 97.88 235 VAL B C 1
ATOM 4664 O O . VAL B 1 235 ? -2.197 1.729 12.375 1 97.88 235 VAL B O 1
ATOM 4667 N N . ALA B 1 236 ? -2.598 2.059 10.156 1 98 236 ALA B N 1
ATOM 4668 C CA . ALA B 1 236 ? -2.305 0.654 9.875 1 98 236 ALA B CA 1
ATOM 4669 C C . ALA B 1 236 ? -1.918 0.455 8.414 1 98 236 ALA B C 1
ATOM 4671 O O . ALA B 1 236 ? -2.104 1.353 7.586 1 98 236 ALA B O 1
ATOM 4672 N N . ALA B 1 237 ? -1.304 -0.634 8.117 1 98.44 237 ALA B N 1
ATOM 4673 C CA . ALA B 1 237 ? -1.004 -1.105 6.77 1 98.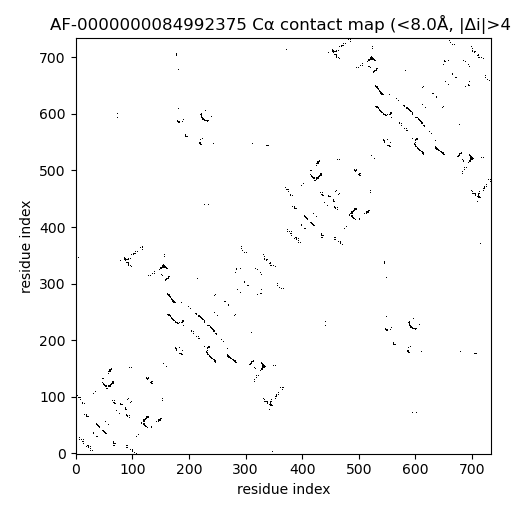44 237 ALA B CA 1
ATOM 4674 C C . ALA B 1 237 ? -1.194 -2.615 6.66 1 98.44 237 ALA B C 1
ATOM 4676 O O . ALA B 1 237 ? -1.203 -3.32 7.672 1 98.44 237 ALA B O 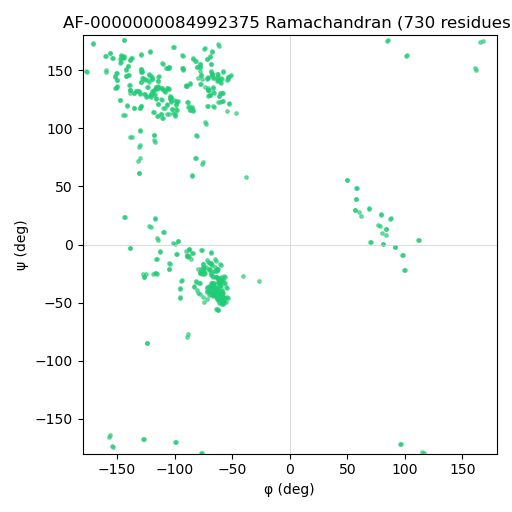1
ATOM 4677 N N . ARG B 1 238 ? -1.463 -3.064 5.535 1 98.44 238 ARG B N 1
ATOM 4678 C CA . ARG B 1 238 ? -1.604 -4.484 5.23 1 98.44 238 ARG B CA 1
ATOM 4679 C C . ARG B 1 238 ? -0.601 -4.922 4.172 1 98.44 238 ARG B C 1
ATOM 4681 O O . ARG B 1 238 ? -0.467 -4.273 3.131 1 98.44 238 ARG B O 1
ATOM 4688 N N . LEU B 1 239 ? 0.126 -6.004 4.465 1 98.5 239 LEU B N 1
ATOM 4689 C CA . LEU B 1 239 ? 1.133 -6.539 3.559 1 98.5 239 LEU B CA 1
ATOM 4690 C C . LEU B 1 239 ? 0.867 -8.016 3.264 1 98.5 239 LEU B C 1
ATOM 4692 O O . LEU B 1 239 ? 0.604 -8.797 4.18 1 98.5 239 LEU B O 1
ATOM 4696 N N . ARG B 1 240 ? 0.808 -8.359 2.016 1 98.19 240 ARG B N 1
ATOM 4697 C CA . ARG B 1 240 ? 0.817 -9.75 1.558 1 98.19 240 ARG B CA 1
ATOM 4698 C C . ARG B 1 240 ? 2.049 -10.031 0.707 1 98.19 240 ARG B C 1
ATOM 4700 O O . ARG B 1 240 ? 2.436 -9.219 -0.132 1 98.19 240 ARG B O 1
ATOM 4707 N N . PHE B 1 241 ? 2.695 -11.109 0.972 1 98.19 241 PHE B N 1
ATOM 4708 C CA . PHE B 1 241 ? 3.875 -11.453 0.19 1 98.19 241 PHE B CA 1
ATOM 4709 C C . PHE B 1 241 ? 4.008 -12.969 0.057 1 98.19 241 PHE B C 1
ATOM 4711 O O . PHE B 1 241 ? 3.396 -13.719 0.817 1 98.19 241 PHE B O 1
ATOM 4718 N N . ASP B 1 242 ? 4.762 -13.328 -0.962 1 97.88 242 ASP B N 1
ATOM 4719 C CA . ASP B 1 242 ? 4.977 -14.734 -1.291 1 97.88 242 ASP B CA 1
ATOM 4720 C C . ASP B 1 242 ? 6.465 -15.062 -1.358 1 97.88 242 ASP B C 1
ATOM 4722 O O . ASP B 1 242 ? 7.266 -14.242 -1.816 1 97.88 242 ASP B O 1
ATOM 4726 N N . LEU B 1 243 ? 6.844 -16.281 -0.867 1 98.12 243 LEU B N 1
ATOM 4727 C CA . LEU B 1 243 ? 8.188 -16.828 -1.003 1 98.12 243 LEU B CA 1
ATOM 4728 C C . LEU B 1 243 ? 8.172 -18.125 -1.788 1 98.12 243 LEU B C 1
ATOM 4730 O O . LEU B 1 243 ? 7.305 -18.984 -1.564 1 98.12 243 LEU B O 1
ATOM 4734 N N . ARG B 1 244 ? 9.039 -18.203 -2.705 1 98.38 244 ARG B N 1
ATOM 4735 C CA . ARG B 1 244 ? 9.273 -19.469 -3.391 1 98.38 244 ARG B CA 1
ATOM 4736 C C . ARG B 1 244 ? 10.562 -20.125 -2.9 1 98.38 244 ARG B C 1
ATOM 4738 O O . ARG B 1 244 ? 11.633 -19.531 -2.971 1 98.38 244 ARG B O 1
ATOM 4745 N N . ILE B 1 245 ? 10.422 -21.359 -2.471 1 98.19 245 ILE B N 1
ATOM 4746 C CA . ILE B 1 245 ? 11.508 -22.062 -1.804 1 98.19 245 ILE B CA 1
ATOM 4747 C C . ILE B 1 245 ? 12.016 -23.188 -2.701 1 98.19 245 ILE B C 1
ATOM 4749 O O . ILE B 1 245 ? 11.375 -24.234 -2.82 1 98.19 245 ILE B O 1
ATOM 4753 N N . PRO B 1 246 ? 13.172 -23.047 -3.24 1 98.12 246 PRO B N 1
ATOM 4754 C CA . PRO B 1 246 ? 13.695 -24.062 -4.148 1 98.12 246 PRO B CA 1
ATOM 4755 C C . PRO B 1 246 ? 14.102 -25.344 -3.424 1 98.12 246 PRO B C 1
ATOM 4757 O O . PRO B 1 246 ? 14.273 -25.344 -2.203 1 98.12 246 PRO B O 1
ATOM 4760 N N . PRO B 1 247 ? 14.172 -26.422 -4.262 1 97.19 247 PRO B N 1
ATOM 4761 C CA . PRO B 1 247 ? 14.727 -27.625 -3.66 1 97.19 247 PRO B CA 1
ATOM 4762 C C . PRO B 1 247 ? 16.094 -27.406 -3.033 1 97.19 247 PRO B C 1
ATOM 4764 O O . PRO B 1 247 ? 16.906 -26.641 -3.562 1 97.19 247 PRO B O 1
ATOM 4767 N N . GLY B 1 248 ? 16.312 -28.031 -1.934 1 96.38 248 GLY B N 1
ATOM 4768 C CA . GLY B 1 248 ? 17.609 -27.906 -1.275 1 96.38 248 GLY B CA 1
ATOM 4769 C C . GLY B 1 248 ? 17.594 -26.922 -0.12 1 96.38 248 GLY B C 1
ATOM 4770 O O . GLY B 1 248 ? 18.484 -26.938 0.732 1 96.38 248 GLY B O 1
ATOM 4771 N N . VAL B 1 249 ? 16.641 -26.016 -0.121 1 97.56 249 VAL B N 1
ATOM 4772 C CA . VAL B 1 249 ? 16.5 -25.078 0.99 1 97.56 249 VAL B CA 1
ATOM 4773 C C . VAL B 1 249 ? 15.422 -25.578 1.95 1 97.56 249 VAL B C 1
ATOM 4775 O O . VAL B 1 249 ? 14.266 -25.766 1.559 1 97.56 249 VAL B O 1
ATOM 4778 N N . PRO B 1 250 ? 15.781 -25.766 3.174 1 96.56 250 PRO B N 1
ATOM 4779 C CA . PRO B 1 250 ? 14.773 -26.281 4.113 1 96.56 250 PRO B CA 1
ATOM 4780 C C . PRO B 1 250 ? 13.688 -25.25 4.43 1 96.56 250 PRO B C 1
ATOM 4782 O O . PRO B 1 250 ? 13.992 -24.141 4.883 1 96.56 250 PRO B O 1
ATOM 4785 N N . LEU B 1 251 ? 12.453 -25.703 4.27 1 96.31 251 LEU B N 1
ATOM 4786 C CA . LEU B 1 251 ? 11.297 -24.844 4.535 1 96.31 251 LEU B CA 1
ATOM 4787 C C . LEU B 1 251 ? 11.305 -24.344 5.977 1 96.31 251 LEU B C 1
ATOM 4789 O O . LEU B 1 251 ? 11.008 -23.188 6.238 1 96.31 251 LEU B O 1
ATOM 4793 N N . ARG B 1 252 ? 11.664 -25.172 6.887 1 95.56 252 ARG B N 1
ATOM 4794 C CA . ARG B 1 252 ? 11.664 -24.844 8.312 1 95.56 252 ARG B CA 1
ATOM 4795 C C . ARG B 1 252 ? 12.609 -23.688 8.617 1 95.56 252 ARG B C 1
ATOM 4797 O O . ARG B 1 252 ? 12.312 -22.844 9.461 1 95.56 252 ARG B O 1
ATOM 4804 N N . GLU B 1 253 ? 13.719 -23.672 7.98 1 96.88 253 GLU B N 1
ATOM 4805 C CA . GLU B 1 253 ? 14.68 -22.594 8.211 1 96.88 253 GLU B CA 1
ATOM 4806 C C . GLU B 1 253 ? 14.148 -21.266 7.699 1 96.88 253 GLU B C 1
ATOM 4808 O O . GLU B 1 253 ? 14.352 -20.219 8.328 1 96.88 253 GLU B O 1
ATOM 4813 N N . VAL B 1 254 ? 13.516 -21.312 6.578 1 97.56 254 VAL B N 1
ATOM 4814 C CA . VAL B 1 254 ? 12.906 -20.094 6.031 1 97.56 254 VAL B CA 1
ATOM 4815 C C . VAL B 1 254 ? 11.844 -19.562 6.996 1 97.56 254 VAL B C 1
ATOM 4817 O O . VAL B 1 254 ? 11.789 -18.375 7.27 1 97.56 254 VAL B O 1
ATOM 4820 N N . GLU B 1 255 ? 11.055 -20.469 7.539 1 96.06 255 GLU B N 1
ATOM 4821 C CA . GLU B 1 255 ? 10.008 -20.094 8.484 1 96.06 255 GLU B CA 1
ATOM 4822 C C . GLU B 1 255 ? 10.594 -19.5 9.758 1 96.06 255 GLU B C 1
ATOM 4824 O O . GLU B 1 255 ? 10.055 -18.547 10.312 1 96.06 255 GLU B O 1
ATOM 4829 N N . GLU B 1 256 ? 11.672 -20.062 10.234 1 95.88 256 GLU B N 1
ATOM 4830 C CA . GLU B 1 256 ? 12.336 -19.562 11.438 1 95.88 256 GLU B CA 1
ATOM 4831 C C . GLU B 1 256 ? 12.883 -18.156 11.211 1 95.88 256 GLU B C 1
ATOM 4833 O O . GLU B 1 256 ? 12.742 -17.297 12.078 1 95.88 256 GLU B O 1
ATOM 4838 N N . GLU B 1 257 ? 13.523 -17.953 10.07 1 96.62 257 GLU B N 1
ATOM 4839 C CA . GLU B 1 257 ? 14.039 -16.625 9.734 1 96.62 257 GLU B CA 1
ATOM 4840 C C . GLU B 1 257 ? 12.906 -15.609 9.664 1 96.62 257 GLU B C 1
ATOM 4842 O O . GLU B 1 257 ? 13.039 -14.484 10.164 1 96.62 257 GLU B O 1
ATOM 4847 N N . LEU B 1 258 ? 11.836 -16 9.008 1 96 258 LEU B N 1
ATOM 4848 C CA . LEU B 1 258 ? 10.68 -15.117 8.867 1 96 258 LEU B CA 1
ATOM 4849 C C . LEU B 1 258 ? 10.102 -14.766 10.234 1 96 258 LEU B C 1
ATOM 4851 O O . LEU B 1 258 ? 9.766 -13.602 10.484 1 96 258 LEU B O 1
ATOM 4855 N N . ALA B 1 259 ? 9.992 -15.711 11.109 1 93.69 259 ALA B N 1
ATOM 4856 C CA . ALA B 1 259 ? 9.461 -15.492 12.453 1 93.69 259 ALA B CA 1
ATOM 4857 C C . ALA B 1 259 ? 10.328 -14.5 13.227 1 93.69 259 ALA B C 1
ATOM 4859 O O . ALA B 1 259 ? 9.812 -13.688 14 1 93.69 259 ALA B O 1
ATOM 4860 N N . GLY B 1 260 ? 11.617 -14.531 13.023 1 94.88 260 GLY B N 1
ATOM 4861 C CA . GLY B 1 260 ? 12.531 -13.609 13.656 1 94.88 260 GLY B CA 1
ATOM 4862 C C . GLY B 1 260 ? 12.375 -12.18 13.172 1 94.88 260 GLY B C 1
ATOM 4863 O O . GLY B 1 260 ? 12.586 -11.234 13.93 1 94.88 260 GLY B O 1
ATOM 4864 N N . LEU B 1 261 ? 12.023 -12.062 11.938 1 95.56 261 LEU B N 1
ATOM 4865 C CA . LEU B 1 261 ? 11.867 -10.742 11.336 1 95.56 261 LEU B CA 1
ATOM 4866 C C . LEU B 1 261 ? 10.508 -10.148 11.68 1 95.56 261 LEU B C 1
ATOM 4868 O O . LEU B 1 261 ? 10.352 -8.93 11.727 1 95.56 261 LEU B O 1
ATOM 4872 N N . LEU B 1 262 ? 9.469 -11.07 11.836 1 93.88 262 LEU B N 1
ATOM 4873 C CA . LEU B 1 262 ? 8.102 -10.633 12.117 1 93.88 262 LEU B CA 1
ATOM 4874 C C . LEU B 1 262 ? 7.895 -10.422 13.609 1 93.88 262 LEU B C 1
ATOM 4876 O O . LEU B 1 262 ? 7.102 -11.133 14.242 1 93.88 262 LEU B O 1
ATOM 4880 N N . ARG B 1 263 ? 8.641 -9.547 14.203 1 85.69 263 ARG B N 1
ATOM 4881 C CA . ARG B 1 263 ? 8.531 -9.203 15.617 1 85.69 263 ARG B CA 1
ATOM 4882 C C . ARG B 1 263 ? 8.078 -7.758 15.797 1 85.69 263 ARG B C 1
ATOM 4884 O O . ARG B 1 263 ? 8.477 -6.879 15.031 1 85.69 263 ARG B O 1
ATOM 4891 N N . ALA B 1 264 ? 7.234 -7.703 16.812 1 74 264 ALA B N 1
ATOM 4892 C CA . ALA B 1 264 ? 6.719 -6.375 17.141 1 74 264 ALA B CA 1
ATOM 4893 C C . ALA B 1 264 ? 7.816 -5.484 17.719 1 74 264 ALA B C 1
ATOM 4895 O O . ALA B 1 264 ? 8.703 -5.961 18.422 1 74 264 ALA B O 1
ATOM 4896 N N . ASP B 1 265 ? 7.883 -4.277 17.078 1 82.88 265 ASP B N 1
ATOM 4897 C CA . ASP B 1 265 ? 8.68 -3.203 17.656 1 82.88 265 ASP B CA 1
ATOM 4898 C C . ASP B 1 265 ? 7.82 -2.287 18.531 1 82.88 265 ASP B C 1
ATOM 4900 O O . ASP B 1 265 ? 6.598 -2.418 18.562 1 82.88 265 ASP B O 1
ATOM 4904 N N . GLU B 1 266 ? 8.5 -1.542 19.344 1 86.88 266 GLU B N 1
ATOM 4905 C CA . GLU B 1 266 ? 7.762 -0.57 20.141 1 86.88 266 GLU B CA 1
ATOM 4906 C C . GLU B 1 266 ? 6.875 0.305 19.25 1 86.88 266 GLU B C 1
ATOM 4908 O O . GLU B 1 266 ? 7.34 0.868 18.266 1 86.88 266 GLU B O 1
ATOM 4913 N N . GLY B 1 267 ? 5.59 0.276 19.516 1 91.75 267 GLY B N 1
ATOM 4914 C CA . GLY B 1 267 ? 4.645 1.124 18.797 1 91.75 267 GLY B CA 1
ATOM 4915 C C . GLY B 1 267 ? 4.059 0.461 17.562 1 91.75 267 GLY B C 1
ATOM 4916 O O . GLY B 1 267 ? 3.244 1.062 16.859 1 91.75 267 GLY B O 1
ATOM 4917 N N . ILE B 1 268 ? 4.488 -0.726 17.266 1 94.69 268 ILE B N 1
ATOM 4918 C CA . ILE B 1 268 ? 3.961 -1.503 16.156 1 94.69 268 ILE B CA 1
ATOM 4919 C C . ILE B 1 268 ? 3.385 -2.82 16.672 1 94.69 268 ILE B C 1
ATOM 4921 O O . ILE B 1 268 ? 4.039 -3.535 17.438 1 94.69 268 ILE B O 1
ATOM 4925 N N . THR B 1 269 ? 2.148 -3.117 16.328 1 95.19 269 THR B N 1
ATOM 4926 C CA . THR B 1 269 ? 1.537 -4.418 16.578 1 95.19 269 THR B CA 1
ATOM 4927 C C . THR B 1 269 ? 1.309 -5.176 15.281 1 95.19 269 THR B C 1
ATOM 4929 O O . THR B 1 269 ? 0.846 -4.598 14.289 1 95.19 269 THR B O 1
ATOM 4932 N N . LEU B 1 270 ? 1.672 -6.422 15.352 1 95.88 270 LEU B N 1
ATOM 4933 C CA . LEU B 1 270 ? 1.548 -7.242 14.148 1 95.88 270 LEU B CA 1
ATOM 4934 C C . LEU B 1 270 ? 0.517 -8.352 14.352 1 95.88 270 LEU B C 1
ATOM 4936 O O . LEU B 1 270 ? 0.444 -8.945 15.43 1 95.88 270 LEU B O 1
ATOM 4940 N N . HIS B 1 271 ? -0.334 -8.523 13.406 1 93.19 271 HIS B N 1
ATOM 4941 C CA . HIS B 1 271 ? -1.123 -9.734 13.219 1 93.19 271 HIS B CA 1
ATOM 4942 C C . HIS B 1 271 ? -0.813 -10.398 11.883 1 93.19 271 HIS B C 1
ATOM 4944 O O . HIS B 1 271 ? -1.021 -9.797 10.82 1 93.19 271 HIS B O 1
ATOM 4950 N N . TYR B 1 272 ? -0.233 -11.57 11.961 1 90.62 272 TYR B N 1
ATOM 4951 C CA . TYR B 1 272 ? 0.174 -12.188 10.703 1 90.62 272 TYR B CA 1
ATOM 4952 C C . TYR B 1 272 ? -0.128 -13.68 10.695 1 90.62 272 TYR B C 1
ATOM 4954 O O . TYR B 1 272 ? -0.353 -14.273 11.75 1 90.62 272 TYR B O 1
ATOM 4962 N N . GLY B 1 273 ? -0.227 -14.266 9.562 1 87.88 273 GLY B N 1
ATOM 4963 C CA . GLY B 1 273 ? -0.458 -15.688 9.352 1 87.88 273 GLY B CA 1
ATOM 4964 C C . GLY B 1 273 ? -0.302 -16.109 7.906 1 87.88 273 GLY B C 1
ATOM 4965 O O . GLY B 1 273 ? -0.059 -15.273 7.035 1 87.88 273 GLY B O 1
ATOM 4966 N N . LEU B 1 274 ? -0.373 -17.453 7.844 1 84.69 274 LEU B N 1
ATOM 4967 C CA . LEU B 1 274 ? -0.356 -18.016 6.496 1 84.69 274 LEU B CA 1
ATOM 4968 C C . LEU B 1 274 ? -1.625 -17.641 5.738 1 84.69 274 LEU B C 1
ATOM 4970 O O . LEU B 1 274 ? -2.721 -17.656 6.305 1 84.69 274 LEU B O 1
ATOM 4974 N N . ALA B 1 275 ? -1.486 -17.266 4.602 1 77.62 275 ALA B N 1
ATOM 4975 C CA . ALA B 1 275 ? -2.635 -16.906 3.773 1 77.62 275 ALA B CA 1
ATOM 4976 C C . ALA B 1 275 ? -3.17 -18.125 3.023 1 77.62 275 ALA B C 1
ATOM 4978 O O . ALA B 1 275 ? -4.137 -18.75 3.461 1 77.62 275 ALA B O 1
ATOM 4979 N N . GLU B 1 276 ? -2.562 -18.531 1.939 1 70.06 276 GLU B N 1
ATOM 4980 C CA . GLU B 1 276 ? -3.18 -19.547 1.089 1 70.06 276 GLU B CA 1
ATOM 4981 C C . GLU B 1 276 ? -2.246 -20.734 0.88 1 70.06 276 GLU B C 1
ATOM 4983 O O . GLU B 1 276 ? -2.701 -21.875 0.731 1 70.06 276 GLU B O 1
ATOM 4988 N N . GLU B 1 277 ? -1.069 -20.422 1.009 1 75.81 277 GLU B N 1
ATOM 4989 C CA . GLU B 1 277 ? -0.19 -21.469 0.481 1 75.81 277 GLU B CA 1
ATOM 4990 C C . GLU B 1 277 ? 0.894 -21.828 1.49 1 75.81 277 GLU B C 1
ATOM 4992 O O . GLU B 1 277 ? 1.575 -20.953 2.025 1 75.81 277 GLU B O 1
ATOM 4997 N N . TRP B 1 278 ? 1.056 -23 1.732 1 87.25 278 TRP B N 1
ATOM 4998 C CA . TRP B 1 278 ? 2.133 -23.625 2.482 1 87.25 278 TRP B CA 1
ATOM 4999 C C . TRP B 1 278 ? 2.488 -24.984 1.883 1 87.25 278 TRP B C 1
ATOM 5001 O O . TRP B 1 278 ? 1.668 -25.906 1.885 1 87.25 278 TRP B O 1
ATOM 5011 N N . ALA B 1 279 ? 3.68 -25.047 1.293 1 94.12 279 ALA B N 1
ATOM 5012 C CA . ALA B 1 279 ? 4.105 -26.297 0.693 1 94.12 279 ALA B CA 1
ATOM 5013 C C . ALA B 1 279 ? 5.629 -26.422 0.696 1 94.12 279 ALA B C 1
ATOM 5015 O O . ALA B 1 279 ? 6.336 -25.438 0.484 1 94.12 279 ALA B O 1
ATOM 5016 N N . SER B 1 280 ? 6.078 -27.562 0.873 1 95.12 280 SER B N 1
ATOM 5017 C CA . SER B 1 280 ? 7.5 -27.844 0.7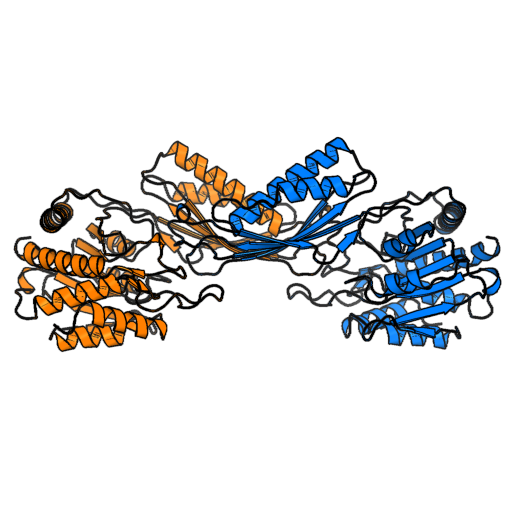02 1 95.12 280 SER B CA 1
ATOM 5018 C C . SER B 1 280 ? 7.848 -28.047 -0.769 1 95.12 280 SER B C 1
ATOM 5020 O O . SER B 1 280 ? 6.98 -28.391 -1.578 1 95.12 280 SER B O 1
ATOM 5022 N N . SER B 1 281 ? 9.109 -27.844 -1.039 1 97.5 281 SER B N 1
ATOM 5023 C CA . SER B 1 281 ? 9.602 -28.25 -2.355 1 97.5 281 SER B CA 1
ATOM 5024 C C . SER B 1 281 ? 9.625 -29.766 -2.496 1 97.5 281 SER B C 1
ATOM 5026 O O . SER B 1 281 ? 9.5 -30.5 -1.506 1 97.5 281 SER B O 1
ATOM 5028 N N . TRP B 1 282 ? 9.688 -30.234 -3.734 1 97.19 282 TRP B N 1
ATOM 5029 C CA . TRP B 1 282 ? 9.82 -31.672 -3.971 1 97.19 282 TRP B CA 1
ATOM 5030 C C . TRP B 1 282 ? 10.688 -31.938 -5.195 1 97.19 282 TRP B C 1
ATOM 5032 O O . TRP B 1 282 ? 10.938 -31.047 -5.996 1 97.19 282 TRP B O 1
ATOM 5042 N N . GLU B 1 283 ? 11.172 -33.125 -5.285 1 96.94 283 GLU B N 1
ATOM 5043 C CA . GLU B 1 283 ? 11.992 -33.594 -6.398 1 96.94 283 GLU B CA 1
ATOM 5044 C C . GLU B 1 283 ? 11.625 -35.031 -6.801 1 96.94 283 GLU B C 1
ATOM 5046 O O . GLU B 1 283 ? 11.352 -35.875 -5.941 1 96.94 283 GLU B O 1
ATOM 5051 N N . SER B 1 284 ? 11.555 -35.25 -8.039 1 96.38 284 SER B N 1
ATOM 5052 C CA . SER B 1 284 ? 11.422 -36.594 -8.641 1 96.38 284 SER B CA 1
ATOM 5053 C C . SER B 1 284 ? 12.695 -36.969 -9.375 1 96.38 284 SER B C 1
ATOM 5055 O O . SER B 1 284 ? 13.469 -36.125 -9.805 1 96.38 284 SER B O 1
ATOM 5057 N N . ASP B 1 285 ? 12.883 -38.25 -9.508 1 95.19 285 ASP B N 1
ATOM 5058 C CA . ASP B 1 285 ? 14.078 -38.781 -10.156 1 95.19 285 ASP B CA 1
ATOM 5059 C C . ASP B 1 285 ? 13.914 -38.812 -11.68 1 95.19 285 ASP B C 1
ATOM 5061 O O . ASP B 1 285 ? 13.109 -39.594 -12.203 1 95.19 285 ASP B O 1
ATOM 5065 N N . PRO B 1 286 ? 14.75 -38 -12.352 1 96.06 286 PRO B N 1
ATOM 5066 C CA . PRO B 1 286 ? 14.664 -38.031 -13.812 1 96.06 286 PRO B CA 1
ATOM 5067 C C . PRO B 1 286 ? 15.047 -39.375 -14.414 1 96.06 286 PRO B C 1
ATOM 5069 O O . PRO B 1 286 ? 14.742 -39.656 -15.578 1 96.06 286 PRO B O 1
ATOM 5072 N N . GLU B 1 287 ? 15.672 -40.25 -13.625 1 95.62 287 GLU B N 1
ATOM 5073 C CA . GLU B 1 287 ? 16.141 -41.562 -14.109 1 95.62 287 GLU B CA 1
ATOM 5074 C C . GLU B 1 287 ? 15.172 -42.656 -13.734 1 95.62 287 GLU B C 1
ATOM 5076 O O . GLU B 1 287 ? 15.43 -43.844 -14.016 1 95.62 287 GLU B O 1
ATOM 5081 N N . SER B 1 288 ? 14.133 -42.312 -13.102 1 96.12 288 SER B N 1
ATOM 5082 C CA . SER B 1 288 ? 13.102 -43.312 -12.844 1 96.12 288 SER B CA 1
ATOM 5083 C C . SER B 1 288 ? 12.531 -43.844 -14.148 1 96.12 288 SER B C 1
ATOM 5085 O O . SER B 1 288 ? 12.82 -43.344 -15.227 1 96.12 288 SER B O 1
ATOM 5087 N N . ASP B 1 289 ? 11.703 -44.906 -14.078 1 96.5 289 ASP B N 1
ATOM 5088 C CA . ASP B 1 289 ? 11.047 -45.438 -15.258 1 96.5 289 ASP B CA 1
ATOM 5089 C C . ASP B 1 289 ? 10.188 -44.375 -15.953 1 96.5 289 ASP B C 1
ATOM 5091 O O . ASP B 1 289 ? 10.219 -44.25 -17.172 1 96.5 289 ASP B O 1
ATOM 5095 N N . PHE B 1 290 ? 9.531 -43.656 -15.156 1 97.62 290 PHE B N 1
ATOM 5096 C CA . PHE B 1 290 ? 8.656 -42.625 -15.695 1 97.62 290 PHE B CA 1
ATOM 5097 C C . PHE B 1 290 ? 9.469 -41.5 -16.297 1 97.62 290 PHE B C 1
ATOM 5099 O O . PHE B 1 290 ? 9.133 -40.969 -17.375 1 97.62 290 PHE B O 1
ATOM 5106 N N . GLY B 1 291 ? 10.492 -41.094 -15.617 1 97.62 291 GLY B N 1
ATOM 5107 C CA . GLY B 1 291 ? 11.375 -40.062 -16.141 1 97.62 291 GLY B CA 1
ATOM 5108 C C . GLY B 1 291 ? 12.008 -40.438 -17.469 1 97.62 291 GLY B C 1
ATOM 5109 O O . GLY B 1 291 ? 12.047 -39.625 -18.391 1 97.62 291 GLY B O 1
ATOM 5110 N N . ARG B 1 292 ? 12.414 -41.656 -17.531 1 97.12 292 ARG B N 1
ATOM 5111 C CA . ARG B 1 292 ? 13.031 -42.125 -18.75 1 97.12 292 ARG B CA 1
ATOM 5112 C C . ARG B 1 292 ? 12.023 -42.156 -19.906 1 97.12 292 ARG B C 1
ATOM 5114 O O . ARG B 1 292 ? 12.359 -41.812 -21.031 1 97.12 292 ARG B O 1
ATOM 5121 N N . LEU B 1 293 ? 10.875 -42.594 -19.578 1 97.88 293 LEU B N 1
ATOM 5122 C CA . LEU B 1 293 ? 9.812 -42.625 -20.594 1 97.88 293 LEU B CA 1
ATOM 5123 C C . LEU B 1 293 ? 9.586 -41.219 -21.156 1 97.88 293 LEU B C 1
ATOM 5125 O O . LEU B 1 293 ? 9.555 -41.031 -22.375 1 97.88 293 LEU B O 1
ATOM 5129 N N . LEU B 1 294 ? 9.445 -40.25 -20.281 1 98.44 294 LEU B N 1
ATOM 5130 C CA . LEU B 1 294 ? 9.164 -38.875 -20.703 1 98.44 294 LEU B CA 1
ATOM 5131 C C . LEU B 1 294 ? 10.344 -38.281 -21.469 1 98.44 294 LEU B C 1
ATOM 5133 O O . LEU B 1 294 ? 10.156 -37.562 -22.438 1 98.44 294 LEU B O 1
ATOM 5137 N N . ARG B 1 295 ? 11.492 -38.562 -21.047 1 97.88 295 ARG B N 1
ATOM 5138 C CA . ARG B 1 295 ? 12.68 -38.094 -21.734 1 97.88 295 ARG B CA 1
ATOM 5139 C C . ARG B 1 295 ? 12.781 -38.688 -23.141 1 97.88 295 ARG B C 1
ATOM 5141 O O . ARG B 1 295 ? 13.18 -38.031 -24.094 1 97.88 295 ARG B O 1
ATOM 5148 N N . ASP B 1 296 ? 12.414 -39.938 -23.281 1 97.56 296 ASP B N 1
ATOM 5149 C CA . ASP B 1 296 ? 12.398 -40.562 -24.594 1 97.56 296 ASP B CA 1
ATOM 5150 C C . ASP B 1 296 ? 11.391 -39.875 -25.531 1 97.56 296 ASP B C 1
ATOM 5152 O O . ASP B 1 296 ? 11.688 -39.625 -26.703 1 97.56 296 ASP B O 1
ATOM 5156 N N . VAL B 1 297 ? 10.234 -39.656 -24.969 1 98.19 297 VAL B N 1
ATOM 5157 C CA . VAL B 1 297 ? 9.203 -38.969 -25.75 1 98.19 297 VAL B CA 1
ATOM 5158 C C . VAL B 1 297 ? 9.711 -37.594 -26.172 1 98.19 297 VAL B C 1
ATOM 5160 O O . VAL B 1 297 ? 9.531 -37.188 -27.328 1 98.19 297 VAL B O 1
ATOM 5163 N N . TYR B 1 298 ? 10.328 -36.875 -25.25 1 98.25 298 TYR B N 1
ATOM 5164 C CA . TYR B 1 298 ? 10.883 -35.562 -25.516 1 98.25 298 TYR B CA 1
ATOM 5165 C C . TYR B 1 298 ? 11.906 -35.594 -26.641 1 98.25 298 TYR B C 1
ATOM 5167 O O . TYR B 1 298 ? 11.852 -34.812 -27.578 1 98.25 298 TYR B O 1
ATOM 5175 N N . ARG B 1 299 ? 12.766 -36.531 -26.578 1 97.44 299 ARG B N 1
ATOM 5176 C CA . ARG B 1 299 ? 13.812 -36.688 -27.594 1 97.44 299 ARG B CA 1
ATOM 5177 C C . ARG B 1 299 ? 13.219 -37 -28.953 1 97.44 299 ARG B C 1
ATOM 5179 O O . ARG B 1 299 ? 13.695 -36.469 -29.969 1 97.44 299 ARG B O 1
ATOM 5186 N N . GLU B 1 300 ? 12.312 -37.812 -28.938 1 97 300 GLU B N 1
ATOM 5187 C CA . GLU B 1 300 ? 11.68 -38.188 -30.203 1 97 300 GLU B CA 1
ATOM 5188 C C . GLU B 1 300 ? 10.992 -37 -30.859 1 97 300 GLU B C 1
ATOM 5190 O O . GLU B 1 300 ? 11.07 -36.812 -32.062 1 97 300 GLU B O 1
ATOM 5195 N N . LEU B 1 301 ? 10.344 -36.25 -30.062 1 96.25 301 LEU B N 1
ATOM 5196 C CA . LEU B 1 301 ? 9.578 -35.125 -30.594 1 96.25 301 LEU B CA 1
ATOM 5197 C C . LEU B 1 301 ? 10.492 -33.969 -31 1 96.25 301 LEU B C 1
ATOM 5199 O O . LEU B 1 301 ? 10.32 -33.375 -32.062 1 96.25 301 LEU B O 1
ATOM 5203 N N . TYR B 1 302 ? 11.492 -33.625 -30.109 1 95.56 302 TYR B N 1
ATOM 5204 C CA . TYR B 1 302 ? 12.234 -32.375 -30.281 1 95.56 302 TYR B CA 1
ATOM 5205 C C . TYR B 1 302 ? 13.617 -32.656 -30.859 1 95.56 302 TYR B C 1
ATOM 5207 O O . TYR B 1 302 ? 14.312 -31.719 -31.266 1 95.56 302 TYR B O 1
ATOM 5215 N N . GLY B 1 303 ? 14.055 -33.812 -30.812 1 95.88 303 GLY B N 1
ATOM 5216 C CA . GLY B 1 303 ? 15.336 -34.188 -31.406 1 95.88 303 GLY B CA 1
ATOM 5217 C C . GLY B 1 303 ? 16.516 -33.781 -30.547 1 95.88 303 GLY B C 1
ATOM 5218 O O . GLY B 1 303 ? 17.641 -33.656 -31.047 1 95.88 303 GLY B O 1
ATOM 5219 N N . ARG B 1 304 ? 16.266 -33.469 -29.328 1 95.25 304 ARG B N 1
ATOM 5220 C CA . ARG B 1 304 ? 17.312 -33.094 -28.391 1 95.25 304 ARG B CA 1
ATOM 5221 C C . ARG B 1 304 ? 17.031 -33.594 -26.984 1 95.25 304 ARG B C 1
ATOM 5223 O O . ARG B 1 304 ? 15.883 -33.938 -26.656 1 95.25 304 ARG B O 1
ATOM 5230 N N . GLU B 1 305 ? 18.031 -33.656 -26.203 1 95 305 GLU B N 1
ATOM 5231 C CA . GLU B 1 305 ? 17.906 -34.062 -24.812 1 95 305 GLU B CA 1
ATOM 5232 C C . GLU B 1 305 ? 17.219 -33 -23.984 1 95 305 GLU B C 1
ATOM 5234 O O . GLU B 1 305 ? 17.562 -31.797 -24.094 1 95 305 GLU B O 1
ATOM 5239 N N . PRO B 1 306 ? 16.281 -33.438 -23.172 1 95 306 PRO B N 1
ATOM 5240 C CA . PRO B 1 306 ? 15.664 -32.406 -22.312 1 95 306 PRO B CA 1
ATOM 5241 C C . PRO B 1 306 ? 16.609 -31.922 -21.219 1 95 306 PRO B C 1
ATOM 5243 O O . PRO B 1 306 ? 17.422 -32.688 -20.703 1 95 306 PRO B O 1
ATOM 5246 N N . VAL B 1 307 ? 16.531 -30.672 -20.922 1 91.38 307 VAL B N 1
ATOM 5247 C CA . VAL B 1 307 ? 17.172 -30.078 -19.75 1 91.38 307 VAL B CA 1
ATOM 5248 C C . VAL B 1 307 ? 16.156 -29.906 -18.641 1 91.38 307 VAL B C 1
ATOM 5250 O O . VAL B 1 307 ? 15.258 -29.062 -18.734 1 91.38 307 VAL B O 1
ATOM 5253 N N . PRO B 1 308 ? 16.344 -30.719 -17.609 1 91.44 308 PRO B N 1
ATOM 5254 C CA . PRO B 1 308 ? 15.359 -30.609 -16.531 1 91.44 308 PRO B CA 1
ATOM 5255 C C . PRO B 1 308 ? 15.297 -29.219 -15.922 1 91.44 308 PRO B C 1
ATOM 5257 O O . PRO B 1 308 ? 16.328 -28.562 -15.766 1 91.44 308 PRO B O 1
ATOM 5260 N N . VAL B 1 309 ? 14.055 -28.797 -15.656 1 95.12 309 VAL B N 1
ATOM 5261 C CA . VAL B 1 309 ? 13.859 -27.484 -15.031 1 95.12 309 VAL B CA 1
ATOM 5262 C C . VAL B 1 309 ? 13.109 -27.656 -13.711 1 95.12 309 VAL B C 1
ATOM 5264 O O . VAL B 1 309 ? 12.688 -28.766 -13.367 1 95.12 309 VAL B O 1
ATOM 5267 N N . VAL B 1 310 ? 13.125 -26.625 -12.93 1 97.94 310 VAL B N 1
ATOM 5268 C CA . VAL B 1 310 ? 12.352 -26.562 -11.695 1 97.94 310 VAL B CA 1
ATOM 5269 C C . VAL B 1 310 ? 11.055 -25.781 -11.93 1 97.94 310 VAL B C 1
ATOM 5271 O O . VAL B 1 310 ? 11.078 -24.688 -12.5 1 97.94 310 VAL B O 1
ATOM 5274 N N . MET B 1 311 ? 9.961 -26.422 -11.633 1 98.56 311 MET B N 1
ATOM 5275 C CA . MET B 1 311 ? 8.719 -25.656 -11.625 1 98.56 311 MET B CA 1
ATOM 5276 C C . MET B 1 311 ? 8.727 -24.609 -10.508 1 98.56 311 MET B C 1
ATOM 5278 O O . MET B 1 311 ? 8.742 -24.969 -9.328 1 98.56 311 MET B O 1
ATOM 5282 N N . GLU B 1 312 ? 8.648 -23.391 -10.859 1 98 312 GLU B N 1
ATOM 5283 C CA . GLU B 1 312 ? 8.82 -22.312 -9.891 1 98 312 GLU B CA 1
ATOM 5284 C C . GLU B 1 312 ? 7.562 -22.125 -9.047 1 98 312 GLU B C 1
ATOM 5286 O O . GLU B 1 312 ? 7.641 -21.688 -7.898 1 98 312 GLU B O 1
ATOM 5291 N N . SER B 1 313 ? 6.488 -22.5 -9.539 1 97.69 313 SER B N 1
ATOM 5292 C CA . SER B 1 313 ? 5.207 -22.234 -8.891 1 97.69 313 SER B CA 1
ATOM 5293 C C . SER B 1 313 ? 4.652 -23.484 -8.227 1 97.69 313 SER B C 1
ATOM 5295 O O . SER B 1 313 ? 4.988 -24.609 -8.617 1 97.69 313 SER B O 1
ATOM 5297 N N . TRP B 1 314 ? 3.877 -23.25 -7.18 1 96.94 314 TRP B N 1
ATOM 5298 C CA . TRP B 1 314 ? 3.037 -24.328 -6.676 1 96.94 314 TRP B CA 1
ATOM 5299 C C . TRP B 1 314 ? 2.039 -24.781 -7.734 1 96.94 314 TRP B C 1
ATOM 5301 O O . TRP B 1 314 ? 1.524 -23.969 -8.5 1 96.94 314 TRP B O 1
ATOM 5311 N N . THR B 1 315 ? 1.813 -26.031 -7.801 1 98 315 THR B N 1
ATOM 5312 C CA . THR B 1 315 ? 0.823 -26.625 -8.688 1 98 315 THR B CA 1
ATOM 5313 C C . THR B 1 315 ? 0.148 -27.812 -8.023 1 98 315 THR B C 1
ATOM 5315 O O . THR B 1 315 ? 0.53 -28.219 -6.922 1 98 315 THR B O 1
ATOM 5318 N N . ASP B 1 316 ? -0.801 -28.359 -8.711 1 98.38 316 ASP B N 1
ATOM 5319 C CA . ASP B 1 316 ? -1.506 -29.531 -8.227 1 98.38 316 ASP B CA 1
ATOM 5320 C C . ASP B 1 316 ? -0.542 -30.703 -8.031 1 98.38 316 ASP B C 1
ATOM 5322 O O . ASP B 1 316 ? -0.862 -31.672 -7.324 1 98.38 316 ASP B O 1
ATOM 5326 N N . ALA B 1 317 ? 0.607 -30.625 -8.609 1 98.56 317 ALA B N 1
ATOM 5327 C CA . ALA B 1 317 ? 1.604 -31.688 -8.492 1 98.56 317 ALA B CA 1
ATOM 5328 C C . ALA B 1 317 ? 1.978 -31.938 -7.035 1 98.56 317 ALA B C 1
ATOM 5330 O O . ALA B 1 317 ? 2.334 -33.062 -6.66 1 98.56 317 ALA B O 1
ATOM 5331 N N . HIS B 1 318 ? 1.916 -30.906 -6.262 1 98.06 318 HIS B N 1
ATOM 5332 C CA . HIS B 1 318 ? 2.273 -31.031 -4.852 1 98.06 318 HIS B CA 1
ATOM 5333 C C . HIS B 1 318 ? 1.406 -32.062 -4.148 1 98.06 318 HIS B C 1
ATOM 5335 O O . HIS B 1 318 ? 1.913 -32.875 -3.377 1 98.06 318 HIS B O 1
ATOM 5341 N N . HIS B 1 319 ? 0.124 -32.062 -4.414 1 97.94 319 HIS B N 1
ATOM 5342 C CA . HIS B 1 319 ? -0.784 -33 -3.746 1 97.94 319 HIS B CA 1
ATOM 5343 C C . HIS B 1 319 ? -0.538 -34.438 -4.199 1 97.94 319 HIS B C 1
ATOM 5345 O O . HIS B 1 319 ? -0.637 -35.375 -3.4 1 97.94 319 HIS B O 1
ATOM 5351 N N . PHE B 1 320 ? -0.213 -34.594 -5.477 1 98.44 320 PHE B N 1
ATOM 5352 C CA . PHE B 1 320 ? 0.058 -35.938 -5.992 1 98.44 320 PHE B CA 1
ATOM 5353 C C . PHE B 1 320 ? 1.39 -36.469 -5.469 1 98.44 320 PHE B C 1
ATOM 5355 O O . PHE B 1 320 ? 1.515 -37.656 -5.156 1 98.44 320 PHE B O 1
ATOM 5362 N N . ARG B 1 321 ? 2.299 -35.594 -5.367 1 97.31 321 ARG B N 1
ATOM 5363 C CA . ARG B 1 321 ? 3.578 -35.938 -4.766 1 97.31 321 ARG B CA 1
ATOM 5364 C C . ARG B 1 321 ? 3.4 -36.375 -3.309 1 97.31 321 ARG B C 1
ATOM 5366 O O . ARG B 1 321 ? 4.008 -37.344 -2.855 1 97.31 321 ARG B O 1
ATOM 5373 N N . ASP B 1 322 ? 2.668 -35.656 -2.588 1 95.62 322 ASP B N 1
ATOM 5374 C CA . ASP B 1 322 ? 2.416 -35.938 -1.18 1 95.62 322 ASP B CA 1
ATOM 5375 C C . ASP B 1 322 ? 1.756 -37.312 -1.013 1 95.62 322 ASP B C 1
ATOM 5377 O O . ASP B 1 322 ? 1.959 -37.969 0 1 95.62 322 ASP B O 1
ATOM 5381 N N . ARG B 1 323 ? 0.984 -37.656 -2.018 1 96.69 323 ARG B N 1
ATOM 5382 C CA . ARG B 1 323 ? 0.31 -38.938 -2 1 96.69 323 ARG B CA 1
ATOM 5383 C C . ARG B 1 323 ? 1.288 -40.062 -2.299 1 96.69 323 ARG B C 1
ATOM 5385 O O . ARG B 1 323 ? 0.975 -41.25 -2.084 1 96.69 323 ARG B O 1
ATOM 5392 N N . GLY B 1 324 ? 2.439 -39.719 -2.844 1 96.62 324 GLY B N 1
ATOM 5393 C CA . GLY B 1 324 ? 3.465 -40.75 -3.074 1 96.62 324 GLY B CA 1
ATOM 5394 C C . GLY B 1 324 ? 3.699 -41.031 -4.543 1 96.62 324 GLY B C 1
ATOM 5395 O O . GLY B 1 324 ? 4.488 -41.906 -4.891 1 96.62 324 GLY B O 1
ATOM 5396 N N . LEU B 1 325 ? 3.053 -40.312 -5.414 1 97.81 325 LEU B N 1
ATOM 5397 C CA . LEU B 1 325 ? 3.256 -40.562 -6.84 1 97.81 325 LEU B CA 1
ATOM 5398 C C . LEU B 1 325 ? 4.562 -39.906 -7.309 1 97.81 325 LEU B C 1
ATOM 5400 O O . LEU B 1 325 ? 4.93 -38.844 -6.863 1 97.81 325 LEU B O 1
ATOM 5404 N N . GLU B 1 326 ? 5.215 -40.562 -8.18 1 97.94 326 GLU B N 1
ATOM 5405 C CA . GLU B 1 326 ? 6.273 -39.906 -8.938 1 97.94 326 GLU B CA 1
ATOM 5406 C C . GLU B 1 326 ? 5.699 -38.906 -9.945 1 97.94 326 GLU B C 1
ATOM 5408 O O . GLU B 1 326 ? 4.988 -39.312 -10.867 1 97.94 326 GLU B O 1
ATOM 5413 N N . THR B 1 327 ? 6.082 -37.656 -9.75 1 98.25 327 THR B N 1
ATOM 5414 C CA . THR B 1 327 ? 5.355 -36.625 -10.461 1 98.25 327 THR B CA 1
ATOM 5415 C C . THR B 1 327 ? 6.301 -35.781 -11.32 1 98.25 327 THR B C 1
ATOM 5417 O O . THR B 1 327 ? 7.434 -35.5 -10.922 1 98.25 327 THR B O 1
ATOM 5420 N N . VAL B 1 328 ? 5.859 -35.406 -12.508 1 98.75 328 VAL B N 1
ATOM 5421 C CA . VAL B 1 328 ? 6.539 -34.5 -13.414 1 98.75 328 VAL B CA 1
ATOM 5422 C C . VAL B 1 328 ? 5.574 -33.406 -13.875 1 98.75 328 VAL B C 1
ATOM 5424 O O . VAL B 1 328 ? 4.383 -33.656 -14.07 1 98.75 328 VAL B O 1
ATOM 5427 N N . VAL B 1 329 ? 6.078 -32.188 -13.953 1 98.88 329 VAL B N 1
ATOM 5428 C CA . VAL B 1 329 ? 5.285 -31.078 -14.453 1 98.88 329 VAL B CA 1
ATOM 5429 C C . VAL B 1 329 ? 5.754 -30.703 -15.852 1 98.88 329 VAL B C 1
ATOM 5431 O O . VAL B 1 329 ? 6.953 -30.641 -16.125 1 98.88 329 VAL B O 1
ATOM 5434 N N . TRP B 1 330 ? 4.781 -30.5 -16.719 1 98.75 330 TRP B N 1
ATOM 5435 C CA . TRP B 1 330 ? 5.117 -30.203 -18.109 1 98.75 330 TRP B CA 1
ATOM 5436 C C . TRP B 1 330 ? 3.945 -29.531 -18.812 1 98.75 330 TRP B C 1
ATOM 5438 O O . TRP B 1 330 ? 2.783 -29.812 -18.516 1 98.75 330 TRP B O 1
ATOM 5448 N N . GLY B 1 331 ? 4.27 -28.688 -19.781 1 98.56 331 GLY B N 1
ATOM 5449 C CA . GLY B 1 331 ? 3.232 -28.172 -20.656 1 98.56 331 GLY B CA 1
ATOM 5450 C C . GLY B 1 331 ? 3.68 -26.969 -21.469 1 98.56 331 GLY B C 1
ATOM 5451 O O . GLY B 1 331 ? 4.793 -26.469 -21.297 1 98.56 331 GLY B O 1
ATOM 5452 N N . PRO B 1 332 ? 2.826 -26.531 -22.359 1 98.44 332 PRO B N 1
ATOM 5453 C CA . PRO B 1 332 ? 3.141 -25.359 -23.188 1 98.44 332 PRO B CA 1
ATOM 5454 C C . PRO B 1 332 ? 2.963 -24.047 -22.438 1 98.44 332 PRO B C 1
ATOM 5456 O O . PRO B 1 332 ? 2.188 -23.969 -21.484 1 98.44 332 PRO B O 1
ATOM 5459 N N . GLY B 1 333 ? 3.695 -23.078 -22.938 1 98.44 333 GLY B N 1
ATOM 5460 C CA . GLY B 1 333 ? 3.523 -21.734 -22.406 1 98.44 333 GLY B CA 1
ATOM 5461 C C . GLY B 1 333 ? 4.609 -21.328 -21.422 1 98.44 333 GLY B C 1
ATOM 5462 O O . GLY B 1 333 ? 5.324 -22.188 -20.906 1 98.44 333 GLY B O 1
ATOM 5463 N N . ASP B 1 334 ? 4.715 -20.031 -21.203 1 98.44 334 ASP B N 1
ATOM 5464 C CA . ASP B 1 334 ? 5.699 -19.422 -20.312 1 98.44 334 ASP B CA 1
ATOM 5465 C C . ASP B 1 334 ? 5.039 -18.922 -19.031 1 98.44 334 ASP B C 1
ATOM 5467 O O . ASP B 1 334 ? 4.184 -18.031 -19.062 1 98.44 334 ASP B O 1
ATOM 5471 N N . LEU B 1 335 ? 5.516 -19.453 -17.922 1 98.5 335 LEU B N 1
ATOM 5472 C CA . LEU B 1 335 ? 4.949 -19.094 -16.641 1 98.5 335 LEU B CA 1
ATOM 5473 C C . LEU B 1 335 ? 5.02 -17.578 -16.422 1 98.5 335 LEU B C 1
ATOM 5475 O O . LEU B 1 335 ? 4.141 -17 -15.781 1 98.5 335 LEU B O 1
ATOM 5479 N N . ALA B 1 336 ? 5.973 -16.891 -17.016 1 97.94 336 ALA B N 1
ATOM 5480 C CA . ALA B 1 336 ? 6.246 -15.477 -16.75 1 97.94 336 ALA B CA 1
ATOM 5481 C C . ALA B 1 336 ? 5.066 -14.602 -17.156 1 97.94 336 ALA B C 1
ATOM 5483 O O . ALA B 1 336 ? 4.824 -13.555 -16.562 1 97.94 336 ALA B O 1
ATOM 5484 N N . VAL B 1 337 ? 4.309 -15.047 -18.125 1 98.25 337 VAL B N 1
ATOM 5485 C CA . VAL B 1 337 ? 3.238 -14.188 -18.625 1 98.25 337 VAL B CA 1
ATOM 5486 C C . VAL B 1 337 ? 1.913 -14.578 -17.984 1 98.25 337 VAL B C 1
ATOM 5488 O O . VAL B 1 337 ? 0.916 -13.859 -18.109 1 98.25 337 VAL B O 1
ATOM 5491 N N . ALA B 1 338 ? 1.935 -15.711 -17.234 1 98.38 338 ALA B N 1
ATOM 5492 C CA . ALA B 1 338 ? 0.731 -16.109 -16.5 1 98.38 338 ALA B CA 1
ATOM 5493 C C . ALA B 1 338 ? 0.351 -15.07 -15.453 1 98.38 338 ALA B C 1
ATOM 5495 O O . ALA B 1 338 ? 1.221 -14.406 -14.883 1 98.38 338 ALA B O 1
ATOM 5496 N N . HIS B 1 339 ? -0.971 -14.844 -15.219 1 98.12 339 HIS B N 1
ATOM 5497 C CA . HIS B 1 339 ? -1.531 -13.953 -14.211 1 98.12 339 HIS B CA 1
ATOM 5498 C C . HIS B 1 339 ? -1.272 -12.492 -14.555 1 98.12 339 HIS B C 1
ATOM 5500 O O . HIS B 1 339 ? -1.596 -11.594 -13.773 1 98.12 339 HIS B O 1
ATOM 5506 N N . THR B 1 340 ? -0.605 -12.203 -15.758 1 98.12 340 THR B N 1
ATOM 5507 C CA . THR B 1 340 ? -0.328 -10.836 -16.172 1 98.12 340 THR B CA 1
ATOM 5508 C C . THR B 1 340 ? -1.336 -10.367 -17.219 1 98.12 340 THR B C 1
ATOM 5510 O O . THR B 1 340 ? -2.09 -11.18 -17.766 1 98.12 340 THR B O 1
ATOM 5513 N N . PRO B 1 341 ? -1.315 -9.078 -17.531 1 97.62 341 PRO B N 1
ATOM 5514 C CA . PRO B 1 341 ? -2.197 -8.578 -18.594 1 97.62 341 PRO B CA 1
ATOM 5515 C C . PRO B 1 341 ? -1.803 -9.086 -19.969 1 97.62 341 PRO B C 1
ATOM 5517 O O . PRO B 1 341 ? -2.562 -8.922 -20.938 1 97.62 341 PRO B O 1
ATOM 5520 N N . PHE B 1 342 ? -0.655 -9.789 -20.047 1 97.62 342 PHE B N 1
ATOM 5521 C CA . PHE B 1 342 ? -0.133 -10.172 -21.359 1 97.62 342 PHE B CA 1
ATOM 5522 C C . PHE B 1 342 ? -0.088 -11.688 -21.5 1 97.62 342 PHE B C 1
ATOM 5524 O O . PHE B 1 342 ? 0.725 -12.219 -22.266 1 97.62 342 PHE B O 1
ATOM 5531 N N . GLU B 1 343 ? -0.87 -12.359 -20.75 1 98.69 343 GLU B N 1
ATOM 5532 C CA . GLU B 1 343 ? -0.906 -13.812 -20.844 1 98.69 343 GLU B CA 1
ATOM 5533 C C . GLU B 1 343 ? -1.282 -14.273 -22.25 1 98.69 343 GLU B C 1
ATOM 5535 O O . GLU B 1 343 ? -2.223 -13.742 -22.844 1 98.69 343 GLU B O 1
ATOM 5540 N N . HIS B 1 344 ? -0.475 -15.195 -22.766 1 98.81 344 HIS B N 1
ATOM 5541 C CA . HIS B 1 344 ? -0.698 -15.688 -24.125 1 98.81 344 HIS B CA 1
ATOM 5542 C C . HIS B 1 344 ? -0.09 -17.078 -24.312 1 98.81 344 HIS B C 1
ATOM 5544 O O . HIS B 1 344 ? 0.666 -17.547 -23.469 1 98.81 344 HIS B O 1
ATOM 5550 N N . LEU B 1 345 ? -0.495 -17.703 -25.344 1 98.75 345 LEU B N 1
ATOM 5551 C CA . LEU B 1 345 ? 0.102 -18.969 -25.781 1 98.75 345 LEU B CA 1
ATOM 5552 C C . LEU B 1 345 ? 0.343 -18.969 -27.281 1 98.75 345 LEU B C 1
ATOM 5554 O O . LEU B 1 345 ? -0.534 -18.562 -28.047 1 98.75 345 LEU B O 1
ATOM 5558 N N . ASP B 1 346 ? 1.544 -19.328 -27.672 1 98.38 346 ASP B N 1
ATOM 5559 C CA . ASP B 1 346 ? 1.853 -19.516 -29.078 1 98.38 346 ASP B CA 1
ATOM 5560 C C . ASP B 1 346 ? 1.183 -20.766 -29.641 1 98.38 346 ASP B C 1
ATOM 5562 O O . ASP B 1 346 ? 1.268 -21.828 -29.031 1 98.38 346 ASP B O 1
ATOM 5566 N N . TYR B 1 347 ? 0.543 -20.641 -30.797 1 97.69 347 TYR B N 1
ATOM 5567 C CA . TYR B 1 347 ? -0.152 -21.781 -31.406 1 97.69 347 TYR B CA 1
ATOM 5568 C C . TYR B 1 347 ? 0.824 -22.891 -31.75 1 97.69 347 TYR B C 1
ATOM 5570 O O . TYR B 1 347 ? 0.468 -24.078 -31.703 1 97.69 347 TYR B O 1
ATOM 5578 N N . ARG B 1 348 ? 2.018 -22.531 -32.031 1 97.19 348 ARG B N 1
ATOM 5579 C CA . ARG B 1 348 ? 3.029 -23.547 -32.312 1 97.19 348 ARG B CA 1
ATOM 5580 C C . ARG B 1 348 ? 3.273 -24.406 -31.062 1 97.19 348 ARG B C 1
ATOM 5582 O O . ARG B 1 348 ? 3.391 -25.641 -31.172 1 97.19 348 ARG B O 1
ATOM 5589 N N . GLU B 1 349 ? 3.332 -23.75 -29.938 1 97.94 349 GLU B N 1
ATOM 5590 C CA . GLU B 1 349 ? 3.516 -24.469 -28.672 1 97.94 349 GLU B CA 1
ATOM 5591 C C . GLU B 1 349 ? 2.324 -25.375 -28.391 1 97.94 349 GLU B C 1
ATOM 5593 O O . GLU B 1 349 ? 2.49 -26.484 -27.859 1 97.94 349 GLU B O 1
ATOM 5598 N N . LEU B 1 350 ? 1.159 -24.906 -28.703 1 98.12 350 LEU B N 1
ATOM 5599 C CA . LEU B 1 350 ? -0.062 -25.672 -28.531 1 98.12 350 LEU B CA 1
ATOM 5600 C C . LEU B 1 350 ? -0.01 -26.969 -29.344 1 98.12 350 LEU B C 1
ATOM 5602 O O . LEU B 1 350 ? -0.277 -28.047 -28.812 1 98.12 350 LEU B O 1
ATOM 5606 N N . GLU B 1 351 ? 0.328 -26.859 -30.547 1 97.31 351 GLU B N 1
ATOM 5607 C CA . GLU B 1 351 ? 0.389 -28.016 -31.438 1 97.31 351 GLU B CA 1
ATOM 5608 C C . GLU B 1 351 ? 1.484 -28.984 -31 1 97.31 351 GLU B C 1
ATOM 5610 O O . GLU B 1 351 ? 1.296 -30.203 -31.062 1 97.31 351 GLU B O 1
ATOM 5615 N N . GLU B 1 352 ? 2.58 -28.438 -30.641 1 97.56 352 GLU B N 1
ATOM 5616 C CA . GLU B 1 352 ? 3.674 -29.281 -30.172 1 97.56 352 GLU B CA 1
ATOM 5617 C C . GLU B 1 352 ? 3.27 -30.047 -28.906 1 97.56 352 GLU B C 1
ATOM 5619 O O . GLU B 1 352 ? 3.633 -31.219 -28.75 1 97.56 352 GLU B O 1
ATOM 5624 N N . ALA B 1 353 ? 2.59 -29.391 -28.094 1 98.44 353 ALA B N 1
ATOM 5625 C CA . ALA B 1 353 ? 2.127 -30.047 -26.875 1 98.44 353 ALA B CA 1
ATOM 5626 C C . ALA B 1 353 ? 1.176 -31.188 -27.188 1 98.44 353 ALA B C 1
ATOM 5628 O O . ALA B 1 353 ? 1.251 -32.25 -26.562 1 98.44 353 ALA B O 1
ATOM 5629 N N . LYS B 1 354 ? 0.27 -30.953 -28.094 1 98.31 354 LYS B N 1
ATOM 5630 C CA . LYS B 1 354 ? -0.629 -32 -28.531 1 98.31 354 LYS B CA 1
ATOM 5631 C C . LYS B 1 354 ? 0.153 -33.219 -29.047 1 98.31 354 LYS B C 1
ATOM 5633 O O . LYS B 1 354 ? -0.135 -34.344 -28.688 1 98.31 354 LYS B O 1
ATOM 5638 N N . GLU B 1 355 ? 1.112 -32.938 -29.844 1 98.19 355 GLU B N 1
ATOM 5639 C CA . GLU B 1 355 ? 1.92 -34.031 -30.422 1 98.19 355 GLU B CA 1
ATOM 5640 C C . GLU B 1 355 ? 2.707 -34.75 -29.328 1 98.19 355 GLU B C 1
ATOM 5642 O O . GLU B 1 355 ? 2.857 -35.969 -29.391 1 98.19 355 GLU B O 1
ATOM 5647 N N . PHE B 1 356 ? 3.24 -34.031 -28.422 1 98.62 356 PHE B N 1
ATOM 5648 C CA . PHE B 1 356 ? 3.943 -34.625 -27.297 1 98.62 356 PHE B CA 1
ATOM 5649 C C . PHE B 1 356 ? 3.039 -35.625 -26.562 1 98.62 356 PHE B C 1
ATOM 5651 O O . PHE B 1 356 ? 3.439 -36.75 -26.281 1 98.62 356 PHE B O 1
ATOM 5658 N N . LEU B 1 357 ? 1.865 -35.188 -26.266 1 98.62 357 LEU B N 1
ATOM 5659 C CA . LEU B 1 357 ? 0.932 -36.031 -25.5 1 98.62 357 LEU B CA 1
ATOM 5660 C C . LEU B 1 357 ? 0.517 -37.25 -26.297 1 98.62 357 LEU B C 1
ATOM 5662 O O . LEU B 1 357 ? 0.38 -38.344 -25.75 1 98.62 357 LEU B O 1
ATOM 5666 N N . LYS B 1 358 ? 0.345 -37.094 -27.594 1 98 358 LYS B N 1
ATOM 5667 C CA . LYS B 1 358 ? 0.034 -38.25 -28.438 1 98 358 LYS B CA 1
ATOM 5668 C C . LYS B 1 358 ? 1.144 -39.281 -28.375 1 98 358 LYS B C 1
ATOM 5670 O O . LYS B 1 358 ? 0.874 -40.469 -28.203 1 98 358 LYS B O 1
ATOM 5675 N N . LEU B 1 359 ? 2.311 -38.812 -28.547 1 98.31 359 LEU B N 1
ATOM 5676 C CA . LEU B 1 359 ? 3.459 -39.688 -28.5 1 98.31 359 LEU B CA 1
ATOM 5677 C C . LEU B 1 359 ? 3.586 -40.344 -27.125 1 98.31 359 LEU B C 1
ATOM 5679 O O . LEU B 1 359 ? 3.896 -41.531 -27.031 1 98.31 359 LEU B O 1
ATOM 5683 N N . PHE B 1 360 ? 3.379 -39.594 -26.156 1 98.69 360 PHE B N 1
ATOM 5684 C CA . PHE B 1 360 ? 3.414 -40.094 -24.781 1 98.69 360 PHE B CA 1
ATOM 5685 C C . PHE B 1 360 ? 2.424 -41.219 -24.578 1 98.69 360 PHE B C 1
ATOM 5687 O O . PHE B 1 360 ? 2.783 -42.281 -24.062 1 98.69 360 PHE B O 1
ATOM 5694 N N . PHE B 1 361 ? 1.197 -41.031 -25.047 1 98.31 361 PHE B N 1
ATOM 5695 C CA . PHE B 1 361 ? 0.165 -42.062 -24.906 1 98.31 361 PHE B CA 1
ATOM 5696 C C . PHE B 1 361 ? 0.537 -43.312 -25.672 1 98.31 361 PHE B C 1
ATOM 5698 O O . PHE B 1 361 ? 0.322 -44.438 -25.203 1 98.31 361 PHE B O 1
ATOM 5705 N N . ARG B 1 362 ? 1.109 -43.156 -26.797 1 97.81 362 ARG B N 1
ATOM 5706 C CA . ARG B 1 362 ? 1.537 -44.312 -27.578 1 97.81 362 ARG B CA 1
ATOM 5707 C C . ARG B 1 362 ? 2.639 -45.062 -26.875 1 97.81 362 ARG B C 1
ATOM 5709 O O . ARG B 1 362 ? 2.633 -46.312 -26.859 1 97.81 362 ARG B O 1
ATOM 5716 N N . ARG B 1 363 ? 3.488 -44.375 -26.281 1 97.62 363 ARG B N 1
ATOM 5717 C CA . ARG B 1 363 ? 4.625 -45 -25.625 1 97.62 363 ARG B CA 1
ATOM 5718 C C . ARG B 1 363 ? 4.191 -45.719 -24.328 1 97.62 363 ARG B C 1
ATOM 5720 O O . ARG B 1 363 ? 4.844 -46.656 -23.875 1 97.62 363 ARG B O 1
ATOM 5727 N N . LEU B 1 364 ? 3.131 -45.312 -23.75 1 97.62 364 LEU B N 1
ATOM 5728 C CA . LEU B 1 364 ? 2.605 -45.906 -22.531 1 97.62 364 LEU B CA 1
ATOM 5729 C C . LEU B 1 364 ? 2.166 -47.344 -22.797 1 97.62 364 LEU B C 1
ATOM 5731 O O . LEU B 1 364 ? 2.076 -48.156 -21.875 1 97.62 364 LEU B O 1
ATOM 5735 N N . LEU B 1 365 ? 1.884 -47.656 -24.062 1 96.5 365 LEU B N 1
ATOM 5736 C CA . LEU B 1 365 ? 1.442 -49 -24.406 1 96.5 365 LEU B CA 1
ATOM 5737 C C . LEU B 1 365 ? 2.531 -50.031 -24.094 1 96.5 365 LEU B C 1
ATOM 5739 O O . LEU B 1 365 ? 2.238 -51.219 -23.906 1 96.5 365 LEU B O 1
ATOM 5743 N N . GLU B 1 366 ? 3.732 -49.531 -24.047 1 94.62 366 GLU B N 1
ATOM 5744 C CA . GLU B 1 366 ? 4.879 -50.406 -23.828 1 94.62 366 GLU B CA 1
ATOM 5745 C C . GLU B 1 366 ? 5.484 -50.188 -22.453 1 94.62 366 GLU B C 1
ATOM 5747 O O . GLU B 1 366 ? 6.531 -50.75 -22.125 1 94.62 366 GLU B O 1
ATOM 5752 N N . PHE B 1 367 ? 4.84 -49.5 -21.656 1 93.12 367 PHE B N 1
ATOM 5753 C CA . PHE B 1 367 ? 5.375 -49.062 -20.359 1 93.12 367 PHE B CA 1
ATOM 5754 C C . PHE B 1 367 ? 4.844 -49.938 -19.234 1 93.12 367 PHE B C 1
ATOM 5756 O O . PHE B 1 367 ? 3.645 -50.25 -19.172 1 93.12 367 PHE B O 1
#

InterPro domains:
  IPR002933 Peptidase M20 [PF01546] (62-361)
  IPR011650 Peptidase M20, dimerisation domain [PF07687] (164-264)
  IPR036264 Bacterial exopeptidase dimerisation domain [SSF55031] (165-264)
  IPR050072 Peptidase M20A family, bacterial cell wall biosynthesis [PTHR43808] (6-364)

Foldseek 3Di:
DPPLVNLLLCLQVQCQVPQFCRNVVSLVVLCVVLPFDWDWDDLDPRWIKIKGQLAPQAAEEEEEESGWDHQADPNFGADADDDPQKGTGTCAVRPSLLSSLLSLLDSVCGSPNNSRLLRYMYMYTTDFVFFLSGLLSVLVPDDPSYAAYEYEHAPQFFKAQKAWAKFKKKKKKFKFKDFLVCCVVIGARVVLVVVLVVVLVVVQVVLCVVQVAPDGWDKAWDDKDFDDPHRMRTRIMMTMMMITGGPRRDPVVSVVVNVVSPDDDVRMDMDMDTDRGGAHMDGADCPPPVNVLLQVLVCVLPVDGGDHDYHRDDGSQRSNVVSPHSYMYGARDDPVCHPHSGGMGRVVRSNSSSSSVNSSSVSSSVD/DCDLVVLLLCLQVQCQVPQFCRNVVSLVVLCVVLPFDWDWDDLDPRWIKIKGQLAPQAAEEEEEESGWDHQADPNFGADADDDPQKGTGTCAVRPSLLSSLLSRLDSVCGSPNNSRLLRYMYMYTTDFVFFLSGLLSCLVPDDPSYAEYEYEHAPQFFKAQKAWAKFKKKKKKFKFKDFLVCCVVIGARVVLVVVLVVVLVVVQVVLCVVQVAPDGWDKAWDDKDWDDPHRMRTRIMMTMMMITGGPRRDPVVSVVVNVVSPDDDVRMDMDMDTDRGGAHMDGADCPPPVNVLLQVLVCVLPVDGGDHDYHRDDGSQRSNVVSNHSYMYGARDDPVCHPHSGGMGRVVRSNSSSSSVNSSSVSSSVD

Radius of gyration: 34.29 Å; Cα contacts (8 Å, |Δi|>4): 1816; chains: 2; bounding box: 49×103×73 Å

Sequence (734 aa):
MWQCKELLKLLVKAATCDPARGALAPLLFALESAGFPWRPEPVDEEVVNILVPLSSVPRVLVAVHYDVVPPVIEGVRAREGEESGRLYGRGACDVLGGAAALLGALAELGKDFPWEKSKIWVAFTGDEEREGRGSRGLAASLPPSLRYALVLEPTRGELAFSSCGSLEYEVEIKGTPSHGSVPERGKNPLLWAAHFLLRLEETLEALNCRYSPPLPLTLTPLLLTGGSEELSVPVAARLRFDLRIPPGVPLREVEEELAGLLRADEGITLHYGLAEEWASSWESDPESDFGRLLRDVYRELYGREPVPVVMESWTDAHHFRDRGLETVVWGPGDLAVAHTPFEHLDYRELEEAKEFLKLFFRRLLEFMWQCKELLKLLVKAATCDPARGALAPLLFALESAGFPWRPEPVDEEVVNILVPLSSVPRVLVAVHYDVVPPVIEGVRAREGEESGRLYGRGACDVLGGAAALLGALAELGKDFPWEKSKIWVAFTGDEEREGRGSRGLAASLPPSLRYALVLEPTRGELAFSSCGSLEYEVEIKGTPSHGSVPERGKNPLLWAAHFLLRLEETLEALNCRYSPPLPLTLTPLLLTGGSEELSVPVAARLRFDLRIPPGVPLREVEEELAGLLRADEGITLHYGLAEEWASSWESDPESDFGRLLRDVYRELYGREPVPVVMESWTDAHHFRDRGLETVVWGPGDLAVAHTPFEHLDYRELEEAKEFLKLFFRRLLEF

Organism: Ammonifex degensii (strain DSM 10501 / KC4) (NCBI:txid429009)

Nearest PDB structures (foldseek):
  7uoi-assembly1_A  TM=7.589E-01  e=7.013E-27  Enterococcus faecium 1,231,410
  7rsf-assembly1_B  TM=6.648E-01  e=1.305E-25  Escherichia coli str. K-12 substr. MG1655
  6xj5-assembly2_D  TM=6.624E-01  e=1.134E-21  Pseudomonas sp. RS-16
  6xj5-assembly3_F  TM=6.375E-01  e=2.060E-21  Pseudomonas sp. RS-16
  3tx8-assembly1_A-2  TM=6.476E-01  e=5.681E-21  Corynebacterium glutamicum

Secondary structure (DSSP, 8-state):
---HHHHHHHHHHHHHH-TTTTTHHHHHHHHHHHT---EEEE-SSS-EEEEEE--SS--EEEEEE-----SEETTEEPP-EEETTEEESTTIIIIIHHHHHHHHHHHHH-TTS-HHHHTEEEEEES-TTTT-HHHHHHHHH--TT--EEEEE--BTT--EEEE-EEEEEEEEEE-B--BTT-GGGSB-HHHHHHHHHHHHHHHHHHHHHHH--SS--EEEEEEEEEE-SSSB--SEEEEEEEEEE-TTS-HHHHHHHHHHHS-PPTT-EEEEEEEEEEE--EE--TTSHHHHHHHHHHHHHHSS----EEE-S--THHHHHHHT-EEEEE-SSBGGGTTSTT-EEEHHHHHHHHHHHHHHHHHHTT-/---HHHHHHHHHHHHHH-TTTTTHHHHHHHHHHTT---EEEE-SSS-EEEEEE--SS--EEEEEE-----SEETTEEPP-EEETTEEESTTIIIIIHHHHHHHHHHHHH-TTS-HHHHTEEEEEES-TTTT-HHHHHHHHH--TT--EEEEE--BTT--EEEE-EEEEEEEEEE-B--BTT-GGGSB-HHHHHHHHHHHHHHHHHHHHHHH--SS--EEEEEEEEEE-SSSB--SEEEEEEEEEE-TTS-HHHHHHHHHHHS-PPTT-EEEEEEEEEEE--EE--TTSHHHHHHHHHHHHHHSS----EEE-S--THHHHHHHT-EEEEE-SSBGGGTTSTT-EEEHHHHHHHHHHHHHHHHHHTT-

Solvent-accessible surface area (backbone atoms only — not comparable to full-atom values): 35696 Å² total; per-residue (Å²): 128,80,48,46,64,58,50,30,52,50,29,29,56,33,18,56,76,30,26,68,57,29,22,50,58,56,51,49,49,53,39,52,75,40,60,48,71,69,45,79,44,72,63,56,100,86,36,53,23,43,37,30,72,46,22,95,66,26,33,34,35,40,36,32,44,58,25,31,66,70,44,57,54,82,88,42,60,36,40,70,49,75,59,96,64,23,39,32,20,50,26,25,16,47,24,38,33,34,47,24,17,53,51,37,25,48,46,72,60,35,67,82,44,70,38,60,61,35,15,30,30,38,36,38,26,16,40,56,81,65,75,28,54,24,36,47,48,48,45,74,66,55,61,85,61,46,46,33,33,43,30,42,38,32,44,62,62,34,51,13,32,28,27,20,9,35,44,25,38,34,36,38,31,32,26,26,50,7,11,35,59,39,43,86,74,29,28,46,24,65,58,52,50,28,53,49,53,55,53,48,52,51,50,40,50,52,51,34,68,72,58,60,42,95,50,73,54,43,78,28,69,17,24,38,40,32,40,45,92,55,69,19,27,19,53,37,25,39,37,30,34,36,34,31,34,30,50,83,54,61,62,67,58,54,50,53,54,49,54,67,66,70,55,71,49,91,56,37,48,71,50,70,47,76,63,70,43,78,46,68,42,48,75,40,61,63,80,38,74,66,30,43,52,51,44,49,44,45,26,68,75,71,71,44,82,76,66,78,41,67,35,48,48,80,56,60,52,56,39,39,39,74,67,64,28,50,42,36,38,32,22,26,23,54,49,51,32,28,82,29,51,69,14,34,25,47,51,68,43,36,53,50,41,16,52,50,50,40,50,42,54,58,52,27,57,80,101,130,93,41,50,64,57,50,29,51,50,28,30,56,34,21,57,76,30,25,67,57,29,23,51,58,56,52,51,49,52,37,52,74,42,60,48,69,67,46,79,44,74,65,55,99,84,37,52,24,42,35,29,71,48,21,95,66,25,34,35,35,40,36,32,44,56,26,31,66,68,43,58,54,84,86,42,62,36,40,71,49,75,58,96,64,23,40,33,20,49,25,26,17,47,24,39,35,33,46,24,16,52,53,39,25,48,46,72,58,33,68,82,46,69,39,58,60,33,14,30,30,39,36,38,24,16,40,54,81,65,75,28,54,25,34,46,49,47,43,74,66,56,63,85,60,46,45,33,32,42,29,42,38,33,44,62,63,34,50,14,34,29,26,19,8,36,44,23,39,34,36,39,30,33,25,28,49,7,11,34,60,39,43,85,74,28,28,45,24,64,59,51,50,28,52,47,53,54,51,48,51,53,50,40,50,52,50,34,67,74,57,61,43,95,49,71,53,44,76,29,68,17,24,37,41,32,40,43,91,55,68,19,28,17,54,37,25,40,40,30,34,35,34,33,35,28,52,84,54,61,62,67,58,52,51,52,54,49,55,68,67,71,56,72,50,93,55,36,46,70,50,69,47,76,64,70,43,77,46,68,44,47,76,40,61,62,80,37,74,66,32,43,51,51,45,50,44,44,26,69,74,71,72,44,82,76,64,77,41,67,35,47,47,81,56,58,52,57,40,38,39,74,67,66,28,50,43,36,38,31,22,27,23,52,50,49,33,27,82,29,50,68,13,35,25,48,51,66,42,36,52,50,42,17,51,50,50,40,50,43,54,59,52,27,56,80,101